Protein AF-A0A6A7G7E4-F1 (afdb_monomer_lite)

Organism: NCBI:txid1518452

Radius of gyration: 21.88 Å; chains: 1; bounding box: 58×39×66 Å

Secondary structure (DSSP, 8-state):
----------EEEESSSSTTEEEEEEEETTEEEEEB-TT--HHHHHHHHHHTT-TT-EEEE-TTTT----SEEEES-B---S--SSGGGGB-S-TT-----GGGB-EEEE-SSHHHHHHHHHHHHTTS-SS--------S--------STT-EEPPTTSSTTEEEEEEEETTEEEEEEEEEE-SSSEEEE-GGGGSSS-GGGEEEEES---TTS--TT-EEEEEEEEEE-TTTTSSSTTTT--EEEEEPPBTTB----SSSSS-PPBPP-SS---TT--SEEEEE---SSTTS-S---SS-EEEEEEEE-HHHHHHHS---TTS--TTEEEEE-TTS-----TT-TT-EEEEEETTEEEEEEEEEE-SSSS-TT-PEEEEEGGGGHHHHTTT--

Sequence (394 aa):
AGVFCSDPEEIRLIGGSGPHQGRVEIKLSGLWGTICDEDFDDYDASVICKSIGFIYGGIAHKRARFGAGSGIIWLNALDCTGGERSLRDCIKSAPGTSICTHMEDAAVTCYTNSRARILDLQAVSSRLPSTCGRQSPAGSLFTQNLAKIVGGRVTAPRETPWSVSLMIREGTKLKHNCGGVVISQDLVLTAAHCFKKHPKQNYVIRVGEHDLLANDPGQEDYLIDKLWVHDEFDTNIEFNNDIAVLKVMRKNGRALALGNGAVEAVCLPQGETQYSNLKDCTITGWGTLNENAPAVPQRLPRTGAIDVYEMSSCTTSSGYGIFEVTSGMTCAGRLDGRVDTCTGDSGGPLTCLENGRRVLYGITSWGKGCGRRGQPGMYTKVTKFLRWLNQFVR

Foldseek 3Di:
DDDQPPDQWDWAAPLDPDRQKHFIWTDDPNDIAFAFLVLPFQLLQQQRCVSVPLNLGKGKDWQRPSHFDDDAHFAHDFQGLNPDNHSVVTGPDHTRPHPDGSSRTMMIGGDNDNVSVQCLLCLLVVLWDPDAQDADPPPPDDDDDDDDLLQWFFQDQLRQQQKKFKWFDDPPDTAGAEIWGAGHLFKIKFFQVSCPPDHQQRIWIWGLDFFSVDDHDLIDTFGFPDKDQPPCQCPQAHRVSGMMMTTTDADVNGTHDAPPSSHHHAAADTDSDPLAFAFQKKWKFQADSFLPDDGHGHRGMTMDGKTWHDVVLLCVFQVQPPSNDGSQKTWMGDQQFRTADHRSHGGTFTWHADPNGTYGQWGFTAWDTHRDHSTTGMTGGVVRCSSVCSVPRD

pLDDT: mean 85.86, std 13.65, range [33.19, 98.62]

Structure (mmCIF, N/CA/C/O backbone):
data_AF-A0A6A7G7E4-F1
#
_entry.id   AF-A0A6A7G7E4-F1
#
loop_
_atom_site.group_PDB
_atom_site.id
_atom_site.type_symbol
_atom_site.label_atom_id
_atom_site.label_alt_id
_atom_site.label_comp_id
_atom_site.label_asym_id
_atom_site.label_entity_id
_atom_site.label_seq_id
_atom_site.pdbx_PDB_ins_code
_atom_site.Cartn_x
_atom_site.Cartn_y
_atom_site.Cartn_z
_atom_site.occupancy
_atom_site.B_iso_or_equiv
_atom_site.auth_seq_id
_atom_site.auth_comp_id
_atom_site.auth_asym_id
_atom_site.auth_atom_id
_atom_site.pdbx_PDB_model_num
ATOM 1 N N . ALA A 1 1 ? 3.674 8.448 33.789 1.00 33.19 1 ALA A N 1
ATOM 2 C CA . ALA A 1 1 ? 3.357 7.008 33.832 1.00 33.19 1 ALA A CA 1
ATOM 3 C C . ALA A 1 1 ? 2.022 6.846 34.547 1.00 33.19 1 ALA A C 1
ATOM 5 O O . ALA A 1 1 ? 1.936 7.231 35.705 1.00 33.19 1 ALA A O 1
ATOM 6 N N . GLY A 1 2 ? 0.978 6.400 33.846 1.00 37.00 2 GLY A N 1
ATOM 7 C CA . GLY A 1 2 ? -0.325 6.079 34.436 1.00 37.00 2 GLY A CA 1
ATOM 8 C C . GLY A 1 2 ? -0.469 4.563 34.528 1.00 37.00 2 GLY A C 1
ATOM 9 O O . GLY A 1 2 ? -0.179 3.870 33.557 1.00 37.00 2 GLY A O 1
ATOM 10 N N . VAL A 1 3 ? -0.842 4.056 35.701 1.00 41.53 3 VAL A N 1
ATOM 11 C CA . VAL A 1 3 ? -1.081 2.628 35.945 1.00 41.53 3 VAL A CA 1
ATOM 12 C C . VAL A 1 3 ? -2.472 2.283 35.410 1.00 41.53 3 VAL A C 1
ATOM 14 O O . VAL A 1 3 ? -3.449 2.909 35.812 1.00 41.53 3 VAL A O 1
ATOM 17 N N . PHE A 1 4 ? -2.571 1.301 34.511 1.00 49.00 4 PHE A N 1
ATOM 18 C CA . PHE A 1 4 ? -3.856 0.709 34.140 1.00 49.00 4 PHE A CA 1
ATOM 19 C C . PHE A 1 4 ? -4.350 -0.143 35.316 1.00 49.00 4 PHE A C 1
ATOM 21 O O . PHE A 1 4 ? -3.722 -1.144 35.661 1.00 49.00 4 PHE A O 1
ATOM 28 N N . CYS A 1 5 ? -5.449 0.259 35.957 1.00 44.47 5 CYS A N 1
ATOM 29 C CA . CYS A 1 5 ? -6.116 -0.586 36.944 1.00 44.47 5 CYS A CA 1
ATOM 30 C C . CYS A 1 5 ? -6.626 -1.873 36.275 1.00 44.47 5 CYS A C 1
ATOM 32 O O . CYS A 1 5 ? -7.062 -1.869 35.122 1.00 44.47 5 CYS A O 1
ATOM 34 N N . SER A 1 6 ? -6.581 -2.977 37.018 1.00 49.75 6 SER A N 1
ATOM 35 C CA . SER A 1 6 ? -6.978 -4.334 36.624 1.00 49.75 6 SER A CA 1
ATOM 36 C C . SER A 1 6 ? -8.496 -4.525 36.469 1.00 49.75 6 SER A C 1
ATOM 38 O O . SER A 1 6 ? -9.012 -5.605 36.749 1.00 49.75 6 SER A O 1
ATOM 40 N N . ASP A 1 7 ? -9.224 -3.489 36.056 1.00 56.06 7 ASP A N 1
ATOM 41 C CA . ASP A 1 7 ? -10.651 -3.599 35.762 1.00 56.06 7 ASP A CA 1
ATOM 42 C C . ASP A 1 7 ? -10.852 -4.407 34.469 1.00 56.06 7 ASP A C 1
ATOM 44 O O . ASP A 1 7 ? -9.980 -4.356 33.588 1.00 56.06 7 ASP A O 1
ATOM 48 N N . PRO A 1 8 ? -11.967 -5.146 34.318 1.00 59.78 8 PRO A N 1
ATOM 49 C CA . PRO A 1 8 ? -12.310 -5.798 33.061 1.00 59.78 8 PRO A CA 1
ATOM 50 C C . PRO A 1 8 ? -12.333 -4.778 31.918 1.00 59.78 8 PRO A C 1
ATOM 52 O O . PRO A 1 8 ? -12.756 -3.636 32.089 1.00 59.78 8 PRO A O 1
ATOM 55 N N . GLU A 1 9 ? -11.868 -5.183 30.741 1.00 76.75 9 GLU A N 1
ATOM 56 C CA . GLU A 1 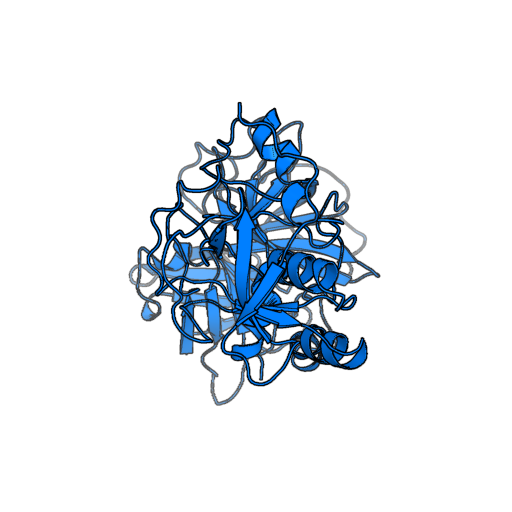9 ? -12.007 -4.390 29.524 1.00 76.75 9 GLU A CA 1
ATOM 57 C C . GLU A 1 9 ? -13.494 -4.309 29.135 1.00 76.75 9 GLU A C 1
ATOM 59 O O . GLU A 1 9 ? -14.063 -5.244 28.578 1.00 76.75 9 GLU A O 1
ATOM 64 N N . GLU A 1 10 ? -14.147 -3.202 29.494 1.00 91.81 10 GLU A N 1
ATOM 65 C CA . GLU A 1 10 ? -15.551 -2.942 29.171 1.00 91.81 10 GLU A CA 1
ATOM 66 C C . GLU A 1 10 ? -15.648 -2.235 27.810 1.00 91.81 10 GLU A C 1
ATOM 68 O O . GLU A 1 10 ? -15.317 -1.052 27.679 1.00 91.81 10 GLU A O 1
ATOM 73 N N . ILE A 1 11 ? -16.132 -2.967 26.803 1.00 94.94 11 ILE A N 1
ATOM 74 C CA . ILE A 1 11 ? -16.358 -2.481 25.437 1.00 94.94 11 ILE A CA 1
ATOM 75 C C . ILE A 1 11 ? -17.824 -2.709 25.058 1.00 94.94 11 ILE A C 1
ATOM 77 O O . ILE A 1 11 ? -18.390 -3.767 25.342 1.00 94.94 11 ILE A O 1
ATOM 81 N N . ARG A 1 12 ? -18.443 -1.733 24.385 1.00 95.94 12 ARG A N 1
ATOM 82 C CA . ARG A 1 12 ? -19.796 -1.858 23.822 1.00 95.94 12 ARG A CA 1
ATOM 83 C C . ARG A 1 12 ? -19.886 -1.277 22.415 1.00 95.94 12 ARG A C 1
ATOM 85 O O . ARG A 1 12 ? -19.137 -0.370 22.062 1.00 95.94 12 ARG A O 1
ATOM 92 N N . LEU A 1 13 ? -20.844 -1.784 21.639 1.00 97.94 13 LEU A N 1
ATOM 93 C CA . LEU A 1 13 ? -21.170 -1.284 20.303 1.00 97.94 13 LEU A CA 1
ATOM 94 C C . LEU A 1 13 ? -22.515 -0.554 20.326 1.00 97.94 13 LEU A C 1
ATOM 96 O O . LEU A 1 13 ? -23.513 -1.121 20.772 1.00 97.94 13 LEU A O 1
ATOM 100 N N . ILE A 1 14 ? -22.548 0.693 19.850 1.00 98.06 14 ILE A N 1
ATOM 101 C CA . ILE A 1 14 ? -23.738 1.561 19.883 1.00 98.06 14 ILE A CA 1
ATOM 102 C C . ILE A 1 14 ? -24.140 1.998 18.468 1.00 98.06 14 ILE A C 1
ATOM 104 O O . ILE A 1 14 ? -23.297 2.188 17.596 1.00 98.06 14 ILE A O 1
ATOM 108 N N . GLY A 1 15 ? -25.444 2.159 18.225 1.00 96.69 15 GLY A N 1
ATOM 109 C CA . GLY A 1 15 ? -25.981 2.693 16.963 1.00 96.69 15 GLY A CA 1
ATOM 110 C C . GLY A 1 15 ? -26.094 1.681 15.816 1.00 96.69 15 GLY A C 1
ATOM 111 O O . GLY A 1 15 ? -26.628 2.008 14.759 1.00 96.69 15 GLY A O 1
ATOM 112 N N . GLY A 1 16 ? -25.636 0.443 16.009 1.00 95.50 16 GLY A N 1
ATOM 113 C CA . GLY A 1 16 ? -25.852 -0.643 15.056 1.00 95.50 16 GLY A CA 1
ATOM 114 C C . GLY A 1 16 ? -27.227 -1.297 15.174 1.00 95.50 16 GLY A C 1
ATOM 115 O O . GLY A 1 16 ? -27.893 -1.226 16.203 1.00 95.50 16 GLY A O 1
ATOM 116 N N . SER A 1 17 ? -27.641 -2.002 14.118 1.00 94.56 17 SER A N 1
ATOM 117 C CA . SER A 1 17 ? -28.917 -2.738 14.093 1.00 94.56 17 SER A CA 1
ATOM 118 C C . SER A 1 17 ? -28.902 -4.060 14.880 1.00 94.56 17 SER A C 1
ATOM 120 O O . SER A 1 17 ? -29.865 -4.820 14.818 1.00 94.56 17 SER A O 1
ATOM 122 N N . GLY A 1 18 ? -27.797 -4.391 15.552 1.00 93.12 18 GLY A N 1
ATOM 123 C CA . GLY A 1 18 ? -27.616 -5.643 16.283 1.00 93.12 18 GLY A CA 1
ATOM 124 C C . GLY A 1 18 ? -26.303 -5.663 17.073 1.00 93.12 18 GLY A C 1
ATOM 125 O O . GLY A 1 18 ? -25.487 -4.759 16.917 1.00 93.12 18 GLY A O 1
ATOM 126 N N . PRO A 1 19 ? -26.059 -6.705 17.887 1.00 94.50 19 PRO A N 1
ATOM 127 C CA . PRO A 1 19 ? -24.956 -6.726 18.857 1.00 94.50 19 PRO A CA 1
ATOM 128 C C . PRO A 1 19 ? -23.562 -6.879 18.233 1.00 94.50 19 PRO A C 1
ATOM 130 O O . PRO A 1 19 ? -22.564 -6.741 18.928 1.00 94.50 19 PRO A O 1
ATOM 133 N N . HIS A 1 20 ? -23.483 -7.193 16.940 1.00 96.69 20 HIS A N 1
ATOM 134 C CA . HIS A 1 20 ? -22.232 -7.426 16.217 1.00 96.69 20 HIS A CA 1
ATOM 135 C C . HIS A 1 20 ? -21.777 -6.203 15.417 1.00 96.69 20 HIS A C 1
ATOM 137 O O . HIS A 1 20 ? -20.853 -6.322 14.623 1.00 96.69 20 HIS A O 1
ATOM 143 N N . GLN A 1 21 ? -22.429 -5.047 15.547 1.00 97.75 21 GLN A N 1
ATOM 144 C CA . GLN A 1 21 ? -22.012 -3.846 14.830 1.00 97.75 21 GLN A CA 1
ATOM 145 C C . GLN A 1 21 ? -22.372 -2.567 15.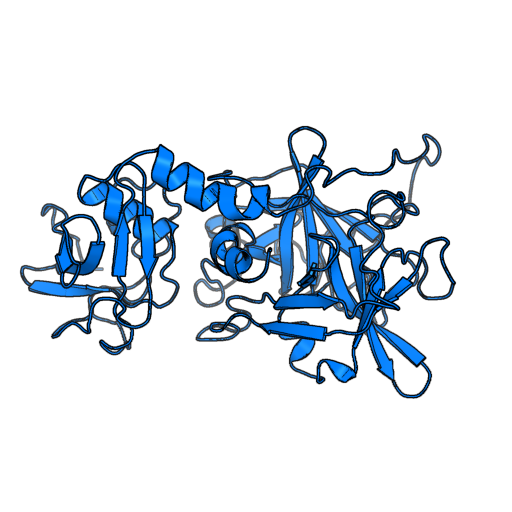574 1.00 97.75 21 GLN A C 1
ATOM 147 O O . GLN A 1 21 ? -23.369 -2.519 16.290 1.00 97.75 21 GLN A O 1
ATOM 152 N N . GLY A 1 22 ? -21.576 -1.522 15.374 1.00 98.25 22 GLY A N 1
ATOM 153 C CA . GLY A 1 22 ? -21.823 -0.205 15.951 1.00 98.25 22 GLY A CA 1
ATOM 154 C C . GLY A 1 22 ? -20.546 0.598 16.163 1.00 98.25 22 GLY A C 1
ATOM 155 O O . GLY A 1 22 ? -19.438 0.088 15.991 1.00 98.25 22 GLY A O 1
ATOM 156 N N . ARG A 1 23 ? -20.723 1.860 16.559 1.00 98.31 23 ARG A N 1
ATOM 157 C CA . ARG A 1 23 ? -19.661 2.718 17.091 1.00 98.31 23 ARG A CA 1
ATOM 158 C C . ARG A 1 23 ? -19.054 2.060 18.321 1.00 98.31 23 ARG A C 1
ATOM 160 O O . ARG A 1 23 ? -19.800 1.569 19.172 1.00 98.31 23 ARG A O 1
ATOM 167 N N . VAL A 1 24 ? -17.728 2.061 18.404 1.00 97.50 24 VAL A N 1
ATOM 168 C CA . VAL A 1 24 ? -17.011 1.472 19.534 1.00 97.50 24 VAL A CA 1
ATOM 169 C C . VAL A 1 24 ? -16.974 2.471 20.678 1.00 97.50 24 VAL A C 1
ATOM 171 O O . VAL A 1 24 ? -16.504 3.597 20.522 1.00 97.50 24 VAL A O 1
ATOM 174 N N . GLU A 1 25 ? -17.445 2.042 21.842 1.00 96.75 25 GLU A N 1
ATOM 175 C CA . GLU A 1 25 ? -17.271 2.773 23.089 1.00 96.75 25 GLU A CA 1
ATOM 176 C C . GLU A 1 25 ? -16.554 1.890 24.102 1.00 96.75 25 GLU A C 1
ATOM 178 O O . GLU A 1 25 ? -16.909 0.723 24.289 1.00 96.75 25 GLU A O 1
ATOM 183 N N . ILE A 1 26 ? -15.554 2.463 24.765 1.00 94.00 26 ILE A N 1
ATOM 184 C CA . ILE A 1 26 ? -14.782 1.809 25.818 1.00 94.00 26 ILE A CA 1
ATOM 185 C C . ILE A 1 26 ? -14.942 2.577 27.119 1.00 94.00 26 ILE A C 1
ATOM 187 O O . ILE A 1 26 ? -15.124 3.800 27.122 1.00 94.00 26 ILE A O 1
ATOM 191 N N . LYS A 1 27 ? -14.865 1.863 28.235 1.00 92.06 27 LYS A N 1
ATOM 192 C CA . LYS A 1 27 ? -14.936 2.477 29.556 1.00 92.06 27 LYS A CA 1
ATOM 193 C C . LYS A 1 27 ? -13.559 2.500 30.197 1.00 92.06 27 LYS A C 1
ATOM 195 O O . LYS A 1 27 ? -12.978 1.454 30.478 1.00 92.06 27 LYS A O 1
ATOM 200 N N . LEU A 1 28 ? -13.058 3.700 30.465 1.00 87.50 28 LEU A N 1
ATOM 201 C CA . LEU A 1 28 ? -11.819 3.923 31.206 1.00 87.50 28 LEU A CA 1
ATOM 202 C C . LEU A 1 28 ? -12.123 4.830 32.396 1.00 87.50 28 LEU A C 1
ATOM 204 O O . LEU A 1 28 ? -12.907 5.772 32.289 1.00 87.50 28 LEU A O 1
ATOM 208 N N . SER A 1 29 ? -11.548 4.514 33.558 1.00 85.38 29 SER A N 1
ATOM 209 C CA . SER A 1 29 ? -11.767 5.274 34.801 1.00 85.38 29 SER A CA 1
ATOM 210 C C . SER A 1 29 ? -13.255 5.489 35.135 1.00 85.38 29 SER A C 1
ATOM 212 O O . SER A 1 29 ? -13.656 6.549 35.607 1.00 85.38 29 SER A O 1
ATOM 214 N N . GLY A 1 30 ? -14.096 4.490 34.844 1.00 88.38 30 GLY A N 1
ATOM 215 C CA . GLY A 1 30 ? -15.539 4.528 35.098 1.00 88.38 30 GLY A CA 1
ATOM 216 C C . GLY A 1 30 ? -16.387 5.303 34.077 1.00 88.38 30 GLY A C 1
ATOM 217 O O . GLY A 1 30 ? -17.612 5.246 34.172 1.00 88.38 30 GLY A O 1
ATOM 218 N N . LEU A 1 31 ? -15.783 5.971 33.089 1.00 91.81 31 LEU A N 1
ATOM 219 C CA . LEU A 1 31 ? -16.482 6.793 32.096 1.00 91.81 31 LEU A CA 1
ATOM 220 C C . LEU A 1 31 ? -16.410 6.171 30.696 1.00 91.81 31 LEU A C 1
ATOM 222 O O . LEU A 1 31 ? -15.354 5.722 30.248 1.00 91.81 31 LEU A O 1
ATOM 226 N N . TRP A 1 32 ? -17.542 6.180 29.992 1.00 95.88 32 TRP A N 1
ATOM 227 C CA . TRP A 1 32 ? -17.617 5.772 28.590 1.00 95.88 32 TRP A CA 1
ATOM 228 C C . TRP A 1 32 ? -17.063 6.866 27.684 1.00 95.88 32 TRP A C 1
ATOM 230 O O . TRP A 1 32 ? -17.337 8.047 27.893 1.00 95.88 32 TRP A O 1
ATOM 240 N N . GLY A 1 33 ? -16.327 6.451 26.663 1.00 95.19 33 GLY A N 1
ATOM 241 C CA . GLY A 1 33 ? -15.853 7.317 25.594 1.00 95.19 33 GLY A CA 1
ATOM 242 C C . GLY A 1 33 ? -15.617 6.537 24.310 1.00 95.19 33 GLY A C 1
ATOM 243 O O . GLY A 1 33 ? -15.670 5.305 24.308 1.00 95.19 33 GLY A O 1
ATOM 244 N N . THR A 1 34 ? -15.383 7.254 23.220 1.00 96.38 34 THR A N 1
ATOM 245 C CA . THR A 1 34 ? -15.217 6.678 21.879 1.00 96.38 34 THR A CA 1
ATOM 246 C C . THR A 1 34 ? -13.744 6.469 21.527 1.00 96.38 34 THR A C 1
ATOM 248 O O . THR A 1 34 ? -12.843 6.811 22.298 1.00 96.38 34 THR A O 1
ATOM 251 N N . ILE A 1 35 ? -13.498 5.854 20.373 1.00 94.88 35 ILE A N 1
ATOM 252 C CA . ILE A 1 35 ? -12.171 5.679 19.778 1.00 94.88 35 ILE A CA 1
ATOM 253 C C . ILE A 1 35 ? -12.154 6.472 18.470 1.00 94.88 35 ILE A C 1
ATOM 255 O O . ILE A 1 35 ? -13.133 6.415 17.728 1.00 94.88 35 ILE A O 1
ATOM 259 N N . CYS A 1 36 ? -11.076 7.205 18.202 1.00 93.62 36 CYS A N 1
ATOM 260 C CA . CYS A 1 36 ? -10.877 7.878 16.923 1.00 93.62 36 CYS A CA 1
ATOM 261 C C . CYS A 1 36 ? -10.560 6.873 15.804 1.00 93.62 36 CYS A C 1
ATOM 263 O O . CYS A 1 36 ? -9.953 5.831 16.039 1.00 93.62 36 CYS A O 1
ATOM 265 N N . ASP A 1 37 ? -10.978 7.183 14.582 1.00 91.56 37 ASP A N 1
ATOM 266 C CA . ASP A 1 37 ? -10.760 6.373 13.388 1.00 91.56 37 ASP A CA 1
ATOM 267 C C . ASP A 1 37 ? -9.397 6.598 12.703 1.00 91.56 37 ASP A C 1
ATOM 269 O O . ASP A 1 37 ? -9.106 5.971 11.673 1.00 91.56 37 ASP A O 1
ATOM 273 N N . GLU A 1 38 ? -8.543 7.440 13.293 1.00 85.31 38 GLU A N 1
ATOM 274 C CA . GLU A 1 38 ? -7.173 7.672 12.850 1.00 85.31 38 GLU A CA 1
ATOM 275 C C . GLU A 1 38 ? -6.353 6.380 12.954 1.00 85.31 38 GLU A C 1
ATOM 277 O O . GLU A 1 38 ? -6.243 5.761 14.011 1.00 85.31 38 GLU A O 1
ATOM 282 N N . ASP A 1 39 ? -5.804 5.949 11.814 1.00 80.12 39 ASP A N 1
ATOM 283 C CA . ASP A 1 39 ? -5.119 4.662 11.636 1.00 80.12 39 ASP A CA 1
ATOM 284 C C . ASP A 1 39 ? -5.933 3.406 12.021 1.00 80.12 39 ASP A C 1
ATOM 286 O O . ASP A 1 39 ? -5.417 2.303 11.845 1.00 80.12 39 ASP A O 1
ATOM 290 N N . PHE A 1 40 ? -7.213 3.556 12.392 1.00 89.44 40 PHE A N 1
ATOM 291 C CA . PHE A 1 40 ? -8.104 2.478 12.821 1.00 89.44 40 PHE A CA 1
ATOM 292 C C . PHE A 1 40 ? -8.412 1.507 11.678 1.00 89.44 40 PHE A C 1
ATOM 294 O O . PHE A 1 40 ? -9.035 1.879 10.673 1.00 89.44 40 PHE A O 1
ATOM 301 N N . ASP A 1 41 ? -7.982 0.257 11.821 1.00 87.06 41 ASP A N 1
ATOM 302 C CA . ASP A 1 41 ? -8.059 -0.752 10.772 1.00 87.06 41 ASP A CA 1
ATOM 303 C C . ASP A 1 41 ? -8.684 -2.084 11.223 1.00 87.06 41 ASP A C 1
ATOM 305 O O . ASP A 1 41 ? -9.218 -2.245 12.321 1.00 87.06 41 ASP A O 1
ATOM 309 N N . ASP A 1 42 ? -8.704 -3.056 10.312 1.00 89.25 42 ASP A N 1
ATOM 310 C CA . ASP A 1 42 ? -9.355 -4.346 10.548 1.00 89.25 42 ASP A CA 1
ATOM 311 C C . ASP A 1 42 ? -8.691 -5.201 11.613 1.00 89.25 42 ASP A C 1
ATOM 313 O O . ASP A 1 42 ? -9.343 -6.089 12.172 1.00 89.25 42 ASP A O 1
ATOM 317 N N . TYR A 1 43 ? -7.410 -4.972 11.884 1.00 88.38 43 TYR A N 1
ATOM 318 C CA . TYR A 1 43 ? -6.725 -5.641 12.972 1.00 88.38 43 TYR A CA 1
ATOM 319 C C . TYR A 1 43 ? -7.239 -5.096 14.306 1.00 88.38 43 TYR A C 1
ATOM 321 O O . TYR A 1 43 ? -7.610 -5.895 15.169 1.00 88.38 43 TYR A O 1
ATOM 329 N N . ASP A 1 44 ? -7.402 -3.775 14.424 1.00 92.06 44 ASP A N 1
ATOM 330 C CA . ASP A 1 44 ? -8.014 -3.129 15.593 1.00 92.06 44 ASP A CA 1
ATOM 331 C C . ASP A 1 44 ? -9.455 -3.604 15.799 1.00 92.06 44 ASP A C 1
ATOM 333 O O . ASP A 1 44 ? -9.837 -4.069 16.879 1.00 92.06 44 ASP A O 1
ATOM 337 N N . ALA A 1 45 ? -10.251 -3.581 14.725 1.00 94.25 45 ALA A N 1
ATOM 338 C CA . ALA A 1 45 ? -11.624 -4.068 14.745 1.00 94.25 45 ALA A CA 1
ATOM 339 C C . ALA A 1 45 ? -11.701 -5.546 15.144 1.00 94.25 45 ALA A C 1
ATOM 341 O O . ALA A 1 45 ? -12.611 -5.954 15.868 1.00 94.25 45 ALA A O 1
ATOM 342 N N . SER A 1 46 ? -10.744 -6.361 14.696 1.00 92.81 46 SER A N 1
ATOM 343 C CA . SER A 1 46 ? -10.690 -7.781 15.030 1.00 92.81 46 SER A CA 1
ATOM 344 C C . SER A 1 46 ? -10.377 -8.031 16.498 1.00 92.81 46 SER A C 1
ATOM 346 O O . SER A 1 46 ? -11.006 -8.916 17.081 1.00 92.81 46 SER A O 1
ATOM 348 N N . VAL A 1 47 ? -9.470 -7.264 17.109 1.00 93.50 47 VAL A N 1
ATOM 349 C CA . VAL A 1 47 ? -9.214 -7.342 18.556 1.00 93.50 47 VAL A CA 1
ATOM 350 C C . VAL A 1 47 ? -10.448 -6.908 19.343 1.00 93.50 47 VAL A C 1
ATOM 352 O O . VAL A 1 47 ? -10.908 -7.660 20.199 1.00 93.50 47 VAL A O 1
ATOM 355 N N . ILE A 1 48 ? -11.068 -5.782 18.978 1.00 95.19 48 ILE A N 1
ATOM 356 C CA . ILE A 1 48 ? -12.304 -5.289 19.609 1.00 95.19 48 ILE A CA 1
ATOM 357 C C . ILE A 1 48 ? -13.414 -6.343 19.553 1.00 95.19 48 ILE A C 1
ATOM 359 O O . ILE A 1 48 ? -14.030 -6.656 20.571 1.00 95.19 48 ILE A O 1
ATOM 363 N N . CYS A 1 49 ? -13.647 -6.932 18.379 1.00 95.62 49 CYS A N 1
ATOM 364 C CA . CYS A 1 49 ? -14.660 -7.964 18.186 1.00 95.62 49 CYS A CA 1
ATOM 365 C C . CYS A 1 49 ? -14.384 -9.220 19.018 1.00 95.62 49 CYS A C 1
ATOM 367 O O . CYS A 1 49 ? -15.313 -9.772 19.613 1.00 95.62 49 CYS A O 1
ATOM 369 N N . LYS A 1 50 ? -13.121 -9.652 19.112 1.00 93.56 50 LYS A N 1
ATOM 370 C CA . LYS A 1 50 ? -12.721 -10.779 19.964 1.00 93.56 50 LYS A CA 1
ATOM 371 C C . LYS A 1 50 ? -12.955 -10.473 21.445 1.00 93.56 50 LYS A C 1
ATOM 373 O O . LYS A 1 50 ? -13.522 -11.327 22.127 1.00 93.56 50 LYS A O 1
ATOM 378 N N . SER A 1 51 ? -12.618 -9.266 21.912 1.00 92.50 51 SER A N 1
ATOM 379 C CA . SER A 1 51 ? -12.832 -8.833 23.304 1.00 92.50 51 SER A CA 1
ATOM 380 C C . SER A 1 51 ? -14.306 -8.873 23.727 1.00 92.50 51 SER A C 1
ATOM 382 O O . SER A 1 51 ? -14.597 -9.114 24.895 1.00 92.50 51 SER A O 1
ATOM 384 N N . ILE A 1 52 ? -15.248 -8.709 22.791 1.00 93.38 52 ILE A N 1
ATOM 385 C CA . ILE A 1 52 ? -16.699 -8.775 23.057 1.00 93.38 52 ILE A CA 1
ATOM 386 C C . ILE A 1 52 ? -17.351 -10.111 22.638 1.00 93.38 52 ILE A C 1
ATOM 388 O O . ILE A 1 52 ? -18.576 -10.214 22.581 1.00 93.38 52 ILE A O 1
ATOM 392 N N . GLY A 1 53 ? -16.552 -11.144 22.343 1.00 93.38 53 GLY A N 1
ATOM 393 C CA . GLY A 1 53 ? -17.022 -12.517 22.105 1.00 93.38 53 GLY A CA 1
ATOM 394 C C . GLY A 1 53 ? -17.223 -12.929 20.639 1.00 93.38 53 GLY A C 1
ATOM 395 O O . GLY A 1 53 ? -17.541 -14.090 20.372 1.00 93.38 53 GLY A O 1
ATOM 396 N N . PHE A 1 54 ? -16.989 -12.044 19.665 1.00 94.25 54 PHE A N 1
ATOM 397 C CA . PHE A 1 54 ? -16.994 -12.387 18.238 1.00 94.25 54 PHE A CA 1
ATOM 398 C C . PHE A 1 54 ? -15.599 -12.829 17.777 1.00 94.25 54 PHE A C 1
ATOM 400 O O . PHE A 1 54 ? -14.810 -12.068 17.217 1.00 94.25 54 PHE A O 1
ATOM 407 N N . ILE A 1 55 ? -15.304 -14.111 17.989 1.00 91.25 55 ILE A N 1
ATOM 408 C CA . ILE A 1 55 ? -13.960 -14.692 17.821 1.00 91.25 55 ILE A CA 1
ATOM 409 C C . ILE A 1 55 ? -13.422 -14.701 16.383 1.00 91.25 55 ILE A C 1
ATOM 411 O O . ILE A 1 55 ? -12.234 -14.931 16.164 1.00 91.25 55 ILE A O 1
ATOM 415 N N . TYR A 1 56 ? -14.282 -14.471 15.391 1.00 91.19 56 TYR A N 1
ATOM 416 C CA . TYR A 1 56 ? -13.895 -14.508 13.984 1.00 91.19 56 TYR A CA 1
ATOM 417 C C . TYR A 1 56 ? -13.264 -13.194 13.506 1.00 91.19 56 TYR A C 1
ATOM 419 O O . TYR A 1 56 ? -12.789 -13.156 12.378 1.00 91.19 56 TYR A O 1
ATOM 427 N N . GLY A 1 57 ? -13.182 -12.156 14.344 1.00 91.19 57 GLY A N 1
ATOM 428 C CA . GLY A 1 57 ? -12.634 -10.842 13.986 1.00 91.19 57 GLY A CA 1
ATOM 429 C C . GLY A 1 57 ? -13.703 -9.880 13.464 1.00 91.19 57 GLY A C 1
ATOM 430 O O . GLY A 1 57 ? -14.903 -10.132 13.618 1.00 91.19 57 GLY A O 1
ATOM 431 N N . GLY A 1 58 ? -13.278 -8.782 12.840 1.00 92.81 58 GLY A N 1
ATOM 432 C CA . GLY A 1 58 ? -14.183 -7.714 12.432 1.00 92.81 58 GLY A CA 1
ATOM 433 C C . GLY A 1 58 ? -13.653 -6.806 11.332 1.00 92.81 58 GLY A C 1
ATOM 434 O O . GLY A 1 58 ? -12.520 -6.922 10.878 1.00 92.81 58 GLY A O 1
ATOM 435 N N . ILE A 1 59 ? -14.542 -5.925 10.898 1.00 93.00 59 ILE A N 1
ATOM 436 C CA . ILE A 1 59 ? -14.366 -4.918 9.855 1.00 93.00 59 ILE A CA 1
ATOM 437 C C . ILE A 1 59 ? -14.339 -3.559 10.545 1.00 93.00 59 ILE A C 1
ATOM 439 O O . ILE A 1 59 ? -15.285 -3.245 11.274 1.00 93.00 59 ILE A O 1
ATOM 443 N N . ALA A 1 60 ? -13.307 -2.760 10.290 1.00 93.69 60 ALA A N 1
ATOM 444 C CA . ALA A 1 60 ? -13.264 -1.368 10.712 1.00 93.69 60 ALA A CA 1
ATOM 445 C C . ALA A 1 60 ? -14.152 -0.480 9.837 1.00 93.69 60 ALA A C 1
ATOM 447 O O . ALA A 1 60 ? -14.215 -0.614 8.612 1.00 93.69 60 ALA A O 1
ATOM 448 N N . HIS A 1 61 ? -14.808 0.475 10.482 1.00 95.00 61 HIS A N 1
ATOM 449 C CA . HIS A 1 61 ? -15.557 1.548 9.852 1.00 95.00 61 HIS A CA 1
ATOM 450 C C . HIS A 1 61 ? -15.107 2.882 10.426 1.00 95.00 61 HIS A C 1
ATOM 452 O O . HIS A 1 61 ? -14.872 3.015 11.626 1.00 95.00 61 HIS A O 1
ATOM 458 N N . LYS A 1 62 ? -15.053 3.871 9.542 1.00 92.81 62 LYS A N 1
ATOM 459 C CA . LYS A 1 62 ? -14.606 5.232 9.821 1.00 92.81 62 LYS A CA 1
ATOM 460 C C . LYS A 1 62 ? -15.751 6.229 9.646 1.00 92.81 62 LYS A C 1
ATOM 462 O O . LYS A 1 62 ? -16.843 5.860 9.197 1.00 92.81 62 LYS A O 1
ATOM 467 N N . ARG A 1 63 ? -15.483 7.496 9.941 1.00 94.12 63 ARG A N 1
ATOM 468 C CA . ARG A 1 63 ? -16.336 8.664 9.712 1.00 94.12 63 ARG A CA 1
ATOM 469 C C . ARG A 1 63 ? -17.701 8.548 10.388 1.00 94.12 63 ARG A C 1
ATOM 471 O O . ARG A 1 63 ? -18.734 8.759 9.747 1.00 94.12 63 ARG A O 1
ATOM 478 N N . ALA A 1 64 ? -17.711 8.118 11.653 1.00 96.00 64 ALA A N 1
ATOM 479 C CA . ALA A 1 64 ? -18.917 7.972 12.465 1.00 96.00 64 ALA A CA 1
ATOM 480 C C . ALA A 1 64 ? -20.030 7.166 11.765 1.00 96.00 64 ALA A C 1
ATOM 482 O O . ALA A 1 64 ? -21.211 7.521 11.806 1.00 96.00 64 ALA A O 1
ATOM 483 N N . ARG A 1 65 ? -19.663 6.060 11.098 1.00 96.75 65 ARG A N 1
ATOM 484 C CA . ARG A 1 65 ? -20.559 5.245 10.251 1.00 96.75 65 ARG A CA 1
ATOM 485 C C . ARG A 1 65 ? -21.887 4.862 10.912 1.00 96.75 65 ARG A C 1
ATOM 487 O O . ARG A 1 65 ? -22.901 4.767 10.220 1.00 96.75 65 ARG A O 1
ATOM 494 N N . PHE A 1 66 ? -21.868 4.628 12.224 1.00 97.69 66 PHE A N 1
ATOM 495 C CA . PHE A 1 66 ? -23.025 4.248 13.046 1.00 97.69 66 PHE A CA 1
ATOM 496 C C . PHE A 1 66 ? -23.522 5.399 13.938 1.00 97.69 66 PHE A C 1
ATOM 498 O O . PHE A 1 66 ? -24.147 5.179 14.974 1.00 97.69 66 PHE A O 1
ATOM 505 N N . GLY A 1 67 ? -23.255 6.635 13.517 1.00 97.50 67 GLY A N 1
ATOM 506 C CA . GLY A 1 67 ? -23.577 7.863 14.231 1.00 97.50 67 GLY A CA 1
ATOM 507 C C . GLY A 1 67 ? -22.436 8.338 15.128 1.00 97.50 67 GLY A C 1
ATOM 508 O O . GLY A 1 67 ? -21.686 7.532 15.683 1.00 97.50 67 GLY A O 1
ATOM 509 N N . ALA A 1 68 ? -22.344 9.657 15.290 1.00 97.38 68 ALA A N 1
ATOM 510 C CA . ALA A 1 68 ? -21.406 10.309 16.195 1.00 97.38 68 ALA A CA 1
ATOM 511 C C . ALA A 1 68 ? -21.744 9.993 17.661 1.00 97.38 68 ALA A C 1
ATOM 513 O O . ALA A 1 68 ? -22.916 9.876 18.037 1.00 97.38 68 ALA A O 1
ATOM 514 N N . GLY A 1 69 ? -20.712 9.815 18.475 1.00 96.12 69 GLY A N 1
ATOM 515 C CA . GLY A 1 69 ? -20.797 9.725 19.921 1.00 96.12 69 GLY A CA 1
ATOM 516 C C . GLY A 1 69 ? -20.832 11.098 20.582 1.00 96.12 69 GLY A C 1
ATOM 517 O O . GLY A 1 69 ? -21.150 12.119 19.971 1.00 96.12 69 GLY A O 1
ATOM 518 N N . SER A 1 70 ? -20.544 11.104 21.877 1.00 94.81 70 SER A N 1
ATOM 519 C CA . SER A 1 70 ? -20.507 12.311 22.696 1.00 94.81 70 SER A CA 1
ATOM 520 C C . SER A 1 70 ? -19.552 12.127 23.868 1.00 94.81 70 SER A C 1
ATOM 522 O O . SER A 1 70 ? -19.446 11.018 24.395 1.00 94.81 70 SER A O 1
ATOM 524 N N . GLY A 1 71 ? -18.972 13.220 24.357 1.00 93.81 71 GLY A N 1
ATOM 525 C CA . GLY A 1 71 ? -18.123 13.213 25.543 1.00 93.81 71 GLY A CA 1
ATOM 526 C C . GLY A 1 71 ? -16.650 13.040 25.192 1.00 93.81 71 GLY A C 1
ATOM 527 O O . GLY A 1 71 ? -16.138 13.729 24.317 1.00 93.81 71 GLY A O 1
ATOM 528 N N . ILE A 1 72 ? -15.951 12.183 25.934 1.00 93.69 72 ILE A N 1
ATOM 529 C CA . ILE A 1 72 ? -14.514 11.977 25.751 1.00 93.69 72 ILE A CA 1
ATOM 530 C C . ILE A 1 72 ? -14.244 10.997 24.607 1.00 93.69 72 ILE A C 1
ATOM 532 O O . ILE A 1 72 ? -14.872 9.942 24.517 1.00 93.69 72 ILE A O 1
ATOM 536 N N . ILE A 1 73 ? -13.267 11.327 23.765 1.00 95.00 73 ILE A N 1
ATOM 537 C CA . ILE A 1 73 ? -12.641 10.376 22.847 1.00 95.00 73 ILE A CA 1
ATOM 538 C C . ILE A 1 73 ? -11.412 9.834 23.570 1.00 95.00 73 ILE A C 1
ATOM 540 O O . ILE A 1 73 ? -10.451 10.561 23.833 1.00 95.00 73 ILE A O 1
ATOM 544 N N . TRP A 1 74 ? -11.476 8.570 23.982 1.00 92.69 74 TRP A N 1
ATOM 545 C CA . TRP A 1 74 ? -10.451 7.979 24.828 1.00 92.69 74 TRP A CA 1
ATOM 546 C C . TRP A 1 74 ? -9.160 7.736 24.071 1.00 92.69 74 TRP A C 1
ATOM 548 O O . TRP A 1 74 ? -8.098 8.087 24.573 1.00 92.69 74 TRP A O 1
ATOM 558 N N . LEU A 1 75 ? -9.236 7.121 22.897 1.00 90.12 75 LEU A N 1
ATOM 559 C CA . LEU A 1 75 ? -8.057 6.661 22.170 1.00 90.12 75 LEU A CA 1
ATOM 560 C C . LEU A 1 75 ? -7.969 7.371 20.829 1.00 90.12 75 LEU A C 1
ATOM 562 O O . LEU A 1 75 ? -8.974 7.504 20.136 1.00 90.12 75 LEU A O 1
ATOM 566 N N . ASN A 1 76 ? -6.761 7.811 20.484 1.00 84.06 76 ASN A N 1
ATOM 567 C CA . ASN A 1 76 ? -6.484 8.444 19.203 1.00 84.06 76 ASN A CA 1
ATOM 568 C C . ASN A 1 76 ? -6.100 7.415 18.140 1.00 84.06 76 ASN A C 1
ATOM 570 O O . ASN A 1 76 ? -6.571 7.501 17.021 1.00 84.06 76 ASN A O 1
ATOM 574 N N . ALA A 1 77 ? -5.250 6.453 18.506 1.00 75.94 77 ALA A N 1
ATOM 575 C CA . ALA A 1 77 ? -4.760 5.433 17.590 1.00 75.94 77 ALA A CA 1
ATOM 576 C C . ALA A 1 77 ? -4.538 4.099 18.312 1.00 75.94 77 ALA A C 1
ATOM 578 O O . ALA A 1 77 ? -4.094 4.050 19.470 1.00 75.94 77 ALA A O 1
ATOM 579 N N . LEU A 1 78 ? -4.812 3.027 17.581 1.00 85.81 78 LEU A N 1
ATOM 580 C CA . LEU A 1 78 ? -4.488 1.648 17.916 1.00 85.81 78 LEU A CA 1
ATOM 581 C C . LEU A 1 78 ? -3.465 1.131 16.894 1.00 85.81 78 LEU A C 1
ATOM 583 O O . LEU A 1 78 ? -3.310 1.703 15.816 1.00 85.81 78 LEU A O 1
ATOM 587 N N . ASP A 1 79 ? -2.702 0.110 17.265 1.00 79.88 79 ASP A N 1
ATOM 588 C CA . ASP A 1 79 ? -1.727 -0.524 16.365 1.00 79.88 79 ASP A CA 1
ATOM 589 C C . ASP A 1 79 ? -1.745 -2.033 16.595 1.00 79.88 79 ASP A C 1
ATOM 591 O O . ASP A 1 79 ? -0.751 -2.654 16.979 1.00 79.88 79 ASP A O 1
ATOM 595 N N . CYS A 1 80 ? -2.941 -2.611 16.479 1.00 86.31 80 CYS A N 1
ATOM 596 C CA . CYS A 1 80 ? -3.136 -4.031 16.698 1.00 86.31 80 CYS A CA 1
ATOM 597 C C . CYS A 1 80 ? -2.612 -4.839 15.500 1.00 86.31 80 CYS A C 1
ATOM 599 O O . CYS A 1 80 ? -2.679 -4.448 14.336 1.00 86.31 80 CYS A O 1
ATOM 601 N N . THR A 1 81 ? -2.111 -6.035 15.780 1.00 80.56 81 THR A N 1
ATOM 602 C CA . THR A 1 81 ? -1.709 -7.048 14.795 1.00 80.56 81 THR A CA 1
ATOM 603 C C . THR A 1 81 ? -2.842 -8.029 14.485 1.00 80.56 81 THR A C 1
ATOM 605 O O . THR A 1 81 ? -2.740 -8.830 13.554 1.00 80.56 81 THR A O 1
ATOM 608 N N . GLY A 1 82 ? -3.922 -7.983 15.271 1.00 84.31 82 GLY A N 1
ATOM 609 C CA . GLY A 1 82 ? -5.083 -8.864 15.199 1.00 84.31 82 GLY A CA 1
ATOM 610 C C . GLY A 1 82 ? -4.949 -10.113 16.072 1.00 84.31 82 GLY A C 1
ATOM 611 O O . GLY A 1 82 ? -5.926 -10.853 16.219 1.00 84.31 82 GLY A O 1
ATOM 612 N N . GLY A 1 83 ? -3.767 -10.381 16.633 1.00 83.50 83 GLY A N 1
ATOM 613 C CA . GLY A 1 83 ? -3.471 -11.544 17.476 1.00 83.50 83 GLY A CA 1
ATOM 614 C C . GLY A 1 83 ? -3.588 -11.286 18.981 1.00 83.50 83 GLY A C 1
ATOM 615 O O . GLY A 1 83 ? -3.476 -12.229 19.767 1.00 83.50 83 GLY A O 1
ATOM 616 N N . GLU A 1 84 ? -3.800 -10.034 19.377 1.00 88.31 84 GLU A N 1
ATOM 617 C CA . GLU A 1 84 ? -3.877 -9.594 20.766 1.00 88.31 84 GLU A CA 1
ATOM 618 C C . GLU A 1 84 ? -5.046 -10.247 21.510 1.00 88.31 84 GLU A C 1
ATOM 620 O O . GLU A 1 84 ? -6.076 -10.607 20.928 1.00 88.31 84 GLU A O 1
ATOM 625 N N . ARG A 1 85 ? -4.882 -10.399 22.830 1.00 84.62 85 ARG A N 1
ATOM 626 C CA . ARG A 1 85 ? -5.934 -10.930 23.711 1.00 84.62 85 ARG A CA 1
ATOM 627 C C . ARG A 1 85 ? -6.825 -9.829 24.272 1.00 84.62 85 ARG A C 1
ATOM 629 O O . ARG A 1 85 ? -7.942 -10.129 24.684 1.00 84.62 85 ARG A O 1
ATOM 636 N N . SER A 1 86 ? -6.321 -8.600 24.317 1.00 85.50 86 SER A N 1
ATOM 637 C CA . SER A 1 86 ? -7.019 -7.421 24.816 1.00 85.50 86 SER A CA 1
ATOM 638 C C . SER A 1 86 ? -6.640 -6.198 23.986 1.00 85.50 86 SER A C 1
ATOM 640 O O . SER A 1 86 ? -5.513 -6.108 23.499 1.00 85.50 86 SER A O 1
ATOM 642 N N . LEU A 1 87 ? -7.552 -5.226 23.873 1.00 88.44 87 LEU A N 1
ATOM 643 C CA . LEU A 1 87 ? -7.269 -3.948 23.209 1.00 88.44 87 LEU A CA 1
ATOM 644 C C . LEU A 1 87 ? -6.103 -3.221 23.885 1.00 88.44 87 LEU A C 1
ATOM 646 O O . LEU A 1 87 ? -5.322 -2.548 23.221 1.00 88.44 87 LEU A O 1
ATOM 650 N N . ARG A 1 88 ? -5.958 -3.398 25.205 1.00 85.81 88 ARG A N 1
ATOM 651 C CA . ARG A 1 88 ? -4.863 -2.834 26.010 1.00 85.81 88 ARG A CA 1
ATOM 652 C C . ARG A 1 88 ? -3.473 -3.195 25.497 1.00 85.81 88 ARG A C 1
ATOM 654 O O . ARG A 1 88 ? -2.558 -2.398 25.683 1.00 85.81 88 ARG A O 1
ATOM 661 N N . ASP A 1 89 ? -3.324 -4.349 24.852 1.00 86.38 89 ASP A N 1
ATOM 662 C CA . ASP A 1 89 ? -2.036 -4.824 24.341 1.00 86.38 89 ASP A CA 1
ATOM 663 C C . ASP A 1 89 ? -1.573 -4.038 23.097 1.00 86.38 89 ASP A C 1
ATOM 665 O O . ASP A 1 89 ? -0.401 -4.107 22.737 1.00 86.38 89 ASP A O 1
ATOM 669 N N . CYS A 1 90 ? -2.469 -3.270 22.463 1.00 86.75 90 CYS A N 1
ATOM 670 C CA . CYS A 1 90 ? -2.194 -2.507 21.243 1.00 86.75 90 CYS A CA 1
ATOM 671 C C . CYS A 1 90 ? -2.614 -1.024 21.310 1.00 86.75 90 CYS A C 1
ATOM 673 O O . CYS A 1 90 ? -2.717 -0.357 20.278 1.00 86.75 90 CYS A O 1
ATOM 675 N N . ILE A 1 91 ? -2.817 -0.466 22.513 1.00 86.06 91 ILE A N 1
ATOM 676 C CA . ILE A 1 91 ? -3.030 0.981 22.684 1.00 86.06 91 ILE A CA 1
ATOM 677 C C . ILE A 1 91 ? -1.719 1.731 22.424 1.00 86.06 91 ILE A C 1
ATOM 679 O O . ILE A 1 91 ? -0.744 1.570 23.159 1.00 86.06 91 ILE A O 1
ATOM 683 N N . LYS A 1 92 ? -1.719 2.615 21.420 1.00 78.31 92 LYS A N 1
ATOM 684 C CA . LYS A 1 92 ? -0.540 3.406 21.027 1.00 78.31 92 LYS A CA 1
ATOM 685 C C . LYS A 1 92 ? -0.543 4.834 21.580 1.00 78.31 92 LYS A C 1
ATOM 687 O O . LYS A 1 92 ? 0.518 5.423 21.774 1.00 78.31 92 LYS A O 1
ATOM 692 N N . SER A 1 93 ? -1.721 5.396 21.856 1.00 75.50 93 SER A N 1
ATOM 693 C CA . SER A 1 93 ? -1.884 6.767 22.362 1.00 75.50 93 SER A CA 1
ATOM 694 C C . SER A 1 93 ? -2.249 6.817 23.847 1.00 75.50 93 SER A C 1
ATOM 696 O O . SER A 1 93 ? -3.004 5.972 24.328 1.00 75.50 93 SER A O 1
ATOM 698 N N . ALA A 1 94 ? -1.791 7.850 24.562 1.00 82.19 94 ALA A N 1
ATOM 699 C CA . ALA A 1 94 ? -2.229 8.104 25.933 1.00 82.19 94 ALA A CA 1
ATOM 700 C C . ALA A 1 94 ? -3.755 8.358 25.979 1.00 82.19 94 ALA A C 1
ATOM 702 O O . ALA A 1 94 ? -4.259 9.155 25.187 1.00 82.19 94 ALA A O 1
ATOM 703 N N . PRO A 1 95 ? -4.509 7.711 26.887 1.00 83.75 95 PRO A N 1
ATOM 704 C CA . PRO A 1 95 ? -5.946 7.930 26.968 1.00 83.75 95 PRO A CA 1
ATOM 705 C C . PRO A 1 95 ? -6.319 9.389 27.266 1.00 83.75 95 PRO A C 1
ATOM 707 O O . PRO A 1 95 ? -5.721 10.024 28.134 1.00 83.75 95 PRO A O 1
ATOM 710 N N . GLY A 1 96 ? -7.340 9.901 26.578 1.00 82.31 96 GLY A N 1
ATOM 711 C CA . GLY A 1 96 ? -7.891 11.244 26.775 1.00 82.31 96 GLY A CA 1
ATOM 712 C C . GLY A 1 96 ? -7.103 12.365 26.095 1.00 82.31 96 GLY A C 1
ATOM 713 O O . GLY A 1 96 ? -7.369 13.533 26.362 1.00 82.31 96 GLY A O 1
ATOM 714 N N . THR A 1 97 ? -6.142 12.033 25.228 1.00 83.56 97 THR A N 1
ATOM 715 C CA . THR A 1 97 ? -5.347 13.020 24.478 1.00 83.56 97 THR A CA 1
ATOM 716 C C . THR A 1 97 ? -5.717 13.094 22.996 1.00 83.56 97 THR A C 1
ATOM 718 O O . THR A 1 97 ? -4.936 13.631 22.213 1.00 83.56 97 THR A O 1
ATOM 721 N N . SER A 1 98 ? -6.848 12.511 22.582 1.00 81.50 98 SER A N 1
ATOM 722 C CA . SER A 1 98 ? -7.271 12.561 21.180 1.00 81.50 98 SER A CA 1
ATOM 723 C C . SER A 1 98 ? -7.669 13.982 20.782 1.00 81.50 98 SER A C 1
ATOM 725 O O . SER A 1 98 ? -8.313 14.698 21.549 1.00 81.50 98 SER A O 1
ATOM 727 N N . ILE A 1 99 ? -7.270 14.373 19.575 1.00 85.56 99 ILE A N 1
ATOM 728 C CA . ILE A 1 99 ? -7.622 15.657 18.951 1.00 85.56 99 ILE A CA 1
ATOM 729 C C . ILE A 1 99 ? -8.756 15.514 17.930 1.00 85.56 99 ILE A C 1
ATOM 731 O O . ILE A 1 99 ? -9.131 16.497 17.292 1.00 85.56 99 ILE A O 1
ATOM 735 N N . CYS A 1 100 ? -9.285 14.300 17.773 1.00 91.62 100 CYS A N 1
ATOM 736 C CA . CYS A 1 100 ? -10.350 14.008 16.835 1.00 91.62 100 CYS A CA 1
ATOM 737 C C . CYS A 1 100 ? -11.673 14.642 17.269 1.00 91.62 100 CYS A C 1
ATOM 739 O O . CYS A 1 100 ? -11.900 15.005 18.427 1.00 91.62 100 CYS A O 1
ATOM 741 N N . THR A 1 101 ? -12.581 14.743 16.313 1.00 94.62 101 THR A N 1
ATOM 742 C CA . THR A 1 101 ? -13.982 15.083 16.534 1.00 94.62 101 THR A CA 1
ATOM 743 C C . THR A 1 101 ? -14.834 13.815 16.527 1.00 94.62 101 THR A C 1
ATOM 745 O O . THR A 1 101 ? -14.443 12.792 15.979 1.00 94.62 101 THR A O 1
ATOM 748 N N . HIS A 1 102 ? -16.063 13.867 17.049 1.00 96.69 102 HIS A N 1
ATOM 749 C CA . HIS A 1 102 ? -16.971 12.710 16.972 1.00 96.69 102 HIS A CA 1
ATOM 750 C C . HIS A 1 102 ? -17.442 12.367 15.547 1.00 96.69 102 HIS A C 1
ATOM 752 O O . HIS A 1 102 ? -18.115 11.358 15.348 1.00 96.69 102 HIS A O 1
ATOM 758 N N . MET A 1 103 ? -17.092 13.177 14.541 1.00 95.88 103 MET A N 1
ATOM 759 C CA . MET A 1 103 ? -17.258 12.792 13.137 1.00 95.88 103 MET A CA 1
ATOM 760 C C . MET A 1 103 ? -16.240 11.734 12.703 1.00 95.88 103 MET A C 1
ATOM 762 O O . MET A 1 103 ? -16.464 11.084 11.690 1.00 95.88 103 MET A O 1
ATOM 766 N N . GLU A 1 104 ? -15.179 11.542 13.482 1.00 94.62 104 GLU A N 1
ATOM 767 C CA . GLU A 1 104 ? -14.092 10.575 13.299 1.00 94.62 104 GLU A CA 1
ATOM 768 C C . GLU A 1 104 ? -14.228 9.407 14.290 1.00 94.62 104 GLU A C 1
ATOM 770 O O . GLU A 1 104 ? -13.273 8.693 14.561 1.00 94.62 104 GLU A O 1
ATOM 775 N N . ASP A 1 105 ? -15.414 9.187 14.870 1.00 97.25 105 ASP A N 1
ATOM 776 C CA . ASP A 1 105 ? -15.614 8.040 15.753 1.00 97.25 105 ASP A CA 1
ATOM 777 C C . ASP A 1 105 ? -15.531 6.721 14.967 1.00 97.25 105 ASP A C 1
ATOM 779 O O . ASP A 1 105 ? -16.283 6.479 14.009 1.00 97.25 105 ASP A O 1
ATOM 783 N N . ALA A 1 106 ? -14.652 5.842 15.440 1.00 97.00 106 ALA A N 1
ATOM 784 C CA . ALA A 1 106 ? -14.449 4.502 14.931 1.00 97.00 106 ALA A CA 1
ATOM 785 C C . ALA A 1 106 ? -15.634 3.585 15.252 1.00 97.00 106 ALA A C 1
ATOM 787 O O . ALA A 1 106 ? -16.282 3.643 16.307 1.00 97.00 106 ALA A O 1
ATOM 788 N N . ALA A 1 107 ? -15.905 2.676 14.327 1.00 97.69 107 ALA A N 1
ATOM 789 C CA . ALA A 1 107 ? -16.954 1.687 14.460 1.00 97.69 107 ALA A CA 1
ATOM 790 C C . ALA A 1 107 ? -16.510 0.335 13.907 1.00 97.69 107 ALA A C 1
ATOM 792 O O . ALA A 1 107 ? -15.575 0.250 13.116 1.00 97.69 107 ALA A O 1
ATOM 793 N N . VAL A 1 108 ? -17.199 -0.734 14.301 1.00 97.88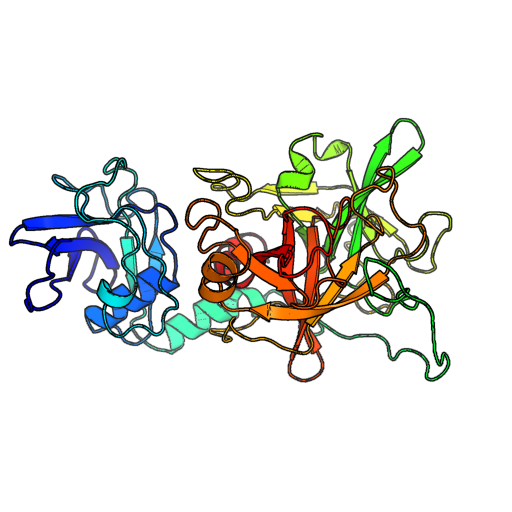 108 VAL A N 1
ATOM 794 C CA . VAL A 1 108 ? -16.880 -2.087 13.834 1.00 97.88 108 VAL A CA 1
ATOM 795 C C . VAL A 1 108 ? -18.111 -2.842 13.358 1.00 97.88 108 VAL A C 1
ATOM 797 O O . VAL A 1 108 ? -19.245 -2.566 13.754 1.00 97.88 108 VAL A O 1
ATOM 800 N N . THR A 1 109 ? -17.880 -3.832 12.501 1.00 97.06 109 THR A N 1
ATOM 801 C CA . THR A 1 109 ? -18.814 -4.932 12.245 1.00 97.06 109 THR A CA 1
ATOM 802 C C . THR A 1 109 ? -18.083 -6.249 12.441 1.00 97.06 109 THR A C 1
ATOM 804 O O . THR A 1 109 ? -17.157 -6.569 11.704 1.00 97.06 109 THR A O 1
ATOM 807 N N . CYS A 1 110 ? -18.500 -7.014 13.437 1.00 97.19 110 CYS A N 1
ATOM 808 C CA . CYS A 1 110 ? -17.919 -8.290 13.798 1.00 97.19 110 CYS A CA 1
ATOM 809 C C . CYS A 1 110 ? -18.487 -9.432 12.960 1.00 97.19 110 CYS A C 1
ATOM 811 O O . CYS A 1 110 ? -19.689 -9.504 12.684 1.00 97.19 110 CYS A O 1
ATOM 813 N N . TYR A 1 111 ? -17.624 -10.379 12.607 1.00 95.06 111 TYR A N 1
ATOM 814 C CA . TYR A 1 111 ? -18.042 -11.591 11.923 1.00 95.06 111 TYR A CA 1
ATOM 815 C C . TYR A 1 111 ? -18.754 -12.537 12.887 1.00 95.06 111 TYR A C 1
ATOM 817 O O . TYR A 1 111 ? -18.211 -12.954 13.909 1.00 95.06 111 TYR A O 1
ATOM 825 N N . THR A 1 112 ? -19.970 -12.938 12.524 1.00 94.56 112 THR A N 1
ATOM 826 C CA . THR A 1 112 ? -20.784 -13.861 13.329 1.00 94.56 112 THR A CA 1
ATOM 827 C C . THR A 1 112 ? -20.404 -15.328 13.127 1.00 94.56 112 THR A C 1
ATOM 829 O O . THR A 1 112 ? -20.736 -16.173 13.953 1.00 94.56 112 THR A O 1
ATOM 832 N N . ASN A 1 113 ? -19.709 -15.655 12.035 1.00 93.44 113 ASN A N 1
ATOM 833 C CA . ASN A 1 113 ? -19.205 -16.994 11.741 1.00 93.44 113 ASN A CA 1
ATOM 834 C C . ASN A 1 113 ? -17.984 -16.939 10.809 1.00 93.44 113 ASN A C 1
ATOM 836 O O . ASN A 1 113 ? -17.753 -15.946 10.114 1.00 93.44 113 ASN A O 1
ATOM 840 N N . SER A 1 114 ? -17.230 -18.039 10.754 1.00 89.25 114 SER A N 1
ATOM 841 C CA . SER A 1 114 ? -16.041 -18.171 9.903 1.00 89.25 114 SER A CA 1
ATOM 842 C C . SER A 1 114 ? -16.344 -17.997 8.413 1.00 89.25 114 SER A C 1
ATOM 844 O O . SER A 1 114 ? -15.537 -17.419 7.691 1.00 89.25 114 SER A O 1
ATOM 846 N N . ARG A 1 115 ? -17.517 -18.442 7.942 1.00 89.31 115 ARG A N 1
ATOM 847 C CA . ARG A 1 115 ? -17.916 -18.322 6.533 1.00 89.31 115 ARG A CA 1
ATOM 848 C C . ARG A 1 115 ? -18.058 -16.860 6.109 1.00 89.31 115 ARG A C 1
ATOM 850 O O . ARG A 1 115 ? -17.583 -16.513 5.035 1.00 89.31 115 ARG A O 1
ATOM 857 N N . ALA A 1 116 ? -18.661 -16.010 6.940 1.00 87.44 116 ALA A N 1
ATOM 858 C CA . ALA A 1 116 ? -18.792 -14.580 6.665 1.00 87.44 116 ALA A CA 1
ATOM 859 C C . ALA A 1 116 ? -17.420 -13.912 6.492 1.00 87.44 116 ALA A C 1
ATOM 861 O O . ALA A 1 116 ? -17.207 -13.191 5.521 1.00 87.44 116 ALA A O 1
ATOM 862 N N . ARG A 1 117 ? -16.466 -14.232 7.375 1.00 86.44 117 ARG A N 1
ATOM 863 C CA . ARG A 1 117 ? -15.089 -13.742 7.259 1.00 86.44 117 ARG A CA 1
ATOM 864 C C . ARG A 1 117 ? -14.386 -14.246 6.001 1.00 86.44 117 ARG A C 1
ATOM 866 O O . ARG A 1 117 ? -13.747 -13.466 5.304 1.00 86.44 117 ARG A O 1
ATOM 873 N N . ILE A 1 118 ? -14.480 -15.545 5.714 1.00 81.38 118 ILE A N 1
ATOM 874 C CA . ILE A 1 118 ? -13.843 -16.140 4.531 1.00 81.38 118 ILE A CA 1
ATOM 875 C C . ILE A 1 118 ? -14.364 -15.473 3.257 1.00 81.38 118 ILE A C 1
ATOM 877 O O . ILE A 1 118 ? -13.569 -15.152 2.380 1.00 81.38 118 ILE A O 1
ATOM 881 N N . LEU A 1 119 ? -15.673 -15.222 3.170 1.00 82.00 119 LEU A N 1
ATOM 882 C CA . LEU A 1 119 ? -16.270 -14.546 2.022 1.00 82.00 119 LEU A CA 1
ATOM 883 C C . LEU A 1 119 ? -15.724 -13.122 1.835 1.00 82.00 119 LEU A C 1
ATOM 885 O O . LEU A 1 119 ? -15.432 -12.761 0.698 1.00 82.00 119 LEU A O 1
ATOM 889 N N . ASP A 1 120 ? -15.529 -12.344 2.908 1.00 80.62 120 ASP A N 1
ATOM 890 C CA . ASP A 1 120 ? -14.922 -11.003 2.806 1.00 80.62 120 ASP A CA 1
ATOM 891 C C . ASP A 1 120 ? -13.461 -11.073 2.328 1.00 80.62 120 ASP A C 1
ATOM 893 O O . ASP A 1 120 ? -13.076 -10.412 1.361 1.00 80.62 120 ASP A O 1
ATOM 897 N N . LEU A 1 121 ? -12.655 -11.947 2.942 1.00 73.31 121 LEU A N 1
ATOM 898 C CA . LEU A 1 121 ? -11.227 -12.085 2.629 1.00 73.31 121 LEU A CA 1
ATOM 899 C C . LEU A 1 121 ? -10.970 -12.677 1.232 1.00 73.31 121 LEU A C 1
ATOM 901 O O . LEU A 1 121 ? -9.980 -12.338 0.584 1.00 73.31 121 LEU A O 1
ATOM 905 N N . GLN A 1 122 ? -11.854 -13.546 0.736 1.00 73.50 122 GLN A N 1
ATOM 906 C CA . GLN A 1 122 ? -11.752 -14.136 -0.604 1.00 73.50 122 GLN A CA 1
ATOM 907 C C . GLN A 1 122 ? -12.373 -13.267 -1.703 1.00 73.50 122 GLN A C 1
ATOM 909 O O . GLN A 1 122 ? -12.163 -13.540 -2.891 1.00 73.50 122 GLN A O 1
ATOM 914 N N . ALA A 1 123 ? -13.110 -12.211 -1.353 1.00 74.62 123 ALA A N 1
ATOM 915 C CA . ALA A 1 123 ? -13.767 -11.357 -2.336 1.00 74.62 123 AL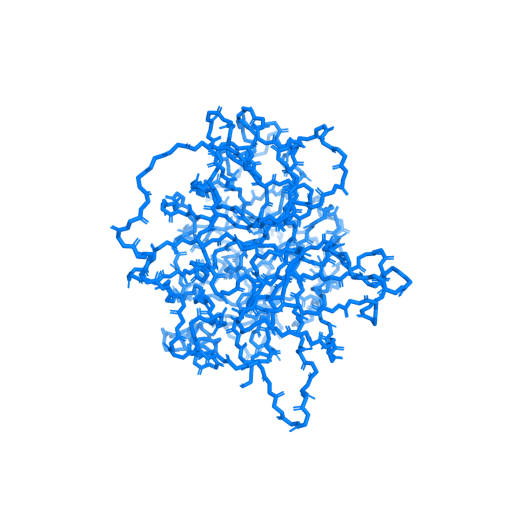A A CA 1
ATOM 916 C C . ALA A 1 123 ? -12.766 -10.691 -3.296 1.00 74.62 123 ALA A C 1
ATOM 918 O O . ALA A 1 123 ? -13.093 -10.501 -4.468 1.00 74.62 123 ALA A O 1
ATOM 919 N N . VAL A 1 124 ? -11.540 -10.387 -2.846 1.00 74.69 124 VAL A N 1
ATOM 920 C CA . VAL A 1 124 ? -10.504 -9.813 -3.724 1.00 74.69 124 VAL A CA 1
ATOM 921 C C . VAL A 1 124 ? -9.977 -10.897 -4.652 1.00 74.69 124 VAL A C 1
ATOM 923 O O . VAL A 1 124 ? -10.002 -10.753 -5.871 1.00 74.69 124 VAL A O 1
ATOM 926 N N . SER A 1 125 ? -9.528 -12.014 -4.076 1.00 71.12 125 SER A N 1
ATOM 927 C CA . SER A 1 125 ? -8.834 -13.050 -4.837 1.00 71.12 125 SER A CA 1
ATOM 928 C C . SER A 1 125 ? -9.726 -13.763 -5.848 1.00 71.12 125 SER A C 1
ATOM 930 O O . SER A 1 125 ? -9.214 -14.217 -6.865 1.00 71.12 125 SER A O 1
ATOM 932 N N . SER A 1 126 ? -11.028 -13.881 -5.587 1.00 72.62 126 SER A N 1
ATOM 933 C CA . SER A 1 126 ? -11.979 -14.482 -6.532 1.00 72.62 126 SER A CA 1
ATOM 934 C C . SER A 1 126 ? -12.179 -13.645 -7.800 1.00 72.62 126 SER A C 1
ATOM 936 O O . SER A 1 126 ? -12.568 -14.191 -8.829 1.00 72.62 126 SER A O 1
ATOM 938 N N . ARG A 1 127 ? -11.885 -12.339 -7.740 1.00 80.94 127 ARG A N 1
ATOM 939 C CA . ARG A 1 127 ? -11.974 -11.392 -8.864 1.00 80.94 127 ARG A CA 1
ATOM 940 C C . ARG A 1 127 ? -10.624 -11.109 -9.527 1.00 80.94 127 ARG A C 1
ATOM 942 O O . ARG A 1 127 ? -10.552 -10.368 -10.504 1.00 80.94 127 ARG A O 1
ATOM 949 N N . LEU A 1 128 ? -9.546 -11.687 -9.002 1.00 84.06 128 LEU A N 1
ATOM 950 C CA . LEU A 1 128 ? -8.209 -11.599 -9.579 1.00 84.06 128 LEU A CA 1
ATOM 951 C C . LEU A 1 128 ? -7.898 -12.822 -10.452 1.00 84.06 128 LEU A C 1
ATOM 953 O O . LEU A 1 128 ? -8.534 -13.869 -10.304 1.00 84.06 128 LEU A O 1
ATOM 957 N N . PRO A 1 129 ? -6.917 -12.721 -11.368 1.00 84.06 129 PRO A N 1
ATOM 958 C CA . PRO A 1 129 ? -6.502 -13.856 -12.182 1.00 84.06 129 PRO A CA 1
ATOM 959 C C . PRO A 1 129 ? -6.114 -15.068 -11.323 1.00 84.06 129 PRO A C 1
ATOM 961 O O . PRO A 1 129 ? -5.287 -14.967 -10.418 1.00 84.06 129 PRO A O 1
ATOM 964 N N . SER A 1 130 ? -6.669 -16.242 -11.643 1.00 82.12 130 SER A N 1
ATOM 965 C CA . SER A 1 130 ? -6.363 -17.504 -10.945 1.00 82.12 130 SER A CA 1
ATOM 966 C C . SER A 1 130 ? -4.913 -17.967 -11.158 1.00 82.12 130 SER A C 1
ATOM 968 O O . SER A 1 130 ? -4.322 -18.652 -10.312 1.00 82.12 130 SER A O 1
ATOM 970 N N . THR A 1 131 ? -4.326 -17.568 -12.288 1.00 88.69 131 THR A N 1
ATOM 971 C CA . THR A 1 131 ? -2.904 -17.690 -12.607 1.00 88.69 131 THR A CA 1
ATOM 972 C C . THR A 1 131 ? -2.196 -16.368 -12.326 1.00 88.69 131 THR A C 1
ATOM 974 O O . THR A 1 131 ? -2.403 -15.389 -13.038 1.00 88.69 131 THR A O 1
ATOM 977 N N . CYS A 1 132 ? -1.347 -16.359 -11.301 1.00 92.69 132 CYS A N 1
ATOM 978 C CA . CYS A 1 132 ? -0.593 -15.191 -10.861 1.00 92.69 132 CYS A CA 1
ATOM 979 C C . CYS A 1 132 ? 0.779 -15.607 -10.312 1.00 92.69 132 CYS A C 1
ATOM 981 O O . CYS A 1 132 ? 1.010 -16.788 -10.026 1.00 92.69 132 CYS A O 1
ATOM 983 N N . GLY A 1 133 ? 1.687 -14.641 -10.163 1.00 91.25 133 GLY A N 1
ATOM 984 C CA . GLY A 1 133 ? 2.959 -14.800 -9.454 1.00 91.25 133 GLY A CA 1
ATOM 985 C C . GLY A 1 133 ? 3.920 -15.802 -10.095 1.00 91.25 133 GLY A C 1
ATOM 986 O O . GLY A 1 133 ? 4.833 -16.282 -9.423 1.00 91.25 133 GLY A O 1
ATOM 987 N N . ARG A 1 134 ? 3.714 -16.156 -11.369 1.00 87.75 134 ARG A N 1
ATOM 988 C CA . ARG A 1 134 ? 4.586 -17.077 -12.102 1.00 87.75 134 ARG A CA 1
ATOM 989 C C . ARG A 1 134 ? 5.816 -16.328 -12.588 1.00 87.75 134 ARG A C 1
ATOM 991 O O . ARG A 1 134 ? 5.710 -15.436 -13.423 1.00 87.75 134 ARG A O 1
ATOM 998 N N . GLN A 1 135 ? 6.979 -16.711 -12.078 1.00 72.56 135 GLN A N 1
ATOM 999 C CA . GLN A 1 135 ? 8.240 -16.324 -12.698 1.00 72.56 135 GLN A CA 1
ATOM 1000 C C . GLN A 1 135 ? 8.458 -17.203 -13.926 1.00 72.56 135 GLN A C 1
ATOM 1002 O O . GLN A 1 135 ? 8.236 -18.415 -13.868 1.00 72.56 135 GLN A O 1
ATOM 1007 N N . SER A 1 136 ? 8.906 -16.611 -15.033 1.00 64.00 136 SER A N 1
ATOM 1008 C CA . SER A 1 136 ? 9.491 -17.412 -16.107 1.00 64.00 136 SER A CA 1
ATOM 1009 C C . SER A 1 136 ? 10.695 -18.163 -15.527 1.00 64.00 136 SER A C 1
ATOM 1011 O O . SER A 1 136 ? 11.448 -17.554 -14.758 1.00 64.00 136 SER A O 1
ATOM 1013 N N . PRO A 1 137 ? 10.909 -19.454 -15.849 1.00 54.78 137 PRO A N 1
ATOM 1014 C CA . PRO A 1 137 ? 12.150 -20.120 -15.493 1.00 54.78 137 PRO A CA 1
ATOM 1015 C C . PRO A 1 137 ? 13.281 -19.279 -16.075 1.00 54.78 137 PRO A C 1
ATOM 1017 O O . PRO A 1 137 ? 13.386 -19.148 -17.296 1.00 54.78 137 PRO A O 1
ATOM 1020 N N . ALA A 1 138 ? 14.088 -18.656 -15.214 1.00 50.88 138 ALA A N 1
ATOM 1021 C CA . ALA A 1 138 ? 15.342 -18.082 -15.656 1.00 50.88 138 ALA A CA 1
ATOM 1022 C C . ALA A 1 138 ? 16.077 -19.225 -16.359 1.00 50.88 138 ALA A C 1
ATOM 1024 O O . ALA A 1 138 ? 16.309 -20.270 -15.745 1.00 50.88 138 ALA A O 1
ATOM 1025 N N . GLY A 1 139 ? 16.339 -19.078 -17.660 1.00 42.91 139 GLY A N 1
ATOM 1026 C CA . GLY A 1 139 ? 17.138 -20.052 -18.392 1.00 42.91 139 GLY A CA 1
ATOM 1027 C C . GLY A 1 139 ? 18.373 -20.379 -17.558 1.00 42.91 139 GLY A C 1
ATOM 1028 O O . GLY A 1 139 ? 18.995 -19.476 -16.997 1.00 42.91 139 GLY A O 1
ATOM 1029 N N . SER A 1 140 ? 18.672 -21.667 -17.409 1.00 37.94 140 SER A N 1
ATOM 1030 C CA . SER A 1 140 ? 19.730 -22.209 -16.555 1.00 37.94 140 SER A CA 1
ATOM 1031 C C . SER A 1 140 ? 21.141 -21.888 -17.069 1.00 37.94 140 SER A C 1
ATOM 1033 O O . SER A 1 140 ? 21.979 -22.775 -17.197 1.00 37.94 140 SER A O 1
ATOM 1035 N N . LEU A 1 141 ? 21.417 -20.642 -17.422 1.00 39.38 141 LEU A N 1
ATOM 1036 C CA . LEU A 1 141 ? 22.692 -20.165 -17.925 1.00 39.38 141 LEU A CA 1
ATOM 1037 C C . LEU A 1 141 ? 22.762 -18.689 -17.560 1.00 39.38 141 LEU A C 1
ATOM 1039 O O . LEU A 1 141 ? 22.185 -17.899 -18.278 1.00 39.38 141 LEU A O 1
ATOM 1043 N N . PHE A 1 142 ? 23.370 -18.344 -16.424 1.00 37.44 142 PHE A N 1
ATOM 1044 C CA . PHE A 1 142 ? 24.243 -17.174 -16.228 1.00 37.44 142 PHE A CA 1
ATOM 1045 C C . PHE A 1 142 ? 24.721 -17.190 -14.772 1.00 37.44 142 PHE A C 1
ATOM 1047 O O . PHE A 1 142 ? 24.129 -16.618 -13.857 1.00 37.44 142 PHE A O 1
ATOM 1054 N N . THR A 1 143 ? 25.812 -17.916 -14.556 1.00 34.66 143 THR A N 1
ATOM 1055 C CA . THR A 1 143 ? 26.615 -17.856 -13.341 1.00 34.66 143 THR A CA 1
ATOM 1056 C C . THR A 1 143 ? 27.358 -16.524 -13.251 1.00 34.66 143 THR A C 1
ATOM 1058 O O . THR A 1 143 ? 28.182 -16.212 -14.101 1.00 34.66 143 THR A O 1
ATOM 1061 N N . GLN A 1 144 ? 27.111 -15.848 -12.130 1.00 41.62 144 GLN A N 1
ATOM 1062 C CA . GLN A 1 144 ? 28.039 -15.043 -11.332 1.00 41.62 144 GLN A CA 1
ATOM 1063 C C . GLN A 1 144 ? 28.496 -13.644 -11.803 1.00 41.62 144 GLN A C 1
ATOM 1065 O O . GLN A 1 144 ? 29.192 -13.464 -12.792 1.00 41.62 144 GLN A O 1
ATOM 1070 N N . ASN A 1 145 ? 28.228 -12.705 -10.881 1.00 39.25 145 ASN A N 1
ATOM 1071 C CA . ASN A 1 145 ? 28.979 -11.493 -10.531 1.00 39.25 145 ASN A CA 1
ATOM 1072 C C . ASN A 1 145 ? 28.923 -10.282 -11.480 1.00 39.25 145 ASN A C 1
ATOM 1074 O O . ASN A 1 145 ? 29.716 -10.151 -12.401 1.00 39.25 145 ASN A O 1
ATOM 1078 N N . LEU A 1 146 ? 28.079 -9.296 -11.129 1.00 37.41 146 LEU A N 1
ATOM 1079 C CA . LEU A 1 146 ? 28.477 -8.077 -10.387 1.00 37.41 146 LEU A CA 1
ATOM 1080 C C . LEU A 1 146 ? 27.240 -7.176 -10.113 1.00 37.41 146 LEU A C 1
ATOM 1082 O O . LEU A 1 146 ? 26.466 -6.821 -11.006 1.00 37.41 146 LEU A O 1
ATOM 1086 N N . ALA A 1 147 ? 27.030 -6.835 -8.835 1.00 38.22 147 ALA A N 1
ATOM 1087 C CA . ALA A 1 147 ? 25.966 -5.951 -8.327 1.00 38.22 147 ALA A CA 1
ATOM 1088 C C . ALA A 1 147 ? 26.131 -4.491 -8.843 1.00 38.22 147 ALA A C 1
ATOM 1090 O O . ALA A 1 147 ? 27.237 -4.128 -9.228 1.00 38.22 147 ALA A O 1
ATOM 1091 N N . LYS A 1 148 ? 25.149 -3.568 -8.912 1.00 42.03 148 LYS A N 1
ATOM 1092 C CA . LYS A 1 148 ? 24.210 -3.046 -7.890 1.00 42.03 148 LYS A CA 1
ATOM 1093 C C . LYS A 1 148 ? 23.046 -2.233 -8.559 1.00 42.03 148 LYS A C 1
ATOM 1095 O O . LYS A 1 148 ? 23.389 -1.536 -9.499 1.00 42.03 148 LYS A O 1
ATOM 1100 N N . ILE A 1 149 ? 21.739 -2.361 -8.201 1.00 46.31 149 ILE A N 1
ATOM 1101 C CA . ILE A 1 149 ? 20.964 -1.478 -7.240 1.00 46.31 149 ILE A CA 1
ATOM 1102 C C . ILE A 1 149 ? 21.669 -1.678 -5.929 1.00 46.31 149 ILE A C 1
ATOM 1104 O O . ILE A 1 149 ? 22.210 -2.772 -5.881 1.00 46.31 149 ILE A O 1
ATOM 1108 N N . VAL A 1 150 ? 21.776 -0.760 -4.953 1.00 49.59 150 VAL A N 1
ATOM 1109 C CA . VAL A 1 150 ? 22.645 -0.997 -3.770 1.00 49.59 150 VAL A CA 1
ATOM 1110 C C . VAL A 1 150 ? 22.621 -2.509 -3.446 1.00 49.59 150 VAL A C 1
ATOM 1112 O O . VAL A 1 150 ? 21.551 -3.069 -3.259 1.00 49.59 150 VAL A O 1
ATOM 1115 N N . GLY A 1 151 ? 23.731 -3.233 -3.697 1.00 57.41 151 GLY A N 1
ATOM 1116 C CA . GLY A 1 151 ? 23.879 -4.707 -3.563 1.00 57.41 151 GLY A CA 1
ATOM 1117 C C . GLY A 1 151 ? 23.046 -5.732 -4.388 1.00 57.41 151 GLY A C 1
ATOM 1118 O O . GLY A 1 151 ? 23.314 -6.917 -4.225 1.00 57.41 151 GLY A O 1
ATOM 1119 N N . GLY A 1 152 ? 22.102 -5.374 -5.269 1.00 67.44 152 GLY A N 1
ATOM 1120 C CA . GLY A 1 152 ? 21.291 -6.286 -6.115 1.00 67.44 152 GLY A CA 1
ATOM 1121 C C . GLY A 1 152 ? 21.843 -6.610 -7.525 1.00 67.44 152 GLY A C 1
ATOM 1122 O O . GLY A 1 152 ? 22.823 -6.015 -7.981 1.00 67.44 152 GLY A O 1
ATOM 1123 N N . ARG A 1 153 ? 21.200 -7.515 -8.285 1.00 85.44 153 ARG A N 1
ATOM 1124 C CA . ARG A 1 153 ? 21.627 -7.960 -9.642 1.00 85.44 153 ARG A CA 1
ATOM 1125 C C . ARG A 1 153 ? 20.748 -7.405 -10.766 1.00 85.44 153 ARG A C 1
ATOM 1127 O O . ARG A 1 153 ? 19.627 -6.991 -10.506 1.00 85.44 153 ARG A O 1
ATOM 1134 N N . VAL A 1 154 ? 21.247 -7.403 -12.005 1.00 83.94 154 VAL A N 1
ATOM 1135 C CA . VAL A 1 154 ? 20.396 -7.142 -13.179 1.00 83.94 154 VAL A CA 1
ATOM 1136 C C . VAL A 1 154 ? 19.365 -8.265 -13.281 1.00 83.94 154 VAL A C 1
ATOM 1138 O O . VAL A 1 154 ? 19.694 -9.446 -13.122 1.00 83.94 154 VAL A O 1
ATOM 1141 N N . THR A 1 155 ? 18.110 -7.880 -13.464 1.00 85.56 155 THR A N 1
ATOM 1142 C CA . THR A 1 155 ? 16.997 -8.809 -13.655 1.00 85.56 155 THR A CA 1
ATOM 1143 C C . THR A 1 155 ? 17.128 -9.441 -15.040 1.00 85.56 155 THR A C 1
ATOM 1145 O O . THR A 1 155 ? 17.485 -8.746 -15.982 1.00 85.56 155 THR A O 1
ATOM 1148 N N . ALA A 1 156 ? 16.878 -10.738 -15.207 1.00 87.06 156 ALA A N 1
ATOM 1149 C CA . ALA A 1 156 ? 16.833 -11.313 -16.551 1.00 87.06 156 ALA A CA 1
ATOM 1150 C C . ALA A 1 156 ? 15.557 -10.842 -17.282 1.00 87.06 156 ALA A C 1
ATOM 1152 O O . ALA A 1 156 ? 14.542 -10.580 -16.624 1.00 87.06 156 ALA A O 1
ATOM 1153 N N . PRO A 1 157 ? 15.551 -10.764 -18.626 1.00 86.75 157 PRO A N 1
ATOM 1154 C CA . PRO A 1 157 ? 14.323 -10.509 -19.369 1.00 86.75 157 PRO A CA 1
ATOM 1155 C C . PRO A 1 157 ? 13.206 -11.456 -18.909 1.00 86.75 157 PRO A C 1
ATOM 1157 O O . PRO A 1 157 ? 13.428 -12.663 -18.800 1.00 86.75 157 PRO A O 1
ATOM 1160 N N . ARG A 1 158 ? 12.008 -10.912 -18.644 1.00 88.81 158 ARG A N 1
ATOM 1161 C CA . ARG A 1 158 ? 10.803 -11.670 -18.231 1.00 88.81 158 ARG A CA 1
ATOM 1162 C C . ARG A 1 158 ? 10.872 -12.369 -16.866 1.00 88.81 158 ARG A C 1
ATOM 1164 O O . ARG A 1 158 ? 9.999 -13.174 -16.544 1.00 88.81 158 ARG A O 1
ATOM 1171 N N . GLU A 1 159 ? 11.875 -12.070 -16.044 1.00 90.31 159 GLU A N 1
ATOM 1172 C CA . GLU A 1 159 ? 11.977 -12.617 -14.684 1.00 90.31 159 GLU A CA 1
ATOM 1173 C C . GLU A 1 159 ? 10.923 -12.021 -13.729 1.00 90.31 159 GLU A C 1
ATOM 1175 O O . GLU A 1 159 ? 10.455 -12.702 -12.812 1.00 90.31 159 GLU A O 1
ATOM 1180 N N . THR A 1 160 ? 10.529 -10.764 -13.956 1.00 92.62 160 THR A N 1
ATOM 1181 C CA . THR A 1 160 ? 9.529 -10.027 -13.163 1.00 92.62 160 THR A CA 1
ATOM 1182 C C . THR A 1 160 ? 8.415 -9.458 -14.054 1.00 92.62 160 THR A C 1
ATOM 1184 O O . THR A 1 160 ? 8.266 -8.246 -14.189 1.00 92.62 160 THR A O 1
ATOM 1187 N N . PRO A 1 161 ? 7.603 -10.328 -14.679 1.00 95.06 161 PRO A N 1
ATOM 1188 C CA . PRO A 1 161 ? 6.633 -9.939 -15.711 1.00 95.06 161 PRO A CA 1
ATOM 1189 C C . PRO A 1 161 ? 5.452 -9.086 -15.207 1.00 95.06 161 PRO A C 1
ATOM 1191 O O . PRO A 1 161 ? 4.654 -8.602 -16.002 1.00 95.06 161 PRO A O 1
ATOM 1194 N N . TRP A 1 162 ? 5.319 -8.888 -13.894 1.00 97.00 162 TRP A N 1
ATOM 1195 C CA . TRP A 1 162 ? 4.342 -7.972 -13.289 1.00 97.00 162 TRP A CA 1
ATOM 1196 C C . TRP A 1 162 ? 4.863 -6.547 -13.109 1.00 97.00 162 TRP A C 1
ATOM 1198 O O . TRP A 1 162 ? 4.077 -5.666 -12.762 1.00 97.00 162 TRP A O 1
ATOM 1208 N N . SER A 1 163 ? 6.163 -6.305 -13.281 1.00 96.75 163 SER A N 1
ATOM 1209 C CA . SER A 1 163 ? 6.748 -4.980 -13.090 1.00 96.75 163 SER A CA 1
ATOM 1210 C C . SER A 1 163 ? 6.288 -4.020 -14.185 1.00 96.75 163 SER A C 1
ATOM 1212 O O . SER A 1 163 ? 6.324 -4.332 -15.374 1.00 96.75 163 SER A O 1
ATOM 1214 N N . VAL A 1 164 ? 5.881 -2.825 -13.769 1.00 98.00 164 VAL A N 1
ATOM 1215 C CA . VAL A 1 164 ? 5.452 -1.736 -14.647 1.00 98.00 164 VAL A CA 1
ATOM 1216 C C . VAL A 1 164 ? 6.434 -0.586 -14.524 1.00 98.00 164 VAL A C 1
ATOM 1218 O O . VAL A 1 164 ? 6.853 -0.236 -13.422 1.00 98.00 164 VAL A O 1
ATOM 1221 N N . SER A 1 165 ? 6.744 0.043 -15.651 1.00 97.50 165 SER A N 1
ATOM 1222 C CA . SER A 1 165 ? 7.392 1.347 -15.678 1.00 97.50 165 SER A CA 1
ATOM 1223 C C . SER A 1 165 ? 6.329 2.423 -15.904 1.00 97.50 165 SER A C 1
ATOM 1225 O O . SER A 1 165 ? 5.706 2.490 -16.966 1.00 97.50 165 SER A O 1
ATOM 1227 N N . LEU A 1 166 ? 6.083 3.256 -14.892 1.00 97.25 166 LEU A N 1
ATOM 1228 C CA . LEU A 1 166 ? 5.257 4.452 -15.024 1.00 97.25 166 LEU A CA 1
ATOM 1229 C C . LEU A 1 166 ? 6.116 5.570 -15.600 1.00 97.25 166 LEU A C 1
ATOM 1231 O O . LEU A 1 166 ? 6.953 6.169 -14.917 1.00 97.25 166 LEU A O 1
ATOM 1235 N N . MET A 1 167 ? 5.899 5.827 -16.884 1.00 95.44 167 MET A N 1
ATOM 1236 C CA . MET A 1 167 ? 6.625 6.828 -17.648 1.00 95.44 167 MET A CA 1
ATOM 1237 C C . MET A 1 167 ? 5.888 8.160 -17.599 1.00 95.44 167 MET A C 1
ATOM 1239 O O . MET A 1 167 ? 4.665 8.188 -17.705 1.00 95.44 167 MET A O 1
ATOM 1243 N N . ILE A 1 168 ? 6.624 9.263 -17.536 1.00 93.88 168 ILE A N 1
ATOM 1244 C CA . ILE A 1 168 ? 6.099 10.613 -17.736 1.00 93.88 168 ILE A CA 1
ATOM 1245 C C . ILE A 1 168 ? 6.513 11.117 -19.114 1.00 93.88 168 ILE A C 1
ATOM 1247 O O . ILE A 1 168 ? 7.633 10.886 -19.577 1.00 93.88 168 ILE A O 1
ATOM 1251 N N . ARG A 1 169 ? 5.590 11.816 -19.775 1.00 91.62 169 ARG A N 1
ATOM 1252 C CA . ARG A 1 169 ? 5.850 12.519 -21.028 1.00 91.62 169 ARG A CA 1
ATOM 1253 C C . ARG A 1 169 ? 6.535 13.860 -20.767 1.00 91.62 169 ARG A C 1
ATOM 1255 O O . ARG A 1 169 ? 5.932 14.771 -20.208 1.00 91.62 169 ARG A O 1
ATOM 1262 N N . GLU A 1 170 ? 7.762 13.995 -21.257 1.00 85.38 170 GLU A N 1
ATOM 1263 C CA . GLU A 1 170 ? 8.541 15.235 -21.264 1.00 85.38 170 GLU A CA 1
ATOM 1264 C C . GLU A 1 170 ? 8.803 15.640 -22.725 1.00 85.38 170 GLU A C 1
ATOM 1266 O O . GLU A 1 170 ? 9.717 15.143 -23.392 1.00 85.38 170 GLU A O 1
ATOM 1271 N N . GLY A 1 171 ? 7.940 16.504 -23.268 1.00 84.75 171 GLY A N 1
ATOM 1272 C CA . GLY A 1 171 ? 7.950 16.841 -24.694 1.00 84.75 171 GLY A CA 1
ATOM 1273 C C . GLY A 1 171 ? 7.646 15.616 -25.565 1.00 84.75 171 GLY A C 1
ATOM 1274 O O . GLY A 1 171 ? 6.574 15.020 -25.462 1.00 84.75 171 GLY A O 1
ATOM 1275 N N . THR A 1 172 ? 8.589 15.233 -26.430 1.00 83.25 172 THR A N 1
ATOM 1276 C CA . THR A 1 172 ? 8.477 14.040 -27.291 1.00 83.25 172 THR A CA 1
ATOM 1277 C C . THR A 1 172 ? 9.026 12.766 -26.649 1.00 83.25 172 THR A C 1
ATOM 1279 O O . THR A 1 172 ? 8.849 11.685 -27.209 1.00 83.25 172 THR A O 1
ATOM 1282 N N . LYS A 1 173 ? 9.687 12.867 -25.489 1.00 87.94 173 LYS A N 1
ATOM 1283 C CA . LYS A 1 173 ? 10.329 11.735 -24.815 1.00 87.94 173 LYS A CA 1
ATOM 1284 C C . LYS A 1 173 ? 9.445 11.182 -23.702 1.00 87.94 173 LYS A C 1
ATOM 1286 O O . LYS A 1 173 ? 8.682 11.909 -23.067 1.00 87.94 173 LYS A O 1
ATOM 1291 N N . LEU A 1 174 ? 9.574 9.880 -23.469 1.00 91.12 174 LEU A N 1
ATOM 1292 C CA . LEU A 1 174 ? 9.050 9.207 -22.286 1.00 91.12 174 LEU A CA 1
ATOM 1293 C C . LEU A 1 174 ? 10.217 8.926 -21.347 1.00 91.12 174 LEU A C 1
ATOM 1295 O O . LEU A 1 174 ? 11.256 8.431 -21.784 1.00 91.12 174 LEU A O 1
ATOM 1299 N N . LYS A 1 175 ? 10.046 9.264 -20.072 1.00 91.69 175 LYS A N 1
ATOM 1300 C CA . LYS A 1 175 ? 11.047 9.043 -19.032 1.00 91.69 175 LYS A CA 1
ATOM 1301 C C . LYS A 1 175 ? 10.426 8.248 -17.895 1.00 91.69 175 LYS A C 1
ATOM 1303 O O . LYS A 1 175 ? 9.346 8.596 -17.426 1.00 91.69 175 LYS A O 1
ATOM 1308 N N . HIS A 1 176 ? 11.121 7.213 -17.437 1.00 93.50 176 HIS A N 1
ATOM 1309 C CA . HIS A 1 176 ? 10.713 6.471 -16.250 1.00 93.50 176 HIS A CA 1
ATOM 1310 C C . HIS A 1 176 ? 10.666 7.400 -15.031 1.00 93.50 176 HIS A C 1
ATOM 1312 O O . HIS A 1 176 ? 11.617 8.147 -14.783 1.00 93.50 176 HIS A O 1
ATOM 1318 N N . ASN A 1 177 ? 9.563 7.341 -14.287 1.00 94.06 177 ASN A N 1
ATOM 1319 C CA . ASN A 1 177 ? 9.344 8.140 -13.085 1.00 94.06 177 ASN A CA 1
ATOM 1320 C C . ASN A 1 177 ? 9.130 7.275 -11.839 1.00 94.06 177 ASN A C 1
ATOM 1322 O O . ASN A 1 177 ? 9.702 7.569 -10.796 1.00 94.06 177 ASN A O 1
ATOM 1326 N N . CYS A 1 178 ? 8.293 6.245 -11.954 1.00 96.19 178 CYS A N 1
ATOM 1327 C CA . CYS A 1 178 ? 7.976 5.324 -10.869 1.00 96.19 178 CYS A CA 1
ATOM 1328 C C . CYS A 1 178 ? 7.827 3.896 -11.396 1.00 96.19 178 CYS A C 1
ATOM 1330 O O . CYS A 1 178 ? 7.581 3.673 -12.584 1.00 96.19 178 CYS A O 1
ATOM 1332 N N . GLY A 1 179 ? 7.906 2.929 -10.494 1.00 97.19 179 GLY A N 1
ATOM 1333 C CA . GLY A 1 179 ? 7.428 1.577 -10.709 1.00 97.19 179 GLY A CA 1
ATOM 1334 C C . GLY A 1 179 ? 5.907 1.441 -10.567 1.00 97.19 179 GLY A C 1
ATOM 1335 O O . GLY A 1 179 ? 5.181 2.343 -10.140 1.00 97.19 179 GLY A O 1
ATOM 1336 N N . GLY A 1 180 ? 5.423 0.260 -10.916 1.00 98.19 180 GLY A N 1
ATOM 1337 C CA . GLY A 1 180 ? 4.065 -0.203 -10.668 1.00 98.19 180 GLY A CA 1
ATOM 1338 C C . GLY A 1 180 ? 4.010 -1.724 -10.753 1.00 98.19 180 GLY A C 1
ATOM 1339 O O . GLY A 1 180 ? 5.005 -2.377 -11.082 1.00 98.19 180 GLY A O 1
ATOM 1340 N N . VAL A 1 181 ? 2.840 -2.291 -10.478 1.00 98.44 181 VAL A N 1
ATOM 1341 C CA . VAL A 1 181 ? 2.652 -3.739 -10.392 1.00 98.44 181 VAL A CA 1
ATOM 1342 C C . VAL A 1 181 ? 1.335 -4.162 -11.027 1.00 98.44 181 VAL A C 1
ATOM 1344 O O . VAL A 1 181 ? 0.268 -3.721 -10.607 1.00 98.44 181 VAL A O 1
ATOM 1347 N N . VAL A 1 182 ? 1.388 -5.043 -12.024 1.00 98.00 182 VAL A N 1
ATOM 1348 C CA . VAL A 1 182 ? 0.196 -5.633 -12.646 1.00 98.00 182 VAL A CA 1
ATOM 1349 C C . VAL A 1 182 ? -0.464 -6.608 -11.672 1.00 98.00 182 VAL A C 1
ATOM 1351 O O . VAL A 1 182 ? 0.150 -7.597 -11.269 1.00 98.00 182 VAL A O 1
ATOM 1354 N N . ILE A 1 183 ? -1.730 -6.360 -11.327 1.00 96.25 183 ILE A N 1
ATOM 1355 C CA . ILE A 1 183 ? -2.532 -7.266 -10.481 1.00 96.25 183 ILE A CA 1
ATOM 1356 C C . ILE A 1 183 ? -3.663 -7.946 -11.258 1.00 96.25 183 ILE A C 1
ATOM 1358 O O . ILE A 1 183 ? -4.123 -9.014 -10.870 1.00 96.25 183 ILE A O 1
ATOM 1362 N N . SER A 1 184 ? -4.110 -7.368 -12.375 1.00 94.94 184 SER A N 1
ATOM 1363 C CA . SER A 1 184 ? -5.112 -7.976 -13.255 1.00 94.94 184 SER A CA 1
ATOM 1364 C C . SER A 1 184 ? -4.962 -7.477 -14.694 1.00 94.94 184 SER A C 1
ATOM 1366 O O . SER A 1 184 ? -4.076 -6.682 -14.993 1.00 94.94 184 SER A O 1
ATOM 1368 N N . GLN A 1 185 ? -5.836 -7.931 -15.598 1.00 94.00 185 GLN A N 1
ATOM 1369 C CA . GLN A 1 185 ? -5.846 -7.470 -16.992 1.00 94.00 185 GLN A CA 1
ATOM 1370 C C . GLN A 1 185 ? -6.108 -5.964 -17.121 1.00 94.00 185 GLN A C 1
ATOM 1372 O O . GLN A 1 185 ? -5.691 -5.357 -18.101 1.00 94.00 185 GLN A O 1
ATOM 1377 N N . ASP A 1 186 ? -6.802 -5.357 -16.156 1.00 94.62 186 ASP A N 1
ATOM 1378 C CA . ASP A 1 186 ? -7.199 -3.949 -16.226 1.00 94.62 186 ASP A CA 1
ATOM 1379 C C . ASP A 1 186 ? -6.532 -3.069 -15.161 1.00 94.62 186 ASP A C 1
ATOM 1381 O O . ASP A 1 186 ? -6.633 -1.845 -15.261 1.00 94.62 186 ASP A O 1
ATOM 1385 N N . LEU A 1 187 ? -5.897 -3.655 -14.138 1.00 97.25 187 LEU A N 1
ATOM 1386 C CA . LEU A 1 187 ? -5.474 -2.931 -12.939 1.00 97.25 187 LEU A CA 1
ATOM 1387 C C . LEU A 1 187 ? -3.977 -3.058 -12.652 1.00 97.25 187 LEU A C 1
ATOM 1389 O O . LEU A 1 187 ? -3.403 -4.151 -12.661 1.00 97.25 187 LEU A O 1
ATOM 1393 N N . VAL A 1 188 ? -3.389 -1.914 -12.308 1.00 98.31 188 VAL A N 1
ATOM 1394 C CA . VAL A 1 188 ? -2.007 -1.764 -11.850 1.00 98.31 188 VAL A CA 1
ATOM 1395 C C . VAL A 1 188 ? -2.010 -1.073 -10.487 1.00 98.31 188 VAL A C 1
ATOM 1397 O O . VAL A 1 188 ? -2.709 -0.077 -10.305 1.00 98.31 188 VAL A O 1
ATOM 1400 N N . LEU A 1 189 ? -1.230 -1.587 -9.538 1.00 98.38 189 LEU A N 1
ATOM 1401 C CA . LEU A 1 189 ? -0.938 -0.923 -8.266 1.00 98.38 189 LEU A CA 1
ATOM 1402 C C . LEU A 1 189 ? 0.349 -0.114 -8.358 1.00 98.38 189 LEU A C 1
ATOM 1404 O O . LEU A 1 189 ? 1.261 -0.464 -9.102 1.00 98.38 189 LEU A O 1
ATOM 1408 N N . THR A 1 190 ? 0.424 0.966 -7.594 1.00 98.62 190 THR A N 1
ATOM 1409 C CA . THR A 1 190 ? 1.615 1.813 -7.473 1.00 98.62 190 THR A CA 1
ATOM 1410 C C . THR A 1 190 ? 1.501 2.680 -6.213 1.00 98.62 190 THR A C 1
ATOM 1412 O O . THR A 1 190 ? 0.528 2.568 -5.464 1.00 98.62 190 THR A O 1
ATOM 1415 N N . ALA A 1 191 ? 2.489 3.536 -5.969 1.00 98.25 191 ALA A N 1
ATOM 1416 C CA . ALA A 1 191 ? 2.486 4.496 -4.876 1.00 98.25 191 ALA A CA 1
ATOM 1417 C C . ALA A 1 191 ? 1.678 5.747 -5.261 1.00 98.25 191 ALA A C 1
ATOM 1419 O O . ALA A 1 191 ? 1.728 6.219 -6.401 1.00 98.25 191 ALA A O 1
ATOM 1420 N N . ALA A 1 192 ? 0.939 6.310 -4.310 1.00 98.25 192 ALA A N 1
ATOM 1421 C CA . ALA A 1 192 ? 0.154 7.522 -4.520 1.00 98.25 192 ALA A CA 1
ATOM 1422 C C . ALA A 1 192 ? 1.040 8.759 -4.717 1.00 98.25 192 ALA A C 1
ATOM 1424 O O . ALA A 1 192 ? 0.742 9.607 -5.566 1.00 98.25 192 ALA A O 1
ATOM 1425 N N . HIS A 1 193 ? 2.172 8.842 -4.011 1.00 96.81 193 HIS A N 1
ATOM 1426 C CA . HIS A 1 193 ? 3.085 9.981 -4.102 1.00 96.81 193 HIS A CA 1
ATOM 1427 C C . HIS A 1 193 ? 3.652 10.179 -5.513 1.00 96.81 193 HIS A C 1
ATOM 1429 O O . HIS A 1 193 ? 4.002 11.303 -5.881 1.00 96.81 193 HIS A O 1
ATOM 1435 N N . CYS A 1 194 ? 3.675 9.122 -6.335 1.00 96.69 194 CYS A N 1
ATOM 1436 C CA . CYS A 1 194 ? 4.075 9.189 -7.736 1.00 96.69 194 CYS A CA 1
ATOM 1437 C C . CYS A 1 194 ? 3.237 10.180 -8.552 1.00 96.69 194 CYS A C 1
ATOM 1439 O O . CYS A 1 194 ? 3.739 10.671 -9.559 1.00 96.69 194 CYS A O 1
ATOM 1441 N N . PHE A 1 195 ? 2.014 10.507 -8.115 1.00 96.50 195 PHE A N 1
ATOM 1442 C CA . PHE A 1 195 ? 1.082 11.420 -8.787 1.00 96.50 195 PHE A CA 1
ATOM 1443 C C . PHE A 1 195 ? 0.962 12.802 -8.119 1.00 96.50 195 PHE A C 1
ATOM 1445 O O . PHE A 1 195 ? 0.174 13.623 -8.581 1.00 96.50 195 PHE A O 1
ATOM 1452 N N . LYS A 1 196 ? 1.755 13.117 -7.078 1.00 93.81 196 LYS A N 1
ATOM 1453 C CA . LYS A 1 196 ? 1.730 14.449 -6.428 1.00 93.81 196 LYS A CA 1
ATOM 1454 C C . LYS A 1 196 ? 2.175 15.584 -7.364 1.00 93.81 196 LYS A C 1
ATOM 1456 O O . LYS A 1 196 ? 1.733 16.717 -7.211 1.00 93.81 196 LYS A O 1
ATOM 1461 N N . LYS A 1 197 ? 3.081 15.300 -8.310 1.00 90.50 197 LYS A N 1
ATOM 1462 C CA . LYS A 1 197 ? 3.755 16.327 -9.133 1.00 90.50 197 LYS A CA 1
ATOM 1463 C C . LYS A 1 197 ? 3.110 16.571 -10.494 1.00 90.50 197 LYS A C 1
ATOM 1465 O O . LYS A 1 197 ? 3.237 17.667 -11.035 1.00 90.50 197 LYS A O 1
ATOM 1470 N N . HIS A 1 198 ? 2.457 15.564 -11.068 1.00 91.69 198 HIS A N 1
ATOM 1471 C CA . HIS A 1 198 ? 1.912 15.641 -12.420 1.00 91.69 198 HIS A CA 1
ATOM 1472 C C . HIS A 1 198 ? 0.521 15.000 -12.491 1.00 91.69 198 HIS A C 1
ATOM 1474 O O . HIS A 1 198 ? 0.253 14.022 -11.792 1.00 91.69 198 HIS A O 1
ATOM 1480 N N . PRO A 1 199 ? -0.373 15.511 -13.353 1.00 93.81 199 PRO A N 1
ATOM 1481 C CA . PRO A 1 199 ? -1.698 14.934 -13.531 1.00 93.81 199 PRO A CA 1
ATOM 1482 C C . PRO A 1 199 ? -1.623 13.609 -14.306 1.00 93.81 199 PRO A C 1
ATOM 1484 O O . PRO A 1 199 ? -0.716 13.401 -15.116 1.00 93.81 199 PRO A O 1
ATOM 1487 N N . LYS A 1 200 ? -2.608 12.718 -14.113 1.00 95.00 200 LYS A N 1
ATOM 1488 C CA . LYS A 1 200 ? -2.612 11.356 -14.693 1.00 95.00 200 LYS A CA 1
ATOM 1489 C C . LYS A 1 200 ? -2.425 11.310 -16.217 1.00 95.00 200 LYS A C 1
ATOM 1491 O O . LYS A 1 200 ? -1.897 10.337 -16.737 1.00 95.00 200 LYS A O 1
ATOM 1496 N N . GLN A 1 201 ? -2.842 12.353 -16.937 1.00 95.19 201 GLN A N 1
ATOM 1497 C CA . GLN A 1 201 ? -2.756 12.455 -18.399 1.00 95.19 201 GLN A CA 1
ATOM 1498 C C . GLN A 1 201 ? -1.309 12.504 -18.907 1.00 95.19 201 GLN A C 1
ATOM 1500 O O . GLN A 1 201 ? -1.054 12.172 -20.063 1.00 95.19 201 GLN A O 1
ATOM 1505 N N . ASN A 1 202 ? -0.363 12.892 -18.049 1.00 95.25 202 ASN A N 1
ATOM 1506 C CA . ASN A 1 202 ? 1.053 12.950 -18.400 1.00 95.25 202 ASN A CA 1
ATOM 1507 C C . ASN A 1 202 ? 1.739 11.584 -18.304 1.00 95.25 202 ASN A C 1
ATOM 1509 O O . ASN A 1 202 ? 2.882 11.456 -18.743 1.00 95.25 202 ASN A O 1
ATOM 1513 N N . TYR A 1 203 ? 1.060 10.583 -17.737 1.00 97.00 203 TYR A N 1
ATOM 1514 C CA . TYR A 1 203 ? 1.631 9.271 -17.482 1.00 97.00 203 TYR A CA 1
ATOM 1515 C C . TYR A 1 203 ? 1.259 8.261 -18.563 1.00 97.00 203 TYR A C 1
ATOM 1517 O O . TYR A 1 203 ? 0.156 8.265 -19.116 1.00 97.00 203 TYR A O 1
ATOM 1525 N N . VAL A 1 204 ? 2.189 7.346 -18.807 1.00 97.25 204 VAL A N 1
ATOM 1526 C CA . 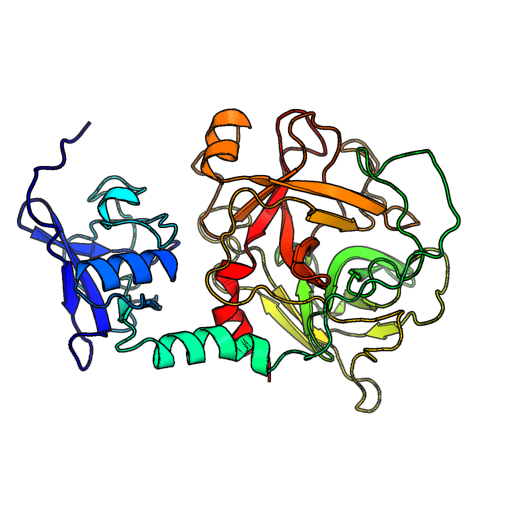VAL A 1 204 ? 2.010 6.146 -19.618 1.00 97.25 204 VAL A CA 1
ATOM 1527 C C . VAL A 1 204 ? 2.364 4.939 -18.754 1.00 97.25 204 VAL A C 1
ATOM 1529 O O . VAL A 1 204 ? 3.423 4.897 -18.130 1.00 97.25 204 VAL A O 1
ATOM 1532 N N . ILE A 1 205 ? 1.465 3.959 -18.719 1.00 98.12 205 ILE A N 1
ATOM 1533 C CA . ILE A 1 205 ? 1.677 2.654 -18.096 1.00 98.12 205 ILE A CA 1
ATOM 1534 C C . ILE A 1 205 ? 2.406 1.785 -19.116 1.00 98.12 205 ILE A C 1
ATOM 1536 O O . ILE A 1 205 ? 1.792 1.370 -20.100 1.00 98.12 205 ILE A O 1
ATOM 1540 N N . ARG A 1 206 ? 3.689 1.498 -18.893 1.00 97.69 206 ARG A N 1
ATOM 15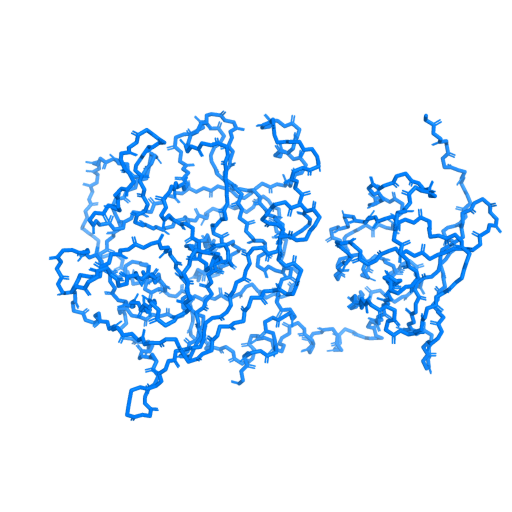41 C CA . ARG A 1 206 ? 4.443 0.579 -19.746 1.00 97.69 206 ARG A CA 1
ATOM 1542 C C . ARG A 1 206 ? 4.631 -0.778 -19.080 1.00 97.69 206 ARG A C 1
ATOM 1544 O O . ARG A 1 206 ? 5.219 -0.868 -18.002 1.00 97.69 206 ARG A O 1
ATOM 1551 N N . VAL A 1 207 ? 4.156 -1.825 -19.749 1.00 97.19 207 VAL A N 1
ATOM 1552 C CA . VAL A 1 207 ? 4.299 -3.235 -19.345 1.00 97.19 207 VAL A CA 1
ATOM 1553 C C . VAL A 1 207 ? 5.276 -3.962 -20.268 1.00 97.19 207 VAL A C 1
ATOM 1555 O O . VAL A 1 207 ? 5.504 -3.503 -21.385 1.00 97.19 207 VAL A O 1
ATOM 1558 N N . GLY A 1 208 ? 5.845 -5.087 -19.816 1.00 95.12 208 GLY A N 1
ATOM 1559 C CA . GLY A 1 208 ? 6.771 -5.904 -20.617 1.00 95.12 208 GLY A CA 1
ATOM 1560 C C . GLY A 1 208 ? 8.131 -5.247 -20.899 1.00 95.12 208 GLY A C 1
ATOM 1561 O O . GLY A 1 208 ? 8.868 -5.720 -21.755 1.00 95.12 208 GLY A O 1
ATOM 1562 N N . GLU A 1 209 ? 8.439 -4.158 -20.197 1.00 95.19 209 GLU A N 1
ATOM 1563 C CA . GLU A 1 209 ? 9.669 -3.368 -20.310 1.00 95.19 209 GLU A CA 1
ATOM 1564 C C . GLU A 1 209 ? 10.835 -4.050 -19.580 1.00 95.19 209 GLU A C 1
ATOM 1566 O O . GLU A 1 209 ? 10.670 -4.575 -18.474 1.00 95.19 209 GLU A O 1
ATOM 1571 N N . HIS A 1 210 ? 12.020 -4.022 -20.184 1.00 92.75 210 HIS A N 1
ATOM 1572 C CA . HIS A 1 210 ? 13.263 -4.531 -19.614 1.00 92.75 210 HIS A CA 1
ATOM 1573 C C . HIS A 1 210 ? 14.464 -3.620 -19.914 1.00 92.75 210 HIS A C 1
ATOM 1575 O O . HIS A 1 210 ? 15.341 -3.485 -19.070 1.00 92.75 210 HIS A O 1
ATOM 1581 N N . ASP A 1 211 ? 14.533 -2.960 -21.059 1.00 93.00 211 ASP A N 1
ATOM 1582 C CA . ASP A 1 211 ? 15.595 -2.026 -21.404 1.00 93.00 211 ASP A CA 1
ATOM 1583 C C . ASP A 1 211 ? 15.004 -0.688 -21.836 1.00 93.00 211 ASP A C 1
ATOM 1585 O O . ASP A 1 211 ? 14.562 -0.534 -22.971 1.00 93.00 211 ASP A O 1
ATOM 1589 N N . LEU A 1 212 ? 15.114 0.320 -20.958 1.00 91.44 212 LEU A N 1
ATOM 1590 C CA . LEU A 1 212 ? 14.513 1.646 -21.157 1.00 91.44 212 LEU A CA 1
ATOM 1591 C C . LEU A 1 212 ? 14.998 2.370 -22.425 1.00 91.44 212 LEU A C 1
ATOM 1593 O O . LEU A 1 212 ? 14.452 3.418 -22.782 1.00 91.44 212 LEU A O 1
ATOM 1597 N N . LEU A 1 213 ? 16.064 1.878 -23.062 1.00 89.62 213 LEU A N 1
ATOM 1598 C CA . LEU A 1 213 ? 16.629 2.424 -24.294 1.00 89.62 213 LEU A CA 1
ATOM 1599 C C . LEU A 1 213 ? 16.352 1.551 -25.528 1.00 89.62 213 LEU A C 1
ATOM 1601 O O . LEU A 1 213 ? 16.769 1.920 -26.628 1.00 89.62 213 LEU A O 1
ATOM 1605 N N . ALA A 1 214 ? 15.669 0.420 -25.368 1.00 90.31 214 ALA A N 1
ATOM 1606 C CA . ALA A 1 214 ? 15.278 -0.487 -26.436 1.00 90.31 214 ALA A CA 1
ATOM 1607 C C . ALA A 1 214 ? 13.747 -0.641 -26.502 1.00 90.31 214 ALA A C 1
ATOM 1609 O O . ALA A 1 214 ? 13.003 -0.074 -25.711 1.00 90.31 214 ALA A O 1
ATOM 1610 N N . ASN A 1 215 ? 13.274 -1.374 -27.512 1.00 89.50 215 ASN A N 1
ATOM 1611 C CA . ASN A 1 215 ? 11.885 -1.819 -27.587 1.00 89.50 215 ASN A CA 1
ATOM 1612 C C . ASN A 1 215 ? 11.864 -3.321 -27.316 1.00 89.50 215 ASN A C 1
ATOM 1614 O O . ASN A 1 215 ? 12.272 -4.104 -28.180 1.00 89.50 215 ASN A O 1
ATOM 1618 N N . ASP A 1 216 ? 11.403 -3.720 -26.136 1.00 90.75 216 ASP A N 1
ATOM 1619 C CA . ASP A 1 216 ? 11.401 -5.127 -25.756 1.00 90.75 216 ASP A CA 1
ATOM 1620 C C . ASP A 1 216 ? 10.272 -5.924 -26.433 1.00 90.75 216 ASP A C 1
ATOM 1622 O O . ASP A 1 216 ? 9.145 -5.438 -26.590 1.00 90.75 216 ASP A O 1
ATOM 1626 N N . PRO A 1 217 ? 10.515 -7.192 -26.817 1.00 90.00 217 PRO A N 1
ATOM 1627 C CA . PRO A 1 217 ? 9.459 -8.063 -27.318 1.00 90.00 217 PRO A CA 1
ATOM 1628 C C . PRO A 1 217 ? 8.372 -8.314 -26.263 1.00 90.00 217 PRO A C 1
ATOM 1630 O O . PRO A 1 217 ? 8.607 -9.008 -25.270 1.00 90.00 217 PRO A O 1
ATOM 1633 N N . GLY A 1 218 ? 7.160 -7.823 -26.538 1.00 88.75 218 GLY A N 1
ATOM 1634 C CA . GLY A 1 218 ? 6.014 -7.889 -25.622 1.00 88.75 218 GLY A CA 1
ATOM 1635 C C . GLY A 1 218 ? 5.787 -6.608 -24.815 1.00 88.75 218 GLY A C 1
ATOM 1636 O O . GLY A 1 218 ? 4.862 -6.568 -24.007 1.00 88.75 218 GLY A O 1
ATOM 1637 N N . GLN A 1 219 ? 6.598 -5.571 -25.042 1.00 94.69 219 GLN A N 1
ATOM 1638 C CA . GLN A 1 219 ? 6.408 -4.254 -24.452 1.00 94.69 219 GLN A CA 1
ATOM 1639 C C . GLN A 1 219 ? 5.165 -3.564 -25.016 1.00 94.69 219 GLN A C 1
ATOM 1641 O O . GLN A 1 219 ? 4.956 -3.515 -26.232 1.00 94.69 219 GLN A O 1
ATOM 1646 N N . GLU A 1 220 ? 4.370 -2.957 -24.138 1.00 95.06 220 GLU A N 1
ATOM 1647 C CA . GLU A 1 220 ? 3.184 -2.207 -24.535 1.00 95.06 220 GLU A CA 1
ATOM 1648 C C . GLU A 1 220 ? 2.920 -0.983 -23.647 1.00 95.06 220 GLU A C 1
ATOM 1650 O O . GLU A 1 220 ? 3.025 -1.050 -22.423 1.00 95.06 220 GLU A O 1
ATOM 1655 N N . ASP A 1 221 ? 2.472 0.110 -24.276 1.00 95.75 221 ASP A N 1
ATOM 1656 C CA . ASP A 1 221 ? 2.178 1.391 -23.612 1.00 95.75 221 ASP A CA 1
ATOM 1657 C C . ASP A 1 221 ? 0.678 1.655 -23.510 1.00 95.75 221 ASP A C 1
ATOM 1659 O O . ASP A 1 221 ? 0.005 1.739 -24.534 1.00 95.75 221 ASP A O 1
ATOM 1663 N N . TYR A 1 222 ? 0.145 1.849 -22.310 1.00 97.56 222 TYR A N 1
ATOM 1664 C CA . TYR A 1 222 ? -1.267 2.139 -22.058 1.00 97.56 222 TYR A CA 1
ATOM 1665 C C . TYR A 1 222 ? -1.442 3.514 -21.406 1.00 97.56 222 TYR A C 1
ATOM 1667 O O . TYR A 1 222 ? -0.625 3.945 -20.595 1.00 97.56 222 TYR A O 1
ATOM 1675 N N . LEU A 1 223 ? -2.531 4.210 -21.740 1.00 97.44 223 LEU A N 1
ATOM 1676 C CA . LEU A 1 223 ? -2.940 5.419 -21.018 1.00 97.44 223 LEU A CA 1
ATOM 1677 C C . LEU A 1 223 ? -3.707 5.046 -19.742 1.00 97.44 223 LEU A C 1
ATOM 1679 O O . LEU A 1 223 ? -4.228 3.935 -19.622 1.00 97.44 223 LEU A O 1
ATOM 1683 N N . ILE A 1 224 ? -3.811 5.989 -18.807 1.00 98.12 224 ILE A N 1
ATOM 1684 C CA . ILE A 1 224 ? -4.585 5.823 -17.572 1.00 98.12 224 ILE A CA 1
ATOM 1685 C C . ILE A 1 224 ? -6.047 6.228 -17.821 1.00 98.12 224 ILE A C 1
ATOM 1687 O O . ILE A 1 224 ? -6.338 7.405 -18.037 1.00 98.12 224 ILE A O 1
ATOM 1691 N N . ASP A 1 225 ? -6.978 5.274 -17.739 1.00 97.50 225 ASP A N 1
ATOM 1692 C CA . ASP A 1 225 ? -8.426 5.539 -17.749 1.00 97.50 225 ASP A CA 1
ATOM 1693 C C . ASP A 1 225 ? -8.849 6.166 -16.413 1.00 97.50 225 ASP A C 1
ATOM 1695 O O . ASP A 1 225 ? -9.326 7.306 -16.341 1.00 97.50 225 ASP A O 1
ATOM 1699 N N . LYS A 1 226 ? -8.571 5.463 -15.310 1.00 97.69 226 LYS A N 1
ATOM 1700 C CA . LYS A 1 226 ? -8.897 5.907 -13.949 1.00 97.69 226 LYS A CA 1
ATOM 1701 C C . LYS A 1 226 ? -7.685 5.809 -13.035 1.00 97.69 226 LYS A C 1
ATOM 1703 O O . LYS A 1 226 ? -6.880 4.895 -13.163 1.00 97.69 226 LYS A O 1
ATOM 1708 N N . LEU A 1 227 ? -7.592 6.776 -12.132 1.00 97.88 227 LEU A N 1
ATOM 1709 C CA . LEU A 1 227 ? -6.626 6.839 -11.046 1.00 97.88 227 LEU A CA 1
ATOM 1710 C C . LEU A 1 227 ? -7.446 6.966 -9.766 1.00 97.88 227 LEU A C 1
ATOM 1712 O O . LEU A 1 227 ? -8.234 7.905 -9.651 1.00 97.88 227 LEU A O 1
ATOM 1716 N N . TRP A 1 228 ? -7.262 6.028 -8.846 1.00 98.00 228 TRP A N 1
ATOM 1717 C CA . TRP A 1 228 ? -7.792 6.108 -7.492 1.00 98.00 228 TRP A CA 1
ATOM 1718 C C . TRP A 1 228 ? -6.616 6.176 -6.530 1.00 98.00 228 TRP A C 1
ATOM 1720 O O . TRP A 1 228 ? -5.830 5.236 -6.453 1.00 98.00 228 TRP A O 1
ATOM 1730 N N . VAL A 1 229 ? -6.492 7.302 -5.838 1.00 97.56 229 VAL A N 1
ATOM 1731 C CA . VAL A 1 229 ? -5.568 7.485 -4.714 1.00 97.56 229 VAL A CA 1
ATOM 1732 C C . VAL A 1 229 ? -6.342 7.176 -3.438 1.00 97.56 229 VAL A C 1
ATOM 1734 O O . VAL A 1 229 ? -7.538 7.460 -3.380 1.00 97.56 229 VAL A O 1
ATOM 1737 N N . HIS A 1 230 ? -5.699 6.552 -2.452 1.00 95.75 230 HIS A N 1
ATOM 1738 C CA . HIS A 1 230 ? -6.340 6.297 -1.165 1.00 95.75 230 HIS A CA 1
ATOM 1739 C C . HIS A 1 230 ? -6.792 7.613 -0.506 1.00 95.75 230 HIS A C 1
ATOM 1741 O O . HIS A 1 230 ? -6.033 8.578 -0.484 1.00 95.75 230 HIS A O 1
ATOM 1747 N N . ASP A 1 231 ? -8.011 7.658 0.040 1.00 91.88 231 ASP A N 1
ATOM 1748 C CA . ASP A 1 231 ? -8.600 8.883 0.615 1.00 91.88 231 ASP A CA 1
ATOM 1749 C C . ASP A 1 231 ? -7.777 9.459 1.779 1.00 91.88 231 ASP A C 1
ATOM 1751 O O . ASP A 1 231 ? -7.764 10.664 2.002 1.00 91.88 231 ASP A O 1
ATOM 1755 N N . GLU A 1 232 ? -7.114 8.579 2.527 1.00 90.12 232 GLU A N 1
ATOM 1756 C CA . GLU A 1 232 ? -6.260 8.910 3.677 1.00 90.12 232 GLU A CA 1
ATOM 1757 C C . GLU A 1 232 ? -4.771 8.911 3.300 1.00 90.12 232 GLU A C 1
ATOM 1759 O O . GLU A 1 232 ? -3.900 8.626 4.123 1.00 90.12 232 GLU A O 1
ATOM 1764 N N . PHE A 1 233 ? -4.469 9.115 2.017 1.00 94.12 233 PHE A N 1
ATOM 1765 C CA . PHE A 1 233 ? -3.095 9.294 1.580 1.00 94.12 233 PHE A CA 1
ATOM 1766 C C . PHE A 1 233 ? -2.538 10.610 2.131 1.00 94.12 233 PHE A C 1
ATOM 1768 O O . PHE A 1 233 ? -3.148 11.661 1.940 1.00 94.12 233 PHE A O 1
ATOM 1775 N N . ASP A 1 234 ? -1.356 10.555 2.750 1.00 90.69 234 ASP A N 1
ATOM 1776 C CA . ASP A 1 234 ? -0.624 11.726 3.257 1.00 90.69 234 ASP A CA 1
ATOM 1777 C C . ASP A 1 234 ? -1.362 12.502 4.366 1.00 90.69 234 ASP A C 1
ATOM 1779 O O . ASP A 1 234 ? -1.039 13.656 4.649 1.00 90.69 234 ASP A O 1
ATOM 1783 N N . THR A 1 235 ? -2.370 11.887 4.992 1.00 86.12 235 THR A N 1
ATOM 1784 C CA . THR A 1 235 ? -3.083 12.467 6.134 1.00 86.12 235 THR A CA 1
ATOM 1785 C C . THR A 1 235 ? -2.327 12.177 7.428 1.00 86.12 235 THR A C 1
ATOM 1787 O O . THR A 1 235 ? -1.963 11.026 7.689 1.00 86.12 235 THR A O 1
ATOM 1790 N N . ASN A 1 236 ? -2.140 13.217 8.249 1.00 80.75 236 ASN A N 1
ATOM 1791 C CA . ASN A 1 236 ? -1.458 13.244 9.556 1.00 80.75 236 ASN A CA 1
ATOM 1792 C C . ASN A 1 236 ? 0.054 12.966 9.515 1.00 80.75 236 ASN A C 1
ATOM 1794 O O . ASN A 1 236 ? 0.824 13.716 10.114 1.00 80.75 236 ASN A O 1
ATOM 1798 N N . ILE A 1 237 ? 0.486 11.937 8.783 1.00 84.44 237 ILE A N 1
ATOM 1799 C CA . ILE A 1 237 ? 1.889 11.541 8.617 1.00 84.44 237 ILE A CA 1
ATOM 1800 C C . ILE A 1 237 ? 2.217 11.485 7.118 1.00 84.44 237 ILE A C 1
ATOM 1802 O O . ILE A 1 237 ? 1.445 10.948 6.319 1.00 84.44 237 ILE A O 1
ATOM 1806 N N . GLU A 1 238 ? 3.367 12.047 6.732 1.00 88.88 238 GLU A N 1
ATOM 1807 C CA . GLU A 1 238 ? 3.830 12.039 5.339 1.00 88.88 238 GLU A CA 1
ATOM 1808 C C . GLU A 1 238 ? 3.947 10.596 4.822 1.00 88.88 238 GLU A C 1
ATOM 1810 O O . GLU A 1 238 ? 4.440 9.711 5.521 1.00 88.88 238 GLU A O 1
ATOM 1815 N N . PHE A 1 239 ? 3.478 10.353 3.596 1.00 91.06 239 PHE A N 1
ATOM 1816 C CA . PHE A 1 239 ? 3.410 9.020 2.979 1.00 91.06 239 PHE A CA 1
ATOM 1817 C C . PHE A 1 239 ? 2.479 8.017 3.682 1.00 91.06 239 PHE A C 1
ATOM 1819 O O . PHE A 1 239 ? 2.501 6.829 3.343 1.00 91.06 239 PHE A O 1
ATOM 1826 N N . ASN A 1 240 ? 1.621 8.443 4.618 1.00 91.19 240 ASN A N 1
ATOM 1827 C CA . ASN A 1 240 ? 0.590 7.547 5.138 1.00 91.19 240 ASN A CA 1
ATOM 1828 C C . ASN A 1 240 ? -0.287 7.032 3.990 1.00 91.19 240 ASN A C 1
ATOM 1830 O O . ASN A 1 240 ? -0.619 7.793 3.087 1.00 91.19 240 ASN A O 1
ATOM 1834 N N . ASN A 1 241 ? -0.646 5.746 4.017 1.00 93.38 241 ASN A N 1
ATOM 1835 C CA . ASN A 1 241 ? -1.475 5.081 3.007 1.00 93.38 241 ASN A CA 1
ATOM 1836 C C . ASN A 1 241 ? -1.060 5.383 1.553 1.00 93.38 241 ASN A C 1
ATOM 1838 O O . ASN A 1 241 ? -1.899 5.662 0.694 1.00 93.38 241 ASN A O 1
ATOM 1842 N N . ASP A 1 242 ? 0.245 5.335 1.278 1.00 97.44 242 ASP A N 1
ATOM 1843 C CA . ASP A 1 242 ? 0.841 5.630 -0.026 1.00 97.44 242 ASP A CA 1
ATOM 1844 C C . ASP A 1 242 ? 0.560 4.549 -1.081 1.00 97.44 242 ASP A C 1
ATOM 1846 O O . ASP A 1 242 ? 1.426 3.769 -1.486 1.00 97.44 242 ASP A O 1
ATOM 1850 N N . ILE A 1 243 ? -0.693 4.489 -1.529 1.00 98.06 243 ILE A N 1
ATOM 1851 C CA . ILE A 1 243 ? -1.182 3.520 -2.506 1.00 98.06 243 ILE A CA 1
ATOM 1852 C C . ILE A 1 243 ? -2.146 4.154 -3.501 1.00 98.06 243 ILE A C 1
ATOM 1854 O O . ILE A 1 243 ? -3.044 4.927 -3.155 1.00 98.06 243 ILE A O 1
ATOM 1858 N N . ALA A 1 244 ? -1.976 3.775 -4.763 1.00 98.38 244 ALA A N 1
ATOM 1859 C CA . ALA A 1 244 ? -2.879 4.122 -5.841 1.00 98.38 244 ALA A CA 1
ATOM 1860 C C . ALA A 1 244 ? -3.184 2.915 -6.734 1.00 98.38 244 ALA A C 1
ATOM 1862 O O . ALA A 1 244 ? -2.345 2.039 -6.961 1.00 98.38 244 ALA A O 1
ATOM 1863 N N . VAL A 1 245 ? -4.400 2.907 -7.277 1.00 98.31 245 VAL A N 1
ATOM 1864 C CA . VAL A 1 245 ? -4.869 1.946 -8.279 1.00 98.31 245 VAL A CA 1
ATOM 1865 C C . VAL A 1 245 ? -5.035 2.674 -9.601 1.00 98.31 245 VAL A C 1
ATOM 1867 O O . VAL A 1 245 ? -5.716 3.700 -9.690 1.00 98.31 245 VAL A O 1
ATOM 1870 N N . LEU A 1 246 ? -4.448 2.111 -10.648 1.00 98.50 246 LEU A N 1
ATOM 1871 C CA . LEU A 1 246 ? -4.594 2.579 -12.016 1.00 98.50 246 LEU A CA 1
ATOM 1872 C C . LEU A 1 246 ? -5.452 1.593 -12.793 1.00 98.50 246 LEU A C 1
ATOM 1874 O O . LEU A 1 246 ? -5.180 0.394 -12.789 1.00 98.50 246 LEU A O 1
ATOM 1878 N N . LYS A 1 247 ? -6.447 2.109 -13.512 1.00 97.69 247 LYS A N 1
ATOM 1879 C CA . LYS A 1 247 ? -7.140 1.365 -14.561 1.00 97.69 247 LYS A CA 1
ATOM 1880 C C . LYS A 1 247 ? -6.544 1.707 -15.915 1.00 97.69 247 LYS A C 1
ATOM 1882 O O . LYS A 1 247 ? -6.495 2.882 -16.286 1.00 97.69 247 LYS A O 1
ATOM 1887 N N . VAL A 1 248 ? -6.136 0.688 -16.662 1.00 97.25 248 VAL A N 1
ATOM 1888 C CA . VAL A 1 248 ? -5.608 0.860 -18.019 1.00 97.25 248 VAL A CA 1
ATOM 1889 C C . VAL A 1 248 ? -6.720 1.267 -18.987 1.00 97.25 248 VAL A C 1
ATOM 1891 O O . VAL A 1 248 ? -7.841 0.754 -18.944 1.00 97.25 248 VAL A O 1
ATOM 1894 N N . MET A 1 249 ? -6.409 2.189 -19.894 1.00 97.19 249 MET A N 1
ATOM 1895 C CA . MET A 1 249 ? -7.281 2.527 -21.010 1.00 97.19 249 MET A CA 1
ATOM 1896 C C . MET A 1 249 ? -7.188 1.441 -22.078 1.00 97.19 249 MET A C 1
ATOM 1898 O O . MET A 1 249 ? -6.127 1.209 -22.656 1.00 97.19 249 MET A O 1
ATOM 1902 N N . ARG A 1 250 ? -8.313 0.780 -22.352 1.00 95.31 250 ARG A N 1
ATOM 1903 C CA . ARG A 1 250 ? -8.375 -0.313 -23.325 1.00 95.31 250 ARG A CA 1
ATOM 1904 C C . ARG A 1 250 ? -8.098 0.180 -24.744 1.00 95.31 250 ARG A C 1
ATOM 1906 O O . ARG A 1 250 ? -8.718 1.134 -25.207 1.00 95.31 250 ARG A O 1
ATOM 1913 N N . LYS A 1 251 ? -7.228 -0.524 -25.468 1.00 93.75 251 LYS A N 1
ATOM 1914 C CA . LYS A 1 251 ? -6.922 -0.264 -26.882 1.00 93.75 251 LYS A CA 1
ATOM 1915 C C . LYS A 1 251 ? -7.824 -1.121 -27.750 1.00 93.75 251 LYS A C 1
ATOM 1917 O O . LYS A 1 251 ? -7.733 -2.345 -27.698 1.00 93.75 251 LYS A O 1
ATOM 1922 N N . ASN A 1 252 ? -8.706 -0.508 -28.538 1.00 92.12 252 ASN A N 1
ATOM 1923 C CA . ASN A 1 252 ? -9.659 -1.241 -29.384 1.00 92.12 252 ASN A CA 1
ATOM 1924 C C . ASN A 1 252 ? -10.443 -2.313 -28.588 1.00 92.12 252 ASN A C 1
ATOM 1926 O O . ASN A 1 252 ? -10.589 -3.453 -29.023 1.00 92.12 252 ASN A O 1
ATOM 1930 N N . GLY A 1 253 ? -10.866 -1.970 -27.365 1.00 90.44 253 GLY A N 1
ATOM 1931 C CA . GLY A 1 253 ? -11.579 -2.873 -26.452 1.00 90.44 253 GLY A CA 1
ATOM 1932 C C . GLY A 1 253 ? -10.710 -3.887 -25.690 1.00 90.44 253 GLY A C 1
ATOM 1933 O O . GLY A 1 253 ? -11.223 -4.556 -24.788 1.00 90.44 253 GLY A O 1
ATOM 1934 N N . ARG A 1 254 ? -9.405 -3.979 -25.982 1.00 91.62 254 ARG A N 1
ATOM 1935 C CA . ARG A 1 254 ? -8.469 -4.919 -25.343 1.00 91.62 254 ARG A CA 1
ATOM 1936 C C . ARG A 1 254 ? -7.733 -4.292 -24.158 1.00 91.62 254 ARG A C 1
ATOM 1938 O O . ARG A 1 254 ? -7.276 -3.152 -24.238 1.00 91.62 254 ARG A O 1
ATOM 1945 N N . ALA A 1 255 ? -7.657 -5.051 -23.068 1.00 93.44 255 ALA A N 1
ATOM 1946 C CA . ALA A 1 255 ? -6.895 -4.735 -21.860 1.00 93.44 255 ALA A CA 1
ATOM 1947 C C . ALA A 1 255 ? -5.470 -5.324 -21.942 1.00 93.44 255 ALA A C 1
ATOM 1949 O O . ALA A 1 255 ? -5.055 -5.736 -23.025 1.00 93.44 255 ALA A O 1
ATOM 1950 N N . LEU A 1 256 ? -4.742 -5.392 -20.820 1.00 94.31 256 LEU A N 1
ATOM 1951 C CA . LEU A 1 256 ? -3.413 -6.011 -20.764 1.00 94.31 256 LEU A CA 1
ATOM 1952 C C . LEU A 1 256 ? -3.481 -7.494 -21.164 1.00 94.31 256 LEU A C 1
ATOM 1954 O O . LEU A 1 256 ? -4.292 -8.262 -20.634 1.00 94.31 256 LEU A O 1
ATOM 1958 N N . ALA A 1 257 ? -2.598 -7.909 -22.071 1.00 92.25 257 ALA A N 1
ATOM 1959 C CA . ALA A 1 257 ? -2.468 -9.298 -22.495 1.00 92.25 257 ALA A CA 1
ATOM 1960 C C . ALA A 1 257 ? -1.631 -10.102 -21.484 1.00 92.25 257 ALA A C 1
ATOM 1962 O O . ALA A 1 257 ? -0.415 -10.200 -21.618 1.00 92.25 257 ALA A O 1
ATOM 1963 N N . LEU A 1 258 ? -2.285 -10.670 -20.467 1.00 92.69 258 LEU A N 1
ATOM 1964 C CA . LEU A 1 258 ? -1.634 -11.563 -19.496 1.00 92.69 258 LEU A CA 1
ATOM 1965 C C . LEU A 1 258 ? -1.382 -12.965 -20.076 1.00 92.69 258 LEU A C 1
ATOM 1967 O O . LEU A 1 258 ? -2.069 -13.381 -21.012 1.00 92.69 258 LEU A O 1
ATOM 1971 N N . GLY A 1 259 ? -0.462 -13.726 -19.477 1.00 88.62 259 GLY A N 1
ATOM 1972 C CA . GLY A 1 259 ? -0.209 -15.126 -19.839 1.00 88.62 259 GLY A CA 1
ATOM 1973 C C . GLY A 1 259 ? 0.752 -15.310 -21.016 1.00 88.62 259 GLY A C 1
ATOM 1974 O O . GLY A 1 259 ? 0.849 -16.411 -21.559 1.00 88.62 259 GLY A O 1
ATOM 1975 N N . ASN A 1 260 ? 1.425 -14.242 -21.455 1.00 88.12 260 ASN A N 1
ATOM 1976 C CA . ASN A 1 260 ? 2.352 -14.262 -22.590 1.00 88.12 260 ASN A CA 1
ATOM 1977 C C . ASN A 1 260 ? 3.833 -14.354 -22.158 1.00 88.12 260 ASN A C 1
ATOM 1979 O O . ASN A 1 260 ? 4.728 -14.281 -23.003 1.00 88.12 260 ASN A O 1
ATOM 1983 N N . GLY A 1 261 ? 4.103 -14.473 -20.853 1.00 88.38 261 GLY A N 1
ATOM 1984 C CA . GLY A 1 261 ? 5.442 -14.498 -20.265 1.00 88.38 261 GLY A CA 1
ATOM 1985 C C . GLY A 1 261 ? 6.158 -13.143 -20.203 1.00 88.38 261 GLY A C 1
ATOM 1986 O O . GLY A 1 261 ? 7.085 -13.004 -19.413 1.00 88.38 261 GLY A O 1
ATOM 1987 N N . ALA A 1 262 ? 5.759 -12.142 -20.992 1.00 91.12 262 ALA A N 1
ATOM 1988 C CA . ALA A 1 262 ? 6.260 -10.768 -20.884 1.00 91.12 262 ALA A CA 1
ATOM 1989 C C . ALA A 1 262 ? 5.454 -9.943 -19.869 1.00 91.12 262 ALA A C 1
ATOM 1991 O O . ALA A 1 262 ? 6.020 -9.109 -19.167 1.00 91.12 262 ALA A O 1
ATOM 1992 N N . VAL A 1 263 ? 4.150 -10.206 -19.782 1.00 94.69 263 VAL A N 1
ATOM 1993 C CA . VAL A 1 263 ? 3.204 -9.553 -18.883 1.00 94.69 263 VAL A CA 1
ATOM 1994 C C . VAL A 1 263 ? 2.414 -10.627 -18.141 1.00 94.69 263 VAL A C 1
ATOM 1996 O O . VAL A 1 263 ? 1.711 -11.440 -18.741 1.00 94.69 263 VAL A O 1
ATOM 1999 N N . GLU A 1 264 ? 2.517 -10.619 -16.819 1.00 95.38 264 GLU A N 1
ATOM 2000 C CA . GLU A 1 264 ? 1.784 -11.515 -15.923 1.00 95.38 264 GLU A CA 1
ATOM 2001 C C . GLU A 1 264 ? 1.293 -10.727 -14.710 1.00 95.38 264 GLU A C 1
ATOM 2003 O O . GLU A 1 264 ? 1.901 -9.734 -14.317 1.00 95.38 264 GLU A O 1
ATOM 2008 N N . ALA A 1 265 ? 0.213 -11.181 -14.079 1.00 95.94 265 ALA A N 1
ATOM 2009 C CA . ALA A 1 265 ? -0.219 -10.613 -12.806 1.00 95.94 265 ALA A CA 1
ATOM 2010 C C . ALA A 1 265 ? 0.602 -11.189 -11.643 1.00 95.94 265 ALA A C 1
ATOM 2012 O O . ALA A 1 265 ? 0.877 -12.392 -11.603 1.00 95.94 265 ALA A O 1
ATOM 2013 N N . VAL A 1 266 ? 0.947 -10.360 -10.657 1.00 96.25 266 VAL A N 1
ATOM 2014 C CA . VAL A 1 266 ? 1.436 -10.836 -9.353 1.00 96.25 266 VAL A CA 1
ATOM 2015 C C . VAL A 1 266 ? 0.266 -11.371 -8.524 1.00 96.25 266 VAL A C 1
ATOM 2017 O O . VAL A 1 266 ? -0.873 -10.937 -8.699 1.00 96.25 266 VAL A O 1
ATOM 2020 N N . CYS A 1 267 ? 0.516 -12.314 -7.614 1.00 94.12 267 CYS A N 1
ATOM 2021 C CA . CYS A 1 267 ? -0.511 -12.691 -6.646 1.00 94.12 267 CYS A CA 1
ATOM 2022 C C . CYS A 1 267 ? -0.648 -11.610 -5.568 1.00 94.12 267 CYS A C 1
ATOM 2024 O O . CYS A 1 267 ? 0.348 -11.010 -5.167 1.00 94.12 267 CYS A O 1
ATOM 2026 N N . LEU A 1 268 ? -1.862 -11.394 -5.063 1.00 91.62 268 LEU A N 1
ATOM 2027 C CA . LEU A 1 268 ? -2.065 -10.649 -3.820 1.00 91.62 268 LEU A CA 1
ATOM 2028 C C . LEU A 1 268 ? -2.126 -11.614 -2.626 1.00 91.62 268 LEU A C 1
ATOM 2030 O O . LEU A 1 268 ? -2.548 -12.760 -2.814 1.00 91.62 268 LEU A O 1
ATOM 2034 N N . PRO A 1 269 ? -1.725 -11.173 -1.420 1.00 86.75 269 PRO A N 1
ATOM 2035 C CA . PRO A 1 269 ? -1.830 -11.978 -0.211 1.00 86.75 269 PRO A CA 1
ATOM 2036 C C . PRO A 1 269 ? -3.277 -12.409 0.038 1.00 86.75 269 PRO A C 1
ATOM 2038 O O . PRO A 1 269 ? -4.216 -11.653 -0.226 1.00 86.75 269 PRO A O 1
ATOM 2041 N N . GLN A 1 270 ? -3.457 -13.623 0.554 1.00 74.38 270 GLN A N 1
ATOM 2042 C CA . GLN A 1 270 ? -4.770 -14.166 0.896 1.00 74.38 270 GLN A CA 1
ATOM 2043 C C . GLN A 1 270 ? -4.884 -14.389 2.406 1.00 74.38 270 GLN A C 1
ATOM 2045 O O . GLN A 1 270 ? -4.013 -14.995 3.019 1.00 74.38 270 GLN A O 1
ATOM 2050 N N . GLY A 1 271 ? -6.009 -13.979 2.995 1.00 62.38 271 GLY A N 1
ATOM 2051 C CA . GLY A 1 271 ? -6.312 -14.248 4.403 1.00 62.38 271 GLY A CA 1
ATOM 2052 C C . GLY A 1 271 ? -5.452 -13.466 5.406 1.00 62.38 271 GLY A C 1
ATOM 2053 O O . GLY A 1 271 ? -4.874 -12.433 5.084 1.00 62.38 271 GLY A O 1
ATOM 2054 N N . GLU A 1 272 ? -5.384 -13.965 6.645 1.00 55.31 272 GLU A N 1
ATOM 2055 C CA . GLU A 1 272 ? -4.451 -13.481 7.677 1.00 55.31 272 GLU A CA 1
ATOM 2056 C C . GLU A 1 272 ? -3.073 -14.138 7.474 1.00 55.31 272 GLU A C 1
ATOM 2058 O O . GLU A 1 272 ? -2.604 -14.909 8.310 1.00 55.31 272 GLU A O 1
ATOM 2063 N N . THR A 1 273 ? -2.413 -13.895 6.339 1.00 59.66 273 THR A N 1
ATOM 2064 C CA . THR A 1 273 ? -0.986 -14.234 6.232 1.00 59.66 273 THR A CA 1
ATOM 2065 C C . THR A 1 273 ? -0.212 -13.387 7.233 1.00 59.66 273 THR A C 1
ATOM 2067 O O . THR A 1 273 ? -0.341 -12.158 7.224 1.00 59.66 273 THR A O 1
ATOM 2070 N N . GLN A 1 274 ? 0.594 -14.029 8.087 1.00 61.88 274 GLN A N 1
ATOM 2071 C CA . GLN A 1 274 ? 1.509 -13.307 8.964 1.00 61.88 274 GLN A CA 1
ATOM 2072 C C . GLN A 1 274 ? 2.416 -12.422 8.115 1.00 61.88 274 GLN A C 1
ATOM 2074 O O . GLN A 1 274 ? 3.048 -12.879 7.168 1.00 61.88 274 GLN A O 1
ATOM 2079 N N . TYR A 1 275 ? 2.429 -11.137 8.445 1.00 69.12 275 TYR A N 1
ATOM 2080 C CA . TYR A 1 275 ? 3.175 -10.129 7.704 1.00 69.12 275 TYR A CA 1
ATOM 2081 C C . TYR A 1 275 ? 4.592 -9.929 8.280 1.00 69.12 275 TYR A C 1
ATOM 2083 O O . TYR A 1 275 ? 5.441 -9.285 7.671 1.00 69.12 275 TYR A O 1
ATOM 2091 N N . SER A 1 276 ? 4.868 -10.471 9.467 1.00 68.12 276 SER A N 1
ATOM 2092 C CA . SER A 1 276 ? 6.142 -10.300 10.159 1.00 68.12 276 SER A CA 1
ATOM 2093 C C . SER A 1 276 ? 7.159 -11.372 9.769 1.00 68.12 276 SER A C 1
ATOM 2095 O O . SER A 1 276 ? 6.834 -12.544 9.598 1.00 68.12 276 SER A O 1
ATOM 2097 N N . ASN A 1 277 ? 8.425 -10.954 9.679 1.00 75.94 277 ASN A N 1
ATOM 2098 C CA . ASN A 1 277 ? 9.587 -11.826 9.494 1.00 75.94 277 ASN A CA 1
ATOM 2099 C C . ASN A 1 277 ? 9.585 -12.643 8.191 1.00 75.94 277 ASN A C 1
ATOM 2101 O O . ASN A 1 277 ? 10.179 -13.724 8.139 1.00 75.94 277 ASN A O 1
ATOM 2105 N N . LEU A 1 278 ? 8.961 -12.118 7.131 1.00 85.38 278 LEU A N 1
ATOM 2106 C CA . LEU A 1 278 ? 8.963 -12.767 5.823 1.00 85.38 278 LEU A CA 1
ATOM 2107 C C . LEU A 1 278 ? 10.379 -12.810 5.245 1.00 85.38 278 LEU A C 1
ATOM 2109 O O . LEU A 1 278 ? 11.120 -11.821 5.266 1.00 85.38 278 LEU A O 1
ATOM 2113 N N . LYS A 1 279 ? 10.725 -13.980 4.712 1.00 85.69 279 LYS A N 1
ATOM 2114 C CA . LYS A 1 279 ? 11.978 -14.268 4.012 1.00 85.69 279 LYS A CA 1
ATOM 2115 C C . LYS A 1 279 ? 11.704 -14.506 2.530 1.00 85.69 279 LYS A C 1
ATOM 2117 O O . LYS A 1 279 ? 10.554 -14.547 2.097 1.00 85.69 279 LYS A O 1
ATOM 2122 N N . ASP A 1 280 ? 12.775 -14.640 1.753 1.00 87.00 280 ASP A N 1
ATOM 2123 C CA . ASP A 1 280 ? 12.720 -14.874 0.304 1.00 87.00 280 ASP A CA 1
ATOM 2124 C C . ASP A 1 280 ? 11.952 -13.789 -0.465 1.00 87.00 280 ASP A C 1
ATOM 2126 O O . ASP A 1 280 ? 11.347 -14.032 -1.521 1.00 87.00 280 ASP A O 1
ATOM 2130 N N . CYS A 1 281 ? 12.006 -12.564 0.058 1.00 93.00 281 CYS A N 1
ATOM 2131 C CA . CYS A 1 281 ? 11.408 -11.404 -0.567 1.00 93.00 281 CYS A CA 1
ATOM 2132 C C . CYS A 1 281 ? 12.383 -10.738 -1.537 1.00 93.00 281 CYS A C 1
ATOM 2134 O O . CYS A 1 281 ? 13.606 -10.781 -1.394 1.00 93.00 281 CYS A O 1
ATOM 2136 N N . THR A 1 282 ? 11.817 -10.136 -2.573 1.00 93.38 282 THR A N 1
ATOM 2137 C CA . THR A 1 282 ? 12.542 -9.492 -3.660 1.00 93.38 282 THR A CA 1
ATOM 2138 C C . THR A 1 282 ? 11.885 -8.171 -4.004 1.00 93.38 282 THR A C 1
ATOM 2140 O O . THR A 1 282 ? 10.664 -8.100 -4.160 1.00 93.38 282 THR A O 1
ATOM 2143 N N . ILE A 1 283 ? 12.710 -7.142 -4.144 1.00 94.12 283 ILE A N 1
ATOM 2144 C CA . ILE A 1 283 ? 12.332 -5.848 -4.715 1.00 94.12 283 ILE A CA 1
ATOM 2145 C C . ILE A 1 283 ? 12.809 -5.761 -6.150 1.00 94.12 283 ILE A C 1
ATOM 2147 O O . ILE A 1 283 ? 13.797 -6.401 -6.516 1.00 94.12 283 ILE A O 1
ATOM 2151 N N . THR A 1 284 ? 12.114 -4.998 -6.987 1.00 93.19 284 THR A N 1
ATOM 2152 C CA . THR A 1 284 ? 12.542 -4.768 -8.370 1.00 93.19 284 THR A CA 1
ATOM 2153 C C . THR A 1 284 ? 12.192 -3.367 -8.840 1.00 93.19 284 THR A C 1
ATOM 2155 O O . THR A 1 284 ? 11.104 -2.876 -8.556 1.00 93.19 284 THR A O 1
ATOM 2158 N N . GLY A 1 285 ? 13.088 -2.757 -9.611 1.00 93.38 285 GLY A N 1
ATOM 2159 C CA . GLY A 1 285 ? 12.831 -1.471 -10.246 1.00 93.38 285 GLY A CA 1
ATOM 2160 C C . GLY A 1 285 ? 14.000 -0.962 -11.084 1.00 93.38 285 GLY A C 1
ATOM 2161 O O . GLY A 1 285 ? 14.997 -1.667 -11.283 1.00 93.38 285 GLY A O 1
ATOM 2162 N N . TRP A 1 286 ? 13.826 0.250 -11.611 1.00 92.31 286 TRP A N 1
ATOM 2163 C CA . TRP A 1 286 ? 14.785 0.982 -12.447 1.00 92.31 286 TRP A CA 1
ATOM 2164 C C . TRP A 1 286 ? 15.359 2.209 -11.718 1.00 92.31 286 TRP A C 1
ATOM 2166 O O . TRP A 1 286 ? 15.945 3.085 -12.355 1.00 92.31 286 TRP A O 1
ATOM 2176 N N . GLY A 1 287 ? 15.179 2.311 -10.402 1.00 86.75 287 GLY A N 1
ATOM 2177 C CA . GLY A 1 287 ? 15.663 3.422 -9.595 1.00 86.75 287 GLY A CA 1
ATOM 2178 C C . GLY A 1 287 ? 17.185 3.505 -9.516 1.00 86.75 287 GLY A C 1
ATOM 2179 O O . GLY A 1 287 ? 17.926 2.648 -10.004 1.00 86.75 287 GLY A O 1
ATOM 2180 N N . THR A 1 288 ? 17.682 4.593 -8.936 1.00 82.19 288 THR A N 1
ATOM 2181 C CA . THR A 1 288 ? 19.118 4.882 -8.868 1.00 82.19 288 THR A CA 1
ATOM 2182 C C . THR A 1 288 ? 19.901 3.855 -8.039 1.00 82.19 288 THR A C 1
ATOM 2184 O O . THR A 1 288 ? 19.401 3.232 -7.108 1.00 82.19 288 THR A O 1
ATOM 2187 N N . LEU A 1 289 ? 21.192 3.679 -8.350 1.00 77.06 289 LEU A N 1
ATOM 2188 C CA . LEU A 1 289 ? 22.028 2.663 -7.683 1.00 77.06 289 LEU A CA 1
ATOM 2189 C C . LEU A 1 289 ? 22.568 3.083 -6.318 1.00 77.06 289 LEU A C 1
ATOM 2191 O O . LEU A 1 289 ? 23.132 2.254 -5.606 1.00 77.06 289 LEU A O 1
ATOM 2195 N N . ASN A 1 290 ? 22.517 4.375 -6.018 1.00 74.50 290 ASN A N 1
ATOM 2196 C CA . ASN A 1 290 ? 22.976 4.961 -4.772 1.00 74.50 290 ASN A CA 1
ATOM 2197 C C . ASN A 1 290 ? 22.306 6.324 -4.572 1.00 74.50 290 ASN A C 1
ATOM 2199 O O . ASN A 1 290 ? 21.867 6.958 -5.531 1.00 74.50 290 ASN A O 1
ATOM 2203 N N . GLU A 1 291 ? 22.275 6.768 -3.321 1.00 77.94 291 GLU A N 1
ATOM 2204 C CA . GLU A 1 291 ? 21.600 7.997 -2.890 1.00 77.94 291 GLU A CA 1
ATOM 2205 C C . GLU A 1 291 ? 22.167 9.290 -3.499 1.00 77.94 291 GLU A C 1
ATOM 2207 O O . GLU A 1 291 ? 21.452 10.279 -3.594 1.00 77.94 291 GLU A O 1
ATOM 2212 N N . ASN A 1 292 ? 23.430 9.277 -3.939 1.00 77.38 292 ASN A N 1
ATOM 2213 C CA . ASN A 1 292 ? 24.117 10.446 -4.498 1.00 77.38 292 ASN A CA 1
ATOM 2214 C C . ASN A 1 292 ? 24.125 10.449 -6.033 1.00 77.38 292 ASN A C 1
ATOM 2216 O O . ASN A 1 292 ? 24.725 11.330 -6.653 1.00 77.38 292 ASN A O 1
ATOM 2220 N N . ALA A 1 293 ? 23.512 9.448 -6.665 1.00 71.25 293 ALA A N 1
ATOM 2221 C CA . ALA A 1 293 ? 23.435 9.393 -8.111 1.00 71.25 293 ALA A CA 1
ATOM 2222 C C . ALA A 1 293 ? 22.551 10.543 -8.623 1.00 71.25 293 ALA A C 1
ATOM 2224 O O . ALA A 1 293 ? 21.533 10.859 -7.999 1.00 71.25 293 ALA A O 1
ATOM 2225 N N . PRO A 1 294 ? 22.871 11.136 -9.789 1.00 66.19 294 PRO A N 1
ATOM 2226 C CA . PRO A 1 294 ? 21.914 11.982 -10.488 1.00 66.19 294 PRO A CA 1
ATOM 2227 C C . PRO A 1 294 ? 20.597 11.211 -10.643 1.00 66.19 294 PRO A C 1
ATOM 2229 O O . PRO A 1 294 ? 20.635 9.999 -10.858 1.00 66.19 294 PRO A O 1
ATOM 2232 N N . ALA A 1 295 ? 19.452 11.891 -10.526 1.00 62.28 295 ALA A N 1
ATOM 2233 C CA . ALA A 1 295 ? 18.114 11.290 -10.592 1.00 62.28 295 ALA A CA 1
ATOM 2234 C C . ALA A 1 295 ? 17.767 10.795 -12.014 1.00 62.28 295 ALA A C 1
ATOM 2236 O O . ALA A 1 295 ? 16.867 11.307 -12.689 1.00 62.28 295 ALA A O 1
ATOM 2237 N N . VAL A 1 296 ? 18.537 9.820 -12.491 1.00 64.88 296 VAL A N 1
ATOM 2238 C CA . VAL A 1 296 ? 18.353 9.118 -13.751 1.00 64.88 296 VAL A CA 1
ATOM 2239 C C . VAL A 1 296 ? 18.042 7.653 -13.471 1.00 64.88 296 VAL A C 1
ATOM 2241 O O . VAL A 1 296 ? 18.754 7.004 -12.699 1.00 64.88 296 VAL A O 1
ATOM 2244 N N . PRO A 1 297 ? 16.991 7.123 -14.109 1.00 69.94 297 PRO A N 1
ATOM 2245 C CA . PRO A 1 297 ? 16.692 5.711 -14.020 1.00 69.94 297 PRO A CA 1
ATOM 2246 C C . PRO A 1 297 ? 17.830 4.891 -14.626 1.00 69.94 297 PRO A C 1
ATOM 2248 O O . PRO A 1 297 ? 18.528 5.327 -15.548 1.00 69.94 297 PRO A O 1
ATOM 2251 N N . GLN A 1 298 ? 18.018 3.687 -14.109 1.00 79.25 298 GLN A N 1
ATOM 2252 C CA . GLN A 1 298 ? 18.900 2.707 -14.716 1.00 79.25 298 GLN A CA 1
ATOM 2253 C C . GLN A 1 298 ? 18.297 2.202 -16.009 1.00 79.25 298 GLN A C 1
ATOM 2255 O O . GLN A 1 298 ? 17.097 1.980 -16.093 1.00 79.25 298 GLN A O 1
ATOM 2260 N N . ARG A 1 299 ? 19.151 1.957 -17.002 1.00 87.75 299 ARG A N 1
ATOM 2261 C CA . ARG A 1 299 ? 18.735 1.364 -18.275 1.00 87.75 299 ARG A CA 1
ATOM 2262 C C . ARG A 1 299 ? 17.985 0.041 -18.078 1.00 87.75 299 ARG A C 1
ATOM 2264 O O . ARG A 1 299 ? 16.940 -0.154 -18.682 1.00 87.75 299 ARG A O 1
ATOM 2271 N N . LEU A 1 300 ? 18.529 -0.843 -17.241 1.00 89.50 300 LEU A N 1
ATOM 2272 C CA . LEU A 1 300 ? 17.988 -2.180 -16.986 1.00 89.50 300 LEU A CA 1
ATOM 2273 C C . LEU A 1 300 ? 17.429 -2.269 -15.562 1.00 89.50 300 LEU A C 1
ATOM 2275 O O . LEU A 1 300 ? 18.065 -1.732 -14.644 1.00 89.50 300 LEU A O 1
ATOM 2279 N N . PRO A 1 301 ? 16.312 -2.989 -15.346 1.00 90.44 301 PRO A N 1
ATOM 2280 C CA . PRO A 1 301 ? 15.777 -3.222 -14.031 1.00 90.44 301 PRO A CA 1
ATOM 2281 C C . PRO A 1 301 ? 16.693 -4.162 -13.283 1.00 90.44 301 PRO A C 1
ATOM 2283 O O . PRO A 1 301 ? 17.439 -4.981 -13.838 1.00 90.44 301 PRO A O 1
ATOM 2286 N N . ARG A 1 302 ? 16.589 -4.066 -11.974 1.00 89.88 302 ARG A N 1
ATOM 2287 C CA . ARG A 1 302 ? 17.422 -4.829 -11.072 1.00 89.88 302 ARG A CA 1
ATOM 2288 C C . ARG A 1 302 ? 16.582 -5.365 -9.943 1.00 89.88 302 ARG A C 1
ATOM 2290 O O . ARG A 1 302 ? 15.573 -4.774 -9.575 1.00 89.88 302 ARG A O 1
ATOM 2297 N N . THR A 1 303 ? 17.033 -6.485 -9.406 1.00 88.94 303 THR A N 1
ATOM 2298 C CA . THR A 1 303 ? 16.363 -7.206 -8.335 1.00 88.94 303 THR A CA 1
ATOM 2299 C C . THR A 1 303 ? 17.286 -7.365 -7.133 1.00 88.94 303 THR A C 1
ATOM 2301 O O . THR A 1 303 ? 18.497 -7.581 -7.280 1.00 88.94 303 THR A O 1
ATOM 2304 N N . GLY A 1 304 ? 16.720 -7.216 -5.939 1.00 87.94 304 GLY A N 1
ATOM 2305 C CA . GLY A 1 304 ? 17.431 -7.298 -4.666 1.00 87.94 304 GLY A CA 1
ATOM 2306 C C . GLY A 1 304 ? 16.682 -8.185 -3.682 1.00 87.94 304 GLY A C 1
ATOM 2307 O O . GLY A 1 304 ? 15.476 -8.025 -3.517 1.00 87.94 304 GLY A O 1
ATOM 2308 N N . ALA A 1 305 ? 17.392 -9.113 -3.039 1.00 90.19 305 ALA A N 1
ATOM 2309 C CA . ALA A 1 305 ? 16.826 -9.950 -1.986 1.00 90.19 305 ALA A CA 1
ATOM 2310 C C . ALA A 1 305 ? 16.815 -9.189 -0.655 1.00 90.19 305 ALA A C 1
ATOM 2312 O O . ALA A 1 305 ? 17.844 -8.641 -0.246 1.00 90.19 305 ALA A O 1
ATOM 2313 N N . ILE A 1 306 ? 15.662 -9.175 0.007 1.00 89.94 306 ILE A N 1
ATOM 2314 C CA . ILE A 1 306 ? 15.436 -8.475 1.272 1.00 89.94 306 ILE A CA 1
ATOM 2315 C C . ILE A 1 306 ? 14.558 -9.313 2.199 1.00 89.94 306 ILE A C 1
ATOM 2317 O O . ILE A 1 306 ? 13.874 -10.232 1.750 1.00 89.94 306 ILE A O 1
ATOM 2321 N N . ASP A 1 307 ? 14.550 -8.952 3.477 1.00 90.31 307 ASP A N 1
ATOM 2322 C CA . ASP A 1 307 ? 13.635 -9.513 4.466 1.00 90.31 307 ASP A CA 1
ATOM 2323 C C . ASP A 1 307 ? 12.622 -8.448 4.891 1.00 90.31 307 ASP A C 1
ATOM 2325 O O . ASP A 1 307 ? 12.958 -7.263 4.950 1.00 90.31 307 ASP A O 1
ATOM 2329 N N . VAL A 1 308 ? 11.402 -8.870 5.222 1.00 89.62 308 VAL A N 1
ATOM 2330 C CA . VAL A 1 308 ? 10.401 -8.009 5.867 1.00 89.62 308 VAL A CA 1
ATOM 2331 C C . VAL A 1 308 ? 10.530 -8.172 7.373 1.00 89.62 308 VAL A C 1
ATOM 2333 O O . VAL A 1 308 ? 10.562 -9.296 7.879 1.00 89.62 308 VAL A O 1
ATOM 2336 N N . TYR A 1 309 ? 10.590 -7.058 8.093 1.00 85.44 309 TYR A N 1
ATOM 2337 C CA . TYR A 1 309 ? 10.735 -7.055 9.544 1.00 85.44 309 TYR A CA 1
ATOM 2338 C C . TYR A 1 309 ? 9.437 -6.635 10.226 1.00 85.44 309 TYR A C 1
ATOM 2340 O O . TYR A 1 309 ? 8.546 -6.026 9.631 1.00 85.44 309 TYR A O 1
ATOM 2348 N N . GLU A 1 310 ? 9.329 -6.968 11.507 1.00 82.56 310 GLU A N 1
ATOM 2349 C CA . GLU A 1 310 ? 8.304 -6.379 12.356 1.00 82.56 310 GLU A CA 1
ATOM 2350 C C . GLU A 1 310 ? 8.550 -4.872 12.518 1.00 82.56 310 GLU A C 1
ATOM 2352 O O . GLU A 1 310 ? 9.692 -4.430 12.667 1.00 82.56 310 GLU A O 1
ATOM 2357 N N . MET A 1 311 ? 7.477 -4.077 12.518 1.00 80.38 311 MET A N 1
ATOM 2358 C CA . MET A 1 311 ? 7.587 -2.617 12.554 1.00 80.38 311 MET A CA 1
ATOM 2359 C C . MET A 1 311 ? 8.327 -2.112 13.802 1.00 80.38 311 MET A C 1
ATOM 2361 O O . MET A 1 311 ? 9.145 -1.197 13.711 1.00 80.38 311 MET A O 1
ATOM 2365 N N . SER A 1 312 ? 8.111 -2.762 14.949 1.00 76.19 312 SER A N 1
ATOM 2366 C CA . SER A 1 312 ? 8.790 -2.478 16.220 1.00 76.19 312 SER A CA 1
ATOM 2367 C C . SER A 1 312 ? 10.319 -2.569 16.110 1.00 76.19 312 SER A C 1
ATOM 2369 O O . SER A 1 312 ? 11.050 -1.763 16.692 1.00 76.19 312 SER A O 1
ATOM 2371 N N . SER A 1 313 ? 10.822 -3.511 15.307 1.00 77.69 313 SER A N 1
ATOM 2372 C CA . SER A 1 313 ? 12.257 -3.686 15.068 1.00 77.69 313 SER A CA 1
ATOM 2373 C C . SER A 1 313 ? 12.839 -2.516 14.272 1.00 77.69 313 SER A C 1
ATOM 2375 O O . SER A 1 313 ? 13.960 -2.078 14.540 1.00 77.69 313 SER A O 1
ATOM 2377 N N . CYS A 1 314 ? 12.063 -1.967 13.338 1.00 74.94 314 CYS A N 1
ATOM 2378 C CA . CYS A 1 314 ? 12.475 -0.854 12.488 1.00 74.94 314 CYS A CA 1
ATOM 2379 C C . CYS A 1 314 ? 12.426 0.497 13.203 1.00 74.94 314 CYS A C 1
ATOM 2381 O O . CYS A 1 314 ? 13.320 1.317 13.020 1.00 74.94 314 CYS A O 1
ATOM 2383 N N . THR A 1 315 ? 11.452 0.739 14.076 1.00 74.25 315 THR A N 1
ATOM 2384 C CA . THR A 1 315 ? 11.411 1.986 14.861 1.00 74.25 315 THR A CA 1
ATOM 2385 C C . THR A 1 315 ? 12.476 2.015 15.955 1.00 74.25 315 THR A C 1
ATOM 2387 O O . THR A 1 315 ? 13.122 3.038 16.168 1.00 74.25 315 THR A O 1
ATOM 2390 N N . THR A 1 316 ? 12.730 0.880 16.610 1.00 66.75 316 THR A N 1
ATOM 2391 C CA . THR A 1 316 ? 13.661 0.820 17.750 1.00 66.75 316 THR A CA 1
ATOM 2392 C C . THR A 1 316 ? 15.130 0.870 17.318 1.00 66.75 316 THR A C 1
ATOM 2394 O O . THR A 1 316 ? 15.957 1.457 18.013 1.00 66.75 316 THR A O 1
ATOM 2397 N N . SER A 1 317 ? 15.473 0.261 16.175 1.00 60.22 317 SER A N 1
ATOM 2398 C CA . SER A 1 317 ? 16.875 0.021 15.786 1.00 60.22 317 SER A CA 1
ATOM 2399 C C . SER A 1 317 ? 17.366 0.852 14.596 1.00 60.22 317 SER A C 1
ATOM 2401 O O . SER A 1 317 ? 18.575 0.941 14.385 1.00 60.22 317 SER A O 1
ATOM 2403 N N . SER A 1 318 ? 16.468 1.464 13.816 1.00 60.00 318 SER A N 1
ATOM 2404 C CA . SER A 1 318 ? 16.826 2.118 12.543 1.00 60.00 318 SER A CA 1
ATOM 2405 C C . SER A 1 318 ? 16.799 3.644 12.572 1.00 60.00 318 SER A C 1
ATOM 2407 O O . SER A 1 318 ? 17.091 4.291 11.565 1.00 60.00 318 SER A O 1
ATOM 2409 N N . GLY A 1 319 ? 16.453 4.239 13.717 1.00 60.69 319 GLY A N 1
ATOM 2410 C CA . GLY A 1 319 ? 16.325 5.690 13.857 1.00 60.69 319 GLY A CA 1
ATOM 2411 C C . GLY A 1 319 ? 15.119 6.276 13.115 1.00 60.69 319 GLY A C 1
ATOM 2412 O O . GLY A 1 319 ? 15.088 7.484 12.881 1.00 60.69 319 GLY A O 1
ATOM 2413 N N . TYR A 1 320 ? 14.145 5.448 12.721 1.00 70.25 320 TYR A N 1
ATOM 2414 C CA . TYR A 1 320 ? 12.813 5.917 12.342 1.00 70.25 320 TYR A CA 1
ATOM 2415 C C . TYR A 1 320 ? 12.050 6.297 13.610 1.00 70.25 320 TYR A C 1
ATOM 2417 O O . TYR A 1 320 ? 11.967 5.506 14.548 1.00 70.25 320 TYR A O 1
ATOM 2425 N N . GLY A 1 321 ? 11.532 7.521 13.660 1.00 63.38 321 GLY A N 1
ATOM 2426 C CA . GLY A 1 321 ? 10.732 7.971 14.793 1.00 63.38 321 GLY A CA 1
ATOM 2427 C C . GLY A 1 321 ? 9.425 7.184 14.870 1.00 63.38 321 GLY A C 1
ATOM 2428 O O . GLY A 1 321 ? 8.831 6.865 13.845 1.00 63.38 321 GLY A O 1
ATOM 2429 N N . ILE A 1 322 ? 8.928 6.913 16.080 1.00 62.59 322 ILE A N 1
ATOM 2430 C CA . ILE A 1 322 ? 7.620 6.256 16.266 1.00 62.59 322 ILE A CA 1
ATOM 2431 C C . ILE A 1 322 ? 6.457 7.056 15.645 1.00 62.59 322 ILE A C 1
ATOM 2433 O O . ILE A 1 322 ? 5.428 6.482 15.310 1.00 62.59 322 ILE A O 1
ATOM 2437 N N . PHE A 1 323 ? 6.650 8.366 15.455 1.00 62.91 323 PHE A N 1
ATOM 2438 C CA . PHE A 1 323 ? 5.711 9.288 14.806 1.00 62.91 323 PHE A CA 1
ATOM 2439 C C . PHE A 1 323 ? 5.916 9.419 13.288 1.00 62.91 323 PHE A C 1
ATOM 2441 O O . PHE A 1 323 ? 5.196 10.168 12.642 1.00 62.91 323 PHE A O 1
ATOM 2448 N N . GLU A 1 324 ? 6.905 8.728 12.714 1.00 72.38 324 GLU A N 1
ATOM 2449 C CA . GLU A 1 324 ? 7.159 8.716 11.265 1.00 72.38 324 GLU A CA 1
ATOM 2450 C C . GLU A 1 324 ? 6.524 7.495 10.577 1.00 72.38 324 GLU A C 1
ATOM 2452 O O . GLU A 1 324 ? 6.591 7.384 9.358 1.00 72.38 324 GLU A O 1
ATOM 2457 N N . VAL A 1 325 ? 5.939 6.554 11.333 1.00 79.56 325 VAL A N 1
ATOM 2458 C CA . VAL A 1 325 ? 5.419 5.286 10.799 1.00 79.56 325 VAL A CA 1
ATOM 2459 C C . VAL A 1 325 ? 3.971 5.036 11.208 1.00 79.56 325 VAL A C 1
ATOM 2461 O O . VAL A 1 325 ? 3.582 5.261 12.356 1.00 79.56 325 VAL A O 1
ATOM 2464 N N . THR A 1 326 ? 3.189 4.499 10.273 1.00 83.94 326 THR A N 1
ATOM 2465 C CA . THR A 1 326 ? 1.772 4.159 10.474 1.00 83.94 326 THR A CA 1
ATOM 2466 C C . THR A 1 326 ? 1.529 2.665 10.289 1.00 83.94 326 THR A C 1
ATOM 2468 O O . THR A 1 326 ? 2.360 1.952 9.717 1.00 83.94 326 THR A O 1
ATOM 2471 N N . SER A 1 327 ? 0.363 2.173 10.715 1.00 82.44 327 SER A N 1
ATOM 2472 C CA . SER A 1 327 ? -0.031 0.766 10.517 1.00 82.44 327 SER A CA 1
ATOM 2473 C C . SER A 1 327 ? -0.198 0.398 9.029 1.00 82.44 327 SER A C 1
ATOM 2475 O O . SER A 1 327 ? -0.194 -0.780 8.664 1.00 82.44 327 SER A O 1
ATOM 2477 N N . GLY A 1 328 ? -0.294 1.403 8.141 1.00 87.06 328 GLY A N 1
ATOM 2478 C CA . GLY A 1 328 ? -0.296 1.245 6.680 1.00 87.06 328 GLY A CA 1
ATOM 2479 C C . GLY A 1 328 ? 1.070 1.007 6.053 1.00 87.06 328 GLY A C 1
ATOM 2480 O O . GLY A 1 328 ? 1.146 0.738 4.852 1.00 87.06 328 GLY A O 1
ATOM 2481 N N . MET A 1 329 ? 2.135 1.056 6.847 1.00 90.19 329 MET A N 1
ATOM 2482 C CA . MET A 1 329 ? 3.499 0.845 6.391 1.00 90.19 329 MET A CA 1
ATOM 2483 C C . MET A 1 329 ? 4.032 -0.518 6.839 1.00 90.19 329 MET A C 1
ATOM 2485 O O . MET A 1 329 ? 3.562 -1.150 7.785 1.00 90.19 329 MET A O 1
ATOM 2489 N N . THR A 1 330 ? 5.061 -0.978 6.147 1.00 89.44 330 THR A N 1
ATOM 2490 C CA . THR A 1 330 ? 5.949 -2.052 6.572 1.00 89.44 330 THR A CA 1
ATOM 2491 C C . THR A 1 330 ? 7.381 -1.668 6.243 1.00 89.44 330 THR A C 1
ATOM 2493 O O . THR A 1 330 ? 7.624 -0.884 5.326 1.00 89.44 330 THR A O 1
ATOM 2496 N N . CYS A 1 331 ? 8.335 -2.250 6.953 1.00 89.38 331 CYS A N 1
ATOM 2497 C CA . CYS A 1 331 ? 9.741 -2.059 6.668 1.00 89.38 331 CYS A CA 1
ATOM 2498 C C . CYS A 1 331 ? 10.359 -3.349 6.139 1.00 89.38 331 CYS A C 1
ATOM 2500 O O . CYS A 1 331 ? 10.085 -4.455 6.619 1.00 89.38 331 CYS A O 1
ATOM 2502 N N . ALA A 1 332 ? 11.232 -3.196 5.155 1.00 90.12 332 ALA A N 1
ATOM 2503 C CA . ALA A 1 332 ? 11.951 -4.317 4.591 1.00 90.12 332 ALA A CA 1
ATOM 2504 C C . ALA A 1 332 ? 13.313 -3.879 4.067 1.00 90.12 332 ALA A C 1
ATOM 2506 O O . ALA A 1 332 ? 13.520 -2.742 3.647 1.00 90.12 332 ALA A O 1
ATOM 2507 N N . GLY A 1 333 ? 14.271 -4.789 4.103 1.00 86.94 333 GLY A N 1
ATOM 2508 C CA . GLY A 1 333 ? 15.617 -4.489 3.650 1.00 86.94 333 GLY A CA 1
ATOM 2509 C C . GLY A 1 333 ? 16.610 -5.524 4.127 1.00 86.94 333 GLY A C 1
ATOM 2510 O O . GLY A 1 333 ? 16.253 -6.646 4.486 1.00 86.94 333 GLY A O 1
ATOM 2511 N N . ARG A 1 334 ? 17.876 -5.122 4.149 1.00 81.94 334 ARG A N 1
ATOM 2512 C CA . ARG A 1 334 ? 18.945 -5.903 4.754 1.00 81.94 334 ARG A CA 1
ATOM 2513 C C . ARG A 1 334 ? 19.640 -5.126 5.866 1.00 81.94 334 ARG A C 1
ATOM 2515 O O . ARG A 1 334 ? 20.069 -3.991 5.672 1.00 81.94 334 ARG A O 1
ATOM 2522 N N . LEU A 1 335 ? 19.794 -5.756 7.033 1.00 75.19 335 LEU A N 1
ATOM 2523 C CA . LEU A 1 335 ? 20.380 -5.108 8.218 1.00 75.19 335 LEU A CA 1
ATOM 2524 C C . LEU A 1 335 ? 21.856 -4.718 8.047 1.00 75.19 335 LEU A C 1
ATOM 2526 O O . LEU A 1 335 ? 22.310 -3.753 8.663 1.00 75.19 335 LEU A O 1
ATOM 2530 N N . ASP A 1 336 ? 22.616 -5.413 7.192 1.00 74.44 336 ASP A N 1
ATOM 2531 C CA . ASP A 1 336 ? 23.994 -5.033 6.851 1.00 74.44 336 ASP A CA 1
ATOM 2532 C C . ASP A 1 336 ? 24.076 -3.761 5.988 1.00 74.44 336 ASP A C 1
ATOM 2534 O O . ASP A 1 336 ? 25.175 -3.332 5.619 1.00 74.44 336 ASP A O 1
ATOM 2538 N N . GLY A 1 337 ? 22.930 -3.128 5.709 1.00 66.50 337 GLY A N 1
ATOM 2539 C CA . GLY A 1 337 ? 22.787 -2.154 4.643 1.00 66.50 337 GLY A CA 1
ATOM 2540 C C . GLY A 1 337 ? 23.021 -2.855 3.317 1.00 66.50 337 GLY A C 1
ATOM 2541 O O . GLY A 1 337 ? 22.956 -4.075 3.213 1.00 66.50 337 GLY A O 1
ATOM 2542 N N . ARG A 1 338 ? 23.388 -2.106 2.290 1.00 71.44 338 ARG A N 1
ATOM 2543 C CA . ARG A 1 338 ? 23.773 -2.655 0.988 1.00 71.44 338 ARG A CA 1
ATOM 2544 C C . ARG A 1 338 ? 22.658 -3.194 0.118 1.00 71.44 338 ARG A C 1
ATOM 2546 O O . ARG A 1 338 ? 23.027 -3.355 -1.015 1.00 71.44 338 ARG A O 1
ATOM 2553 N N . VAL A 1 339 ? 21.426 -3.505 0.529 1.00 73.69 339 VAL A N 1
ATOM 2554 C CA . VAL A 1 339 ? 20.323 -3.799 -0.420 1.00 73.69 339 VAL A CA 1
ATOM 2555 C C . VAL A 1 339 ? 19.073 -3.040 -0.048 1.00 73.69 339 VAL A C 1
ATOM 2557 O O . VAL A 1 339 ? 18.551 -3.238 1.045 1.00 73.69 339 VAL A O 1
ATOM 2560 N N . ASP A 1 340 ? 18.635 -2.167 -0.955 1.00 73.94 340 ASP A N 1
ATOM 2561 C CA . ASP A 1 340 ? 17.520 -1.250 -0.737 1.00 73.94 340 ASP A CA 1
ATOM 2562 C C . ASP A 1 340 ? 17.005 -0.664 -2.059 1.00 73.94 340 ASP A C 1
ATOM 2564 O O . ASP A 1 340 ? 17.725 -0.657 -3.061 1.00 73.94 340 ASP A O 1
ATOM 2568 N N . THR A 1 341 ? 15.776 -0.161 -2.040 1.00 76.75 341 THR A N 1
ATOM 2569 C CA . THR A 1 341 ? 15.197 0.668 -3.104 1.00 76.75 341 THR A CA 1
ATOM 2570 C C . THR A 1 341 ? 15.742 2.093 -3.057 1.00 76.75 341 THR A C 1
ATOM 2572 O O . THR A 1 341 ? 16.243 2.541 -2.027 1.00 76.75 341 THR A O 1
ATOM 2575 N N . CYS A 1 342 ? 15.642 2.830 -4.161 1.00 84.75 342 CYS A N 1
ATOM 2576 C CA . CYS A 1 342 ? 16.053 4.229 -4.219 1.00 84.75 342 CYS A CA 1
ATOM 2577 C C . CYS A 1 342 ? 15.144 5.065 -5.134 1.00 84.75 342 CYS A C 1
ATOM 2579 O O . CYS A 1 342 ? 14.095 4.617 -5.598 1.00 84.75 342 CYS A O 1
ATOM 2581 N N . THR A 1 343 ? 15.537 6.313 -5.393 1.00 81.56 343 THR A N 1
ATOM 2582 C CA . THR A 1 343 ? 14.797 7.247 -6.249 1.00 81.56 343 THR A CA 1
ATOM 2583 C C . THR A 1 343 ? 14.470 6.619 -7.605 1.00 81.56 343 THR A C 1
ATOM 2585 O O . THR A 1 343 ? 15.372 6.251 -8.357 1.00 81.56 343 THR A O 1
ATOM 2588 N N . GLY A 1 344 ? 13.177 6.539 -7.928 1.00 82.69 344 GLY A N 1
ATOM 2589 C CA . GLY A 1 344 ? 12.645 5.903 -9.140 1.00 82.69 344 GLY A CA 1
ATOM 2590 C C . GLY A 1 344 ? 12.041 4.513 -8.904 1.00 82.69 344 GLY A C 1
ATOM 2591 O O . GLY A 1 344 ? 11.188 4.090 -9.673 1.00 82.69 344 GLY A O 1
ATOM 2592 N N . ASP A 1 345 ? 12.382 3.828 -7.809 1.00 90.00 345 ASP A N 1
ATOM 2593 C CA . ASP A 1 345 ? 11.781 2.526 -7.475 1.00 90.00 345 ASP A CA 1
ATOM 2594 C C . ASP A 1 345 ? 10.393 2.644 -6.830 1.00 90.00 345 ASP A C 1
ATOM 2596 O O . ASP A 1 345 ? 9.690 1.640 -6.703 1.00 90.00 345 ASP A O 1
ATOM 2600 N N . SER A 1 346 ? 9.991 3.852 -6.425 1.00 94.88 346 SER A N 1
ATOM 2601 C CA . SER A 1 346 ? 8.676 4.172 -5.863 1.00 94.88 346 SER A CA 1
ATOM 2602 C C . SER A 1 346 ? 7.535 3.565 -6.671 1.00 94.88 346 SER A C 1
ATOM 2604 O O . SER A 1 346 ? 7.513 3.672 -7.892 1.00 94.88 346 SER A O 1
ATOM 2606 N N . GLY A 1 347 ? 6.576 2.928 -6.007 1.00 97.25 347 GLY A N 1
ATOM 2607 C CA . GLY A 1 347 ? 5.487 2.206 -6.662 1.00 97.25 347 GLY A CA 1
ATOM 2608 C C . GLY A 1 347 ? 5.858 0.813 -7.178 1.00 97.25 347 GLY A C 1
ATOM 2609 O O . GLY A 1 347 ? 4.970 0.057 -7.572 1.00 97.25 347 GLY A O 1
ATOM 2610 N N . GLY A 1 348 ? 7.144 0.454 -7.167 1.00 97.00 348 GLY A N 1
ATOM 2611 C CA . GLY A 1 348 ? 7.637 -0.868 -7.534 1.00 97.00 348 GLY A CA 1
ATOM 2612 C C . GLY A 1 348 ? 7.267 -1.959 -6.519 1.00 97.00 348 GLY A C 1
ATOM 2613 O O . GLY A 1 348 ? 6.879 -1.665 -5.384 1.00 97.00 348 GLY A O 1
ATOM 2614 N N . PRO A 1 349 ? 7.360 -3.236 -6.923 1.00 97.31 349 PRO A N 1
ATOM 2615 C CA . PRO A 1 349 ? 6.916 -4.351 -6.100 1.00 97.31 349 PRO A CA 1
ATOM 2616 C C . PRO A 1 349 ? 7.956 -4.793 -5.061 1.00 97.31 349 PRO A C 1
ATOM 2618 O O . PRO A 1 349 ? 9.124 -4.999 -5.392 1.00 97.31 349 PRO A O 1
ATOM 2621 N N . LEU A 1 350 ? 7.483 -5.098 -3.851 1.00 96.44 350 LEU A N 1
ATOM 2622 C CA . LEU A 1 350 ? 8.112 -6.032 -2.915 1.00 96.44 350 LEU A CA 1
ATOM 2623 C C . LEU A 1 350 ? 7.313 -7.338 -2.942 1.00 96.44 350 LEU A C 1
ATOM 2625 O O . LEU A 1 350 ? 6.177 -7.396 -2.461 1.00 96.44 350 LEU A O 1
ATOM 2629 N N . THR A 1 351 ? 7.907 -8.398 -3.496 1.00 95.50 351 THR A N 1
ATOM 2630 C CA . THR A 1 351 ? 7.265 -9.719 -3.600 1.00 95.50 351 THR A CA 1
ATOM 2631 C C . THR A 1 351 ? 7.992 -10.791 -2.806 1.00 95.50 351 THR A C 1
ATOM 2633 O O . THR A 1 351 ? 9.213 -10.885 -2.887 1.00 95.50 351 THR A O 1
ATOM 2636 N N . CYS A 1 352 ? 7.255 -11.654 -2.115 1.00 93.19 352 CYS A N 1
ATOM 2637 C CA . CYS A 1 352 ? 7.800 -12.810 -1.398 1.00 93.19 352 CYS A CA 1
ATOM 2638 C C . CYS A 1 352 ? 7.350 -14.111 -2.071 1.00 93.19 352 CYS A C 1
ATOM 2640 O O . CYS A 1 352 ? 6.319 -14.141 -2.752 1.00 93.19 352 CYS A O 1
ATOM 2642 N N . LEU A 1 353 ? 8.163 -15.165 -1.966 1.00 89.81 353 LEU A N 1
ATOM 2643 C CA . LEU A 1 353 ? 7.825 -16.475 -2.521 1.00 89.81 353 LEU A CA 1
ATOM 2644 C C . LEU A 1 353 ? 6.929 -17.239 -1.540 1.00 89.81 353 LEU A C 1
ATOM 2646 O O . LEU A 1 353 ? 7.346 -17.551 -0.432 1.00 89.81 353 LEU A O 1
ATOM 2650 N N . GLU A 1 354 ? 5.723 -17.592 -1.973 1.00 87.62 354 GLU A N 1
ATOM 2651 C CA . GLU A 1 354 ? 4.770 -18.378 -1.193 1.00 87.62 354 GLU A CA 1
ATOM 2652 C C . GLU A 1 354 ? 4.181 -19.478 -2.083 1.00 87.62 354 GLU A C 1
ATOM 2654 O O . GLU A 1 354 ? 3.645 -19.206 -3.159 1.00 87.62 354 GLU A O 1
ATOM 2659 N N . ASN A 1 355 ? 4.312 -20.743 -1.669 1.00 85.44 355 ASN A N 1
ATOM 2660 C CA . ASN A 1 355 ? 3.780 -21.903 -2.400 1.00 85.44 355 ASN A CA 1
ATOM 2661 C C . ASN A 1 355 ? 4.161 -21.926 -3.900 1.00 85.44 355 ASN A C 1
ATOM 2663 O O . ASN A 1 355 ? 3.353 -22.264 -4.768 1.00 85.44 355 ASN A O 1
ATOM 2667 N N . GLY A 1 356 ? 5.399 -21.524 -4.217 1.00 86.31 356 GLY A N 1
ATOM 2668 C CA . GLY A 1 356 ? 5.917 -21.474 -5.589 1.00 86.31 356 GLY A CA 1
ATOM 2669 C C . GLY A 1 356 ? 5.408 -20.300 -6.436 1.00 86.31 356 GLY A C 1
ATOM 2670 O O . GLY A 1 356 ? 5.636 -20.288 -7.645 1.00 86.31 356 GLY A O 1
ATOM 2671 N N . ARG A 1 357 ? 4.726 -19.316 -5.836 1.00 90.56 357 ARG A N 1
ATOM 2672 C CA . ARG A 1 357 ? 4.241 -18.101 -6.505 1.00 90.56 357 ARG A CA 1
ATOM 2673 C C . ARG A 1 357 ? 4.789 -16.851 -5.827 1.00 90.56 357 ARG A C 1
ATOM 2675 O O . ARG A 1 357 ? 5.001 -16.829 -4.621 1.00 90.56 357 ARG A O 1
ATOM 2682 N N . ARG A 1 358 ? 5.001 -15.788 -6.601 1.00 93.25 358 ARG A N 1
ATOM 2683 C CA . ARG A 1 358 ? 5.328 -14.463 -6.062 1.00 93.25 358 ARG A CA 1
ATOM 2684 C C . ARG A 1 358 ? 4.063 -13.729 -5.639 1.00 93.25 358 ARG A C 1
ATOM 2686 O O . ARG A 1 358 ? 3.158 -13.518 -6.450 1.00 93.25 358 ARG A O 1
ATOM 2693 N N . VAL A 1 359 ? 4.041 -13.333 -4.374 1.00 94.12 359 VAL A N 1
ATOM 2694 C CA . VAL A 1 359 ? 2.946 -12.620 -3.719 1.00 94.12 359 VAL A CA 1
ATOM 2695 C C . VAL A 1 359 ? 3.412 -11.212 -3.366 1.00 94.12 359 VAL A C 1
ATOM 2697 O O . VAL A 1 359 ? 4.504 -11.044 -2.825 1.00 94.12 359 VAL A O 1
ATOM 2700 N N . LEU A 1 360 ? 2.614 -10.199 -3.700 1.00 95.31 360 LEU A N 1
ATOM 2701 C CA . LEU A 1 360 ? 2.917 -8.791 -3.464 1.00 95.31 360 LEU A CA 1
ATOM 2702 C C . LEU A 1 360 ? 2.603 -8.410 -2.018 1.00 95.31 360 LEU A C 1
ATOM 2704 O O . LEU A 1 360 ? 1.450 -8.166 -1.673 1.00 95.31 360 LEU A O 1
ATOM 2708 N N . TYR A 1 361 ? 3.634 -8.320 -1.189 1.00 94.06 361 TYR A N 1
ATOM 2709 C CA . TYR A 1 361 ? 3.471 -7.865 0.185 1.00 94.06 361 TYR A CA 1
ATOM 2710 C C . TYR A 1 361 ? 3.565 -6.343 0.262 1.00 94.06 361 TYR A C 1
ATOM 2712 O O . TYR A 1 361 ? 2.683 -5.721 0.840 1.00 94.06 361 TYR A O 1
ATOM 2720 N N . GLY A 1 362 ? 4.553 -5.720 -0.384 1.00 95.50 362 GLY A N 1
ATOM 2721 C CA . GLY A 1 362 ? 4.781 -4.278 -0.274 1.00 95.50 362 GLY A CA 1
ATOM 2722 C C . GLY A 1 362 ? 4.781 -3.534 -1.605 1.00 95.50 362 GLY A C 1
ATOM 2723 O O . GLY A 1 362 ? 5.071 -4.109 -2.655 1.00 95.50 362 GLY A O 1
ATOM 2724 N N . ILE A 1 363 ? 4.512 -2.232 -1.541 1.00 97.88 363 ILE A N 1
ATOM 2725 C CA . ILE A 1 363 ? 4.757 -1.277 -2.630 1.00 97.88 363 ILE A CA 1
ATOM 2726 C C . ILE A 1 363 ? 5.808 -0.283 -2.141 1.00 97.88 363 ILE A C 1
ATOM 2728 O O . ILE A 1 363 ? 5.637 0.292 -1.068 1.00 97.88 363 ILE A O 1
ATOM 2732 N N . THR A 1 364 ? 6.891 -0.093 -2.893 1.00 96.81 364 THR A N 1
ATOM 2733 C CA . THR A 1 364 ? 7.975 0.832 -2.525 1.00 96.81 364 THR A CA 1
ATOM 2734 C C . THR A 1 364 ? 7.429 2.239 -2.298 1.00 96.81 364 THR A C 1
ATOM 2736 O O . THR A 1 364 ? 6.774 2.781 -3.191 1.00 96.81 364 THR A O 1
ATOM 2739 N N . SER A 1 365 ? 7.712 2.834 -1.138 1.00 95.06 365 SER A N 1
ATOM 2740 C CA . SER A 1 365 ? 7.167 4.138 -0.753 1.00 95.06 365 SER A CA 1
ATOM 2741 C C . SER A 1 365 ? 8.273 5.155 -0.462 1.00 95.06 365 SER A C 1
ATOM 2743 O O . SER A 1 365 ? 8.509 6.040 -1.285 1.00 95.06 365 SER A O 1
ATOM 2745 N N . TRP A 1 366 ? 8.997 5.014 0.652 1.00 91.00 366 TRP A N 1
ATOM 2746 C CA . TRP A 1 366 ? 9.998 5.993 1.095 1.00 91.00 366 TRP A CA 1
ATOM 2747 C C . TRP A 1 366 ? 11.129 5.345 1.914 1.00 91.00 366 TRP A C 1
ATOM 2749 O O . TRP A 1 366 ? 11.104 4.152 2.201 1.00 91.00 366 TRP A O 1
ATOM 2759 N N . GLY A 1 367 ? 12.154 6.115 2.288 1.00 85.94 367 GLY A N 1
ATOM 2760 C CA . GLY A 1 367 ? 13.252 5.643 3.139 1.00 85.94 367 GLY A CA 1
ATOM 2761 C C . GLY A 1 367 ? 14.251 6.747 3.497 1.00 85.94 367 GLY A C 1
ATOM 2762 O O . GLY A 1 367 ? 14.315 7.787 2.837 1.00 85.94 367 GLY A O 1
ATOM 2763 N N . LYS A 1 368 ? 15.042 6.543 4.560 1.00 81.88 368 LYS A N 1
ATOM 2764 C CA . LYS A 1 368 ? 16.126 7.462 4.961 1.00 81.88 368 LYS A CA 1
ATOM 2765 C C . LYS A 1 368 ? 17.385 7.195 4.132 1.00 81.88 368 LYS A C 1
ATOM 2767 O O . LYS A 1 368 ? 18.272 6.460 4.551 1.00 81.88 368 LYS A O 1
ATOM 2772 N N . GLY A 1 369 ? 17.491 7.848 2.976 1.00 81.00 369 GLY A N 1
ATOM 2773 C CA . GLY A 1 369 ? 18.564 7.573 2.013 1.00 81.00 369 GLY A CA 1
ATOM 2774 C C . GLY A 1 369 ? 18.348 6.231 1.311 1.00 81.00 369 GLY A C 1
ATOM 2775 O O . GLY A 1 369 ? 17.229 5.732 1.291 1.00 81.00 369 GLY A O 1
ATOM 2776 N N . CYS A 1 370 ? 19.407 5.661 0.728 1.00 80.94 370 CYS A N 1
ATOM 2777 C CA . CYS A 1 370 ? 19.318 4.382 0.015 1.00 80.94 370 CYS A CA 1
ATOM 2778 C C . CYS A 1 370 ? 20.433 3.428 0.448 1.00 80.94 370 CYS A C 1
ATOM 2780 O O . CYS A 1 370 ? 21.617 3.694 0.217 1.00 80.94 370 CYS A O 1
ATOM 2782 N N . GLY A 1 371 ? 20.068 2.291 1.042 1.00 75.56 371 GLY A N 1
ATOM 2783 C CA . GLY A 1 371 ? 20.997 1.198 1.337 1.00 75.56 371 GLY A CA 1
ATOM 2784 C C . GLY A 1 371 ? 21.958 1.464 2.492 1.00 75.56 371 GLY A C 1
ATOM 2785 O O . GLY A 1 371 ? 23.012 0.819 2.588 1.00 75.56 371 GLY A O 1
ATOM 2786 N N . ARG A 1 372 ? 21.606 2.408 3.367 1.00 81.81 372 ARG A N 1
ATOM 2787 C CA . ARG A 1 372 ? 22.362 2.735 4.575 1.00 81.81 372 ARG A CA 1
ATOM 2788 C C . ARG A 1 372 ? 22.237 1.607 5.601 1.00 81.81 372 ARG A C 1
ATOM 2790 O O . ARG A 1 372 ? 21.212 0.940 5.721 1.00 81.81 372 ARG A O 1
ATOM 2797 N N . ARG A 1 373 ? 23.318 1.354 6.343 1.00 82.62 373 ARG A N 1
ATOM 2798 C CA . ARG A 1 373 ? 23.349 0.275 7.341 1.00 82.62 373 ARG A CA 1
ATOM 2799 C C . ARG A 1 373 ? 22.320 0.538 8.436 1.00 82.62 373 ARG A C 1
ATOM 2801 O O . ARG A 1 373 ? 22.292 1.626 8.999 1.00 82.62 373 ARG A O 1
ATOM 2808 N N . GLY A 1 374 ? 21.518 -0.479 8.747 1.00 79.38 374 GLY A N 1
ATOM 2809 C CA . GLY A 1 374 ? 20.478 -0.393 9.767 1.00 79.38 374 GLY A CA 1
ATOM 2810 C C . GLY A 1 374 ? 19.273 0.466 9.383 1.00 79.38 374 GLY A C 1
ATOM 2811 O O . GLY A 1 374 ? 18.405 0.622 10.227 1.00 79.38 374 GLY A O 1
ATOM 2812 N N . GLN A 1 375 ? 19.184 0.990 8.156 1.00 82.69 375 GLN A N 1
ATOM 2813 C CA . GLN A 1 375 ? 18.072 1.825 7.687 1.00 82.69 375 GLN A CA 1
ATOM 2814 C C . GLN A 1 375 ? 17.331 1.101 6.552 1.00 82.69 375 GLN A C 1
ATOM 2816 O O . GLN A 1 375 ? 17.668 1.304 5.389 1.00 82.69 375 GLN A O 1
ATOM 2821 N N . PRO A 1 376 ? 16.383 0.198 6.871 1.00 87.31 376 PRO A N 1
ATOM 2822 C CA . PRO A 1 376 ? 15.576 -0.478 5.860 1.00 87.31 376 PRO A CA 1
ATOM 2823 C C . PRO A 1 376 ? 14.645 0.513 5.149 1.00 87.31 376 PRO A C 1
ATOM 2825 O O . PRO A 1 376 ? 14.287 1.550 5.715 1.00 87.31 376 PRO A O 1
ATOM 2828 N N . GLY A 1 377 ? 14.229 0.172 3.932 1.00 89.44 377 GLY A N 1
ATOM 2829 C CA . GLY A 1 377 ? 13.216 0.920 3.195 1.00 89.44 377 GLY A CA 1
ATOM 2830 C C . GLY A 1 377 ? 11.821 0.733 3.795 1.00 89.44 377 GLY A C 1
ATOM 2831 O O . GLY A 1 377 ? 11.530 -0.289 4.428 1.00 89.44 377 GLY A O 1
ATOM 2832 N N . MET A 1 378 ? 10.957 1.722 3.575 1.00 91.88 378 MET A N 1
ATOM 2833 C CA . MET A 1 378 ? 9.545 1.702 3.944 1.00 91.88 378 MET A CA 1
ATOM 2834 C C . MET A 1 378 ? 8.673 1.446 2.716 1.00 91.88 378 MET A C 1
ATOM 2836 O O . MET A 1 378 ? 8.844 2.027 1.640 1.00 91.88 378 MET A O 1
ATOM 2840 N N . TYR A 1 379 ? 7.705 0.562 2.904 1.00 94.88 379 TYR A N 1
ATOM 2841 C CA . TYR A 1 379 ? 6.796 0.090 1.875 1.00 94.88 379 TYR A CA 1
ATOM 2842 C C . TYR A 1 379 ? 5.366 0.216 2.385 1.00 94.88 379 TYR A C 1
ATOM 2844 O O . TYR A 1 379 ? 5.095 0.002 3.565 1.00 94.88 379 TYR A O 1
ATOM 2852 N N . THR A 1 380 ? 4.427 0.485 1.492 1.00 95.44 380 THR A N 1
ATOM 2853 C CA . THR A 1 380 ? 2.999 0.369 1.794 1.00 95.44 380 THR A CA 1
ATOM 2854 C C . THR A 1 380 ? 2.658 -1.099 2.048 1.00 95.44 380 THR A C 1
ATOM 2856 O O . THR A 1 380 ? 2.966 -1.957 1.219 1.00 95.44 380 THR A O 1
ATOM 2859 N N . LYS A 1 381 ? 2.002 -1.395 3.174 1.00 92.75 381 LYS A N 1
ATOM 2860 C CA . LYS A 1 381 ? 1.596 -2.742 3.598 1.00 92.75 381 LYS A CA 1
ATOM 2861 C C . LYS A 1 381 ? 0.344 -3.201 2.843 1.00 92.75 381 LYS A C 1
ATOM 2863 O O . LYS A 1 381 ? -0.774 -2.893 3.253 1.00 92.75 381 LYS A O 1
ATOM 2868 N N . VAL A 1 382 ? 0.496 -3.962 1.754 1.00 92.31 382 VAL A N 1
ATOM 2869 C CA . VAL A 1 382 ? -0.618 -4.299 0.837 1.00 92.31 382 VAL A CA 1
ATOM 2870 C C . VAL A 1 382 ? -1.761 -5.041 1.531 1.00 92.31 382 VAL A C 1
ATOM 2872 O O . VAL A 1 382 ? -2.919 -4.821 1.178 1.00 92.31 382 VAL A O 1
ATOM 2875 N N . THR A 1 383 ? -1.482 -5.859 2.554 1.00 85.75 383 THR A N 1
ATOM 2876 C CA . THR A 1 383 ? -2.540 -6.571 3.292 1.00 85.75 383 THR A CA 1
ATOM 2877 C C . THR A 1 383 ? -3.543 -5.634 3.956 1.00 85.75 383 THR A C 1
ATOM 2879 O O . THR A 1 383 ? -4.724 -5.972 3.997 1.00 85.75 383 THR A O 1
ATOM 2882 N N . LYS A 1 384 ? -3.115 -4.440 4.396 1.00 86.56 384 LYS A N 1
ATOM 2883 C CA . LYS A 1 384 ? -4.015 -3.432 4.980 1.00 86.56 384 LYS A CA 1
ATOM 2884 C C . LYS A 1 384 ? -5.043 -2.926 3.963 1.00 86.56 384 LYS A C 1
ATOM 2886 O O . LYS A 1 384 ? -6.158 -2.566 4.319 1.00 86.56 384 LYS A O 1
ATOM 2891 N N . PHE A 1 385 ? -4.697 -2.947 2.677 1.00 89.44 385 PHE A N 1
ATOM 2892 C CA . PHE A 1 385 ? -5.509 -2.352 1.617 1.00 89.44 385 PHE A CA 1
ATOM 2893 C C . PHE A 1 385 ? -6.340 -3.368 0.834 1.00 89.44 385 PHE A C 1
ATOM 2895 O O . PHE A 1 385 ? -7.043 -2.973 -0.092 1.00 89.44 385 PHE A O 1
ATOM 2902 N N . LEU A 1 386 ? -6.335 -4.659 1.188 1.00 86.88 386 LEU A N 1
ATOM 2903 C CA . LEU A 1 386 ? -7.085 -5.680 0.444 1.00 86.88 386 LEU A CA 1
ATOM 2904 C C . LEU A 1 386 ? -8.586 -5.355 0.360 1.00 86.88 386 LEU A C 1
ATOM 2906 O O . LEU A 1 386 ? -9.161 -5.404 -0.729 1.00 86.88 386 LEU A O 1
ATOM 2910 N N . ARG A 1 387 ? -9.229 -4.928 1.459 1.00 84.69 387 ARG A N 1
ATOM 2911 C CA . ARG A 1 387 ? -10.644 -4.519 1.393 1.00 84.69 387 ARG A CA 1
ATOM 2912 C C . ARG A 1 387 ? -10.843 -3.216 0.619 1.00 84.69 387 ARG A C 1
ATOM 2914 O O . ARG A 1 387 ? -11.831 -3.082 -0.096 1.00 84.69 387 ARG A O 1
ATOM 2921 N N . TRP A 1 388 ? -9.921 -2.264 0.701 1.00 88.12 388 TRP A N 1
ATOM 2922 C CA . TRP A 1 388 ? -9.992 -1.072 -0.146 1.00 88.12 388 TRP A CA 1
ATOM 2923 C C . TRP A 1 388 ? -9.933 -1.454 -1.637 1.00 88.12 388 TRP A C 1
ATOM 2925 O O . TRP A 1 388 ? -10.757 -0.998 -2.430 1.00 88.12 388 TRP A O 1
ATOM 2935 N N . LEU A 1 389 ? -9.066 -2.405 -2.000 1.00 89.94 389 LEU A N 1
ATOM 2936 C CA . LEU A 1 389 ? -8.930 -2.916 -3.365 1.00 89.94 389 LEU A CA 1
ATOM 2937 C C . LEU A 1 389 ? -10.192 -3.611 -3.898 1.00 89.94 389 LEU A C 1
ATOM 2939 O O . LEU A 1 389 ? -10.461 -3.517 -5.099 1.00 89.94 389 LEU A O 1
ATOM 2943 N N . ASN A 1 390 ? -11.001 -4.243 -3.032 1.00 85.06 390 ASN A N 1
ATOM 2944 C CA . ASN A 1 390 ? -12.268 -4.905 -3.400 1.00 85.06 390 ASN A CA 1
ATOM 2945 C C . ASN A 1 390 ? -13.246 -4.006 -4.172 1.00 85.06 390 ASN A C 1
ATOM 2947 O O . ASN A 1 390 ? -14.133 -4.513 -4.862 1.00 85.06 390 ASN A O 1
ATOM 2951 N N . GLN A 1 391 ? -13.118 -2.687 -4.034 1.00 87.06 391 GLN A N 1
ATOM 2952 C CA . GLN A 1 391 ? -13.981 -1.711 -4.696 1.00 87.06 391 GLN A CA 1
ATOM 2953 C C . GLN A 1 391 ? -13.655 -1.556 -6.191 1.00 87.06 391 GLN A C 1
ATOM 2955 O O . GLN A 1 391 ? -14.495 -1.094 -6.969 1.00 87.06 391 GLN A O 1
ATOM 2960 N N . PHE A 1 392 ? -12.447 -1.953 -6.606 1.00 89.75 392 PHE A N 1
ATOM 2961 C CA . PHE A 1 392 ? -11.935 -1.738 -7.962 1.00 89.75 392 PHE A CA 1
ATOM 2962 C C . PHE A 1 392 ? -11.825 -3.027 -8.773 1.00 89.75 392 PHE A C 1
ATOM 2964 O O . PHE A 1 392 ? -12.053 -2.989 -9.985 1.00 89.75 392 PHE A O 1
ATOM 2971 N N . VAL A 1 393 ? -11.504 -4.154 -8.127 1.00 82.81 393 VAL A N 1
ATOM 2972 C CA . VAL A 1 393 ? -11.534 -5.472 -8.777 1.00 82.81 393 VAL A CA 1
ATOM 2973 C C . VAL A 1 393 ? -12.979 -5.859 -9.094 1.00 82.81 393 VAL A C 1
ATOM 2975 O O . VAL A 1 393 ? -13.860 -5.800 -8.233 1.00 82.81 393 VAL A O 1
ATOM 2978 N N . ARG A 1 394 ? -13.238 -6.204 -10.357 1.00 68.25 394 ARG A N 1
ATOM 2979 C CA . ARG A 1 394 ? -14.570 -6.532 -10.874 1.00 68.25 394 ARG A CA 1
ATOM 2980 C C . ARG A 1 394 ? -14.585 -7.915 -11.475 1.00 68.25 394 ARG A C 1
ATOM 2982 O O . ARG A 1 394 ? -13.656 -8.192 -12.262 1.00 68.25 394 ARG A O 1
#

InterPro domains:
  IPR001190 SRCR domain [PF00530] (15-110)
  IPR001190 SRCR domain [PR00258] (11-27)
  IPR001190 SRCR domain [PR00258] (30-41)
  IPR001190 SRCR domain [PR00258] (45-55)
  IPR001190 SRCR domain [PR00258] (76-90)
  IPR001190 SRCR domain [PR00258] (99-111)
  IPR001190 SRCR domain [PS00420] (16-53)
  IPR001190 SRCR domain [PS50287] (11-111)
  IPR001190 SRCR domain [SM00202] (11-111)
  IPR001254 Serine proteases, trypsin domain [PF00089] (149-389)
  IPR001254 Serine proteases, trypsin domain [PS50240] (149-394)
  IPR001254 Serine proteases, trypsin domain [SM00020] (148-389)
  IPR001254 Serine proteases, trypsin domain [cd00190] (149-391)
  IPR001314 Peptidase S1A, chymotrypsin family [PR00722] (179-194)
  IPR001314 Peptidase S1A, chymotrypsin family [PR00722] (238-252)
  IPR001314 Peptidase S1A, chymotrypsin family [PR00722] (339-351)
  IPR009003 Peptidase S1, PA clan [SSF50494] (127-393)
  IPR018114 Serine proteases, trypsin family, histidine active site [PS00134] (189-194)
  IPR033116 Serine proteases, trypsin family, serine active site [PS00135] (340-351)
  IPR036772 SRCR-like domain superfamily [G3DSA:3.10.250.10] (4-118)